Protein AF-A0A5C6ME82-F1 (afdb_monomer)

Foldseek 3Di:
DDDDDDDDDDDDDDDDDDDDDDDDDDDDDDDDDDDDDDDDDDDDDDDDDDDDDDDDDDYDDDDDDDDDDDDDDDDDDDDDDDDDDDDDDDDDDDDDDDDDDDDDDDDDDDDDDDDDDDDDDDPPPDDPPDDDDLAAQQDDDLCQVVDPQKDFPDPAWDQDPPPFGTKGKIKGCSCVQPLLPQQADRDANIKMWMWGQDPVGTWIKMWGQHDPPQCVVLNRIKIFIGHNVRHTDVPPPTGPDPVLSVVLVVVVSSSSQDPVNNVDDPVVCVVCVPPPPDPDDDDVPPVLDDADDQPQDAAQLDDDLCQLVDPQKDWLCVDWDQDDPPFGTKTKIKGPSCVVQLVDQAAHDHAQIKMKMFGDRPPDPATQWIKMWGQHPPSQCVVLNRIKIFIGGRSRHTDPPPPTGPDVVQSVVLVVVVRHSSDPCSPPHDPPDPPPLFLCPVVVVLCVDPQKHWDQDQDPCVLVPWHRKTKIKGPQQVVQVLDQLGDGDAQIWMWIWTDDPPFTWIKIWGQHPPLAVVQNRIAIFIGGRNRHGPDGDRRHDPVVLCVSQVVCSSVSSPDDPRPDD

Mean predicted aligned error: 21.76 Å

Nearest PDB structures (foldseek):
  6hiu-assembly1_A  TM=6.670E-01  e=4.899E-03  Methylococcus capsulatus str. Bath
  2iec-assembly1_B  TM=4.139E-01  e=3.175E+00  Methanopyrus kandleri
  8qh5-assembly1_B  TM=1.762E-01  e=4.981E+00  Homo sapiens

pLDDT: mean 71.26, std 25.17, range [26.08, 98.5]

Organism: NCBI:txid1653850

Radius of gyration: 42.19 Å; Cα contacts (8 Å, |Δi|>4): 819; chains: 1; bounding box: 91×112×124 Å

Secondary structure (DSSP, 8-state):
----------------------------------------------------------------------------------------------------------------------------------S-SSS---S--TTTTT-TTEE---SS-EEPSTT-BEEEEEEEGGGTTTTTSTT--PPTT-EEEEEEEETTEEEEEEEEEPPTTS-GGGTTEEEEEE-TTSPBPSSSPSBS-HHHHHHHGGGGGGTT--GGGGT--HHHHHS-TT-S--SS------TT--PPPTTSPP---S--TTTTT-TTEEES-SS-EEPSTT-BEEEEEEEGGGGGGTTSSS--PPTT-EEEEEEESS-SSS--EEEEEEEPSTTSSGGGTTEEEEEE-TT-PBPSSSPSBS-HHHHHHHGGGGGGTT-TTTT-------S--STHHHHHHHHT-TTEEEEE----GGG-SSSS-EEEEEGGGTTTTTSTTPPPPTT-EEEEEEEETTEEEEEEEEE-TTS-GGGTTEEEEEEETTS-EEE---TT--HHHHHHHGGGGGGTT--------

Structure (mmCIF, N/CA/C/O backbone):
data_AF-A0A5C6ME82-F1
#
_entry.id   AF-A0A5C6ME82-F1
#
loop_
_atom_site.group_PDB
_atom_site.id
_atom_site.type_symbol
_atom_site.label_atom_id
_atom_site.label_alt_id
_atom_site.label_comp_id
_atom_site.label_asym_id
_atom_site.label_entity_id
_atom_site.label_seq_id
_atom_site.pdbx_PDB_ins_code
_atom_site.Cartn_x
_atom_site.Cartn_y
_atom_site.Cartn_z
_atom_site.occupancy
_atom_site.B_iso_or_equiv
_atom_site.auth_seq_id
_atom_site.auth_comp_id
_atom_site.auth_asym_id
_atom_site.auth_atom_id
_atom_site.pdbx_PDB_model_num
ATOM 1 N N . MET A 1 1 ? 11.137 -58.028 33.158 1.00 40.38 1 MET A N 1
ATOM 2 C CA . MET A 1 1 ? 12.106 -58.929 33.817 1.00 40.38 1 MET A CA 1
ATOM 3 C C . MET A 1 1 ? 13.336 -59.093 32.935 1.00 40.38 1 MET A C 1
ATOM 5 O O . MET A 1 1 ? 13.250 -59.779 31.930 1.00 40.38 1 MET A O 1
ATOM 9 N N . ARG A 1 2 ? 14.433 -58.432 33.311 1.00 33.41 2 ARG A N 1
ATOM 10 C CA . ARG A 1 2 ? 15.855 -58.833 33.245 1.00 33.41 2 ARG A CA 1
ATOM 11 C C . ARG A 1 2 ? 16.708 -57.555 33.159 1.00 33.41 2 ARG A C 1
ATOM 13 O O . ARG A 1 2 ? 16.535 -56.798 32.209 1.00 33.41 2 ARG A O 1
ATOM 20 N N . PRO A 1 3 ? 17.534 -57.288 34.182 1.00 52.88 3 PRO A N 1
ATOM 21 C CA . PRO A 1 3 ? 18.346 -56.082 34.306 1.00 52.88 3 PRO A CA 1
ATOM 22 C C . PRO A 1 3 ? 19.843 -56.369 34.061 1.00 52.88 3 PRO A C 1
ATOM 24 O O . PRO A 1 3 ? 20.221 -57.537 34.040 1.00 52.88 3 PRO A O 1
ATOM 27 N N . LEU A 1 4 ? 20.648 -55.290 34.022 1.00 39.50 4 LEU A N 1
ATOM 28 C CA . LEU A 1 4 ? 22.098 -55.218 34.330 1.00 39.50 4 LEU A CA 1
ATOM 29 C C . LEU A 1 4 ? 23.014 -56.026 33.373 1.00 39.50 4 LEU A C 1
ATOM 31 O O . LEU A 1 4 ? 22.633 -57.050 32.836 1.00 39.50 4 LEU A O 1
ATOM 35 N N . SER A 1 5 ? 24.245 -55.655 33.035 1.00 40.47 5 SER A N 1
ATOM 36 C CA . SER A 1 5 ? 25.280 -54.836 33.671 1.00 40.47 5 SER A CA 1
ATOM 37 C C . SER A 1 5 ? 26.471 -54.816 32.701 1.00 40.47 5 SER A C 1
ATOM 39 O O . SER A 1 5 ? 26.703 -55.821 32.034 1.00 40.47 5 SER A O 1
ATOM 41 N N . ASN A 1 6 ? 27.275 -53.750 32.685 1.00 40.91 6 ASN A N 1
ATOM 42 C CA . ASN A 1 6 ? 28.728 -53.920 32.775 1.00 40.91 6 ASN A CA 1
ATOM 43 C C . ASN A 1 6 ? 29.412 -52.639 33.272 1.00 40.91 6 ASN A C 1
ATOM 45 O O . ASN A 1 6 ? 29.339 -51.574 32.666 1.00 40.91 6 ASN A O 1
ATOM 49 N N . LEU A 1 7 ? 30.032 -52.820 34.434 1.00 36.44 7 LEU A N 1
ATOM 50 C CA . LEU A 1 7 ? 30.920 -51.956 35.203 1.00 36.44 7 LEU A CA 1
ATOM 51 C C . LEU A 1 7 ? 32.344 -52.046 34.600 1.00 36.44 7 LEU A C 1
ATOM 53 O O . LEU A 1 7 ? 32.749 -53.137 34.211 1.00 36.44 7 LEU A O 1
ATOM 57 N N . SER A 1 8 ? 33.099 -50.939 34.485 1.00 35.59 8 SER A N 1
ATOM 58 C CA . SER A 1 8 ? 34.250 -50.571 35.364 1.00 35.59 8 SER A CA 1
ATOM 59 C C . SER A 1 8 ? 35.637 -50.756 34.684 1.00 35.59 8 SER A C 1
ATOM 61 O O . SER A 1 8 ? 35.707 -51.552 33.753 1.00 35.59 8 SER A O 1
ATOM 63 N N . PRO A 1 9 ? 36.778 -50.205 35.188 1.00 59.91 9 PRO A N 1
ATOM 64 C CA . PRO A 1 9 ? 36.985 -48.953 35.959 1.00 59.91 9 PRO A CA 1
ATOM 65 C C . PRO A 1 9 ? 38.392 -48.248 35.817 1.00 59.91 9 PRO A C 1
ATOM 67 O O . PRO A 1 9 ? 39.270 -48.742 35.122 1.00 59.91 9 PRO A O 1
ATOM 70 N N . VAL A 1 10 ? 38.591 -47.162 36.609 1.00 38.22 10 VAL A N 1
ATOM 71 C CA . VAL A 1 10 ? 39.837 -46.634 37.278 1.00 38.22 10 VAL A CA 1
ATOM 72 C C . VAL A 1 10 ? 40.926 -46.003 36.354 1.00 38.22 10 VAL A C 1
ATOM 74 O O . VAL A 1 10 ? 41.328 -46.591 35.365 1.00 38.22 10 VAL A O 1
ATOM 77 N N . THR A 1 11 ? 41.462 -44.779 36.554 1.00 37.84 11 THR A N 1
ATOM 78 C CA . THR A 1 11 ? 42.276 -44.309 37.706 1.00 37.84 11 THR A CA 1
ATOM 79 C C . THR A 1 11 ? 42.497 -42.776 37.749 1.00 37.84 11 THR A C 1
ATOM 81 O O . THR A 1 11 ? 42.418 -42.077 36.745 1.00 37.84 11 THR A O 1
ATOM 84 N N . THR A 1 12 ? 42.816 -42.326 38.963 1.00 38.66 12 THR A N 1
ATOM 85 C CA . THR A 1 12 ? 42.959 -41.014 39.626 1.00 38.66 12 THR A CA 1
ATOM 86 C C . THR A 1 12 ? 44.326 -40.302 39.479 1.00 38.66 12 THR A C 1
ATOM 88 O O . THR A 1 12 ? 45.332 -40.994 39.371 1.00 38.66 12 THR A O 1
ATOM 91 N N . ALA A 1 13 ? 44.360 -38.957 39.617 1.00 35.66 13 ALA A N 1
ATOM 92 C CA . ALA A 1 13 ? 45.301 -38.086 40.398 1.00 35.66 13 ALA A CA 1
ATOM 93 C C . ALA A 1 13 ? 45.192 -36.623 39.871 1.00 35.66 13 ALA A C 1
ATOM 95 O O . ALA A 1 13 ? 45.237 -36.449 38.660 1.00 35.66 13 ALA A O 1
ATOM 96 N N . VAL A 1 14 ? 44.880 -35.525 40.588 1.00 40.88 14 VAL A N 1
ATOM 97 C CA . VAL A 1 14 ? 45.213 -34.910 41.907 1.00 40.88 14 VAL A CA 1
ATOM 98 C C . VAL A 1 14 ? 46.474 -34.011 41.900 1.00 40.88 14 VAL A C 1
ATOM 100 O O . VAL A 1 14 ? 47.495 -34.388 41.341 1.00 40.88 14 VAL A O 1
ATOM 103 N N . LEU A 1 15 ? 46.342 -32.878 42.624 1.00 32.88 15 LEU A N 1
ATOM 104 C CA . LEU A 1 15 ? 47.250 -31.772 43.028 1.00 32.88 15 LEU A CA 1
ATOM 105 C C . LEU A 1 15 ? 47.137 -30.488 42.170 1.00 32.88 15 LEU A C 1
ATOM 107 O O . LEU A 1 15 ? 47.423 -30.522 40.984 1.00 32.88 15 LEU A O 1
ATOM 111 N N . SER A 1 16 ? 46.574 -29.348 42.615 1.00 38.44 16 SER A N 1
ATOM 112 C CA . SER A 1 16 ? 46.686 -28.493 43.830 1.00 38.44 16 SER A CA 1
ATOM 113 C C . SER A 1 16 ? 47.762 -27.405 43.722 1.00 38.44 16 SER A C 1
ATOM 115 O O . SER A 1 16 ? 48.920 -27.717 43.469 1.00 38.44 16 SER A O 1
ATOM 117 N N . GLY A 1 17 ? 47.394 -26.150 44.013 1.00 30.34 17 GLY A N 1
ATOM 118 C CA . GLY A 1 17 ? 48.339 -25.038 44.157 1.00 30.34 17 GLY A CA 1
ATOM 119 C C . GLY A 1 17 ? 47.667 -23.689 44.427 1.00 30.34 17 GLY A C 1
ATOM 120 O O . GLY A 1 17 ? 47.328 -22.963 43.501 1.00 30.34 17 GLY A O 1
ATOM 121 N N . THR A 1 18 ? 47.491 -23.377 45.708 1.00 38.62 18 THR A N 1
ATOM 122 C CA . THR A 1 18 ? 47.043 -22.099 46.289 1.00 38.62 18 THR A CA 1
ATOM 123 C C . THR A 1 18 ? 48.238 -21.166 46.505 1.00 38.62 18 THR A C 1
ATOM 125 O O . THR A 1 18 ? 49.261 -21.646 46.983 1.00 38.62 18 THR A O 1
ATOM 128 N N . VAL A 1 19 ? 48.094 -19.846 46.308 1.00 31.12 19 VAL A N 1
ATOM 129 C CA . VAL A 1 19 ? 48.875 -18.830 47.051 1.00 31.12 19 VAL A CA 1
ATOM 130 C C . VAL A 1 19 ? 47.983 -17.625 47.368 1.00 31.12 19 VAL A C 1
ATOM 132 O O . VAL A 1 19 ? 47.272 -17.115 46.507 1.00 31.12 19 VAL A O 1
ATOM 135 N N . ALA A 1 20 ? 48.033 -17.198 48.629 1.00 31.47 20 ALA A N 1
ATOM 136 C CA . ALA A 1 20 ? 47.369 -16.038 49.214 1.00 31.47 20 ALA A CA 1
ATOM 137 C C . ALA A 1 20 ? 48.396 -15.185 49.994 1.00 31.47 20 ALA A C 1
ATOM 139 O O . ALA A 1 20 ? 49.523 -15.638 50.185 1.00 31.47 20 ALA A O 1
ATOM 140 N N . PHE A 1 21 ? 47.914 -14.044 50.525 1.00 27.70 21 PHE A N 1
ATOM 141 C CA . PHE A 1 21 ? 48.498 -13.073 51.487 1.00 27.70 21 PHE A CA 1
ATOM 142 C C . PHE A 1 21 ? 49.246 -11.850 50.892 1.00 27.70 21 PHE A C 1
ATOM 144 O O . PHE A 1 21 ? 50.054 -12.026 49.995 1.00 27.70 21 PHE A O 1
ATOM 151 N N . VAL A 1 22 ? 49.112 -10.584 51.353 1.00 28.39 22 VAL A N 1
ATOM 152 C CA . VAL A 1 22 ? 48.206 -9.858 52.294 1.00 28.39 22 VAL A CA 1
ATOM 153 C C . VAL A 1 22 ? 48.636 -8.357 52.381 1.00 28.39 22 VAL A C 1
ATOM 155 O O . VAL A 1 22 ? 49.819 -8.106 52.202 1.00 28.39 22 VAL A O 1
ATOM 158 N N . LEU A 1 23 ? 47.689 -7.432 52.689 1.00 28.17 23 LEU A N 1
ATOM 159 C CA . LEU A 1 23 ? 47.726 -6.110 53.418 1.00 28.17 23 LEU A CA 1
ATOM 160 C C . LEU A 1 23 ? 48.874 -5.074 53.166 1.00 28.17 23 LEU A C 1
ATOM 162 O O . LEU A 1 23 ? 50.004 -5.448 52.924 1.00 28.17 23 LEU A O 1
ATOM 166 N N . SER A 1 24 ? 48.758 -3.736 53.293 1.00 27.08 24 SER A N 1
ATOM 167 C CA . SER A 1 24 ? 47.820 -2.783 53.937 1.00 27.08 24 SER A CA 1
ATOM 168 C C . SER A 1 24 ? 48.120 -1.317 53.516 1.00 27.08 24 SER A C 1
ATOM 170 O O . SER A 1 24 ? 49.208 -1.045 53.018 1.00 27.08 24 SER A O 1
ATOM 172 N N . ALA A 1 25 ? 47.194 -0.408 53.894 1.00 28.81 25 ALA A N 1
ATOM 173 C CA . ALA A 1 25 ? 47.321 1.048 54.153 1.00 28.81 25 ALA A CA 1
ATOM 174 C C . ALA A 1 25 ? 47.451 1.990 52.931 1.00 28.81 25 ALA A C 1
ATOM 176 O O . ALA A 1 25 ? 48.142 1.680 51.977 1.00 28.81 25 ALA A O 1
ATOM 177 N N . GLY A 1 26 ? 46.849 3.184 52.859 1.00 27.34 26 GLY A N 1
ATOM 178 C CA . GLY A 1 26 ? 46.064 4.007 53.786 1.00 27.34 26 GLY A CA 1
ATOM 179 C C . GLY A 1 26 ? 46.163 5.490 53.354 1.00 27.34 26 GLY A C 1
ATOM 180 O O . GLY A 1 26 ? 47.178 5.866 52.774 1.00 27.34 26 GLY A O 1
ATOM 181 N N . CYS A 1 27 ? 45.155 6.315 53.700 1.00 26.08 27 CYS A N 1
ATOM 182 C CA . CYS A 1 27 ? 45.111 7.798 53.590 1.00 26.08 27 CYS A CA 1
ATOM 183 C C . CYS A 1 27 ? 44.992 8.353 52.137 1.00 26.08 27 CYS A C 1
ATOM 185 O O . CYS A 1 27 ? 45.587 7.810 51.224 1.00 26.08 27 CYS A O 1
ATOM 187 N N . LYS A 1 28 ? 44.285 9.443 51.791 1.00 26.73 28 LYS A N 1
ATOM 188 C CA . LYS A 1 28 ? 43.746 10.606 52.522 1.00 26.73 28 LYS A CA 1
ATOM 189 C C . LYS A 1 28 ? 42.885 11.443 51.540 1.00 26.73 28 LYS A C 1
ATOM 191 O O . LYS A 1 28 ? 43.246 11.520 50.369 1.00 26.73 28 LYS A O 1
ATOM 196 N N . GLU A 1 29 ? 41.824 12.117 51.995 1.00 36.03 29 GLU A N 1
ATOM 197 C CA . GLU A 1 29 ? 41.224 13.255 51.263 1.00 36.03 29 GLU A CA 1
ATOM 198 C C . GLU A 1 29 ? 42.224 14.423 51.115 1.00 36.03 29 GLU A C 1
ATOM 200 O O . GLU A 1 29 ? 43.210 14.499 51.860 1.00 36.03 29 GLU A O 1
ATOM 205 N N . PRO A 1 30 ? 41.919 15.405 50.246 1.00 39.78 30 PRO A N 1
ATOM 206 C CA . PRO A 1 30 ? 41.580 16.688 50.855 1.00 39.78 30 PRO A CA 1
ATOM 207 C C . PRO A 1 30 ? 40.391 17.410 50.209 1.00 39.78 30 PRO A C 1
ATOM 209 O O . PRO A 1 30 ? 40.294 17.588 48.997 1.00 39.78 30 PRO A O 1
ATOM 212 N N . SER A 1 31 ? 39.556 17.957 51.085 1.00 37.16 31 SER A N 1
ATOM 213 C CA . SER A 1 31 ? 38.805 19.185 50.864 1.00 37.16 31 SER A CA 1
ATOM 214 C C . SER A 1 31 ? 39.743 20.387 50.679 1.00 37.16 31 SER A C 1
ATOM 216 O O . SER A 1 31 ? 40.633 20.588 51.508 1.00 37.16 31 SER A O 1
ATOM 218 N N . SER A 1 32 ? 39.451 21.283 49.735 1.00 36.34 32 SER A N 1
ATOM 219 C CA . SER A 1 32 ? 39.608 22.724 49.975 1.00 36.34 32 SER A CA 1
ATOM 220 C C . SER A 1 32 ? 38.738 23.565 49.035 1.00 36.34 32 SER A C 1
ATOM 222 O O . SER A 1 32 ? 38.780 23.469 47.812 1.00 36.34 32 SER A O 1
ATOM 224 N N . ARG A 1 33 ? 37.932 24.434 49.654 1.00 40.31 33 ARG A N 1
ATOM 225 C CA . ARG A 1 33 ? 37.441 25.681 49.059 1.00 40.31 33 ARG A CA 1
ATOM 226 C C . ARG A 1 33 ? 38.616 26.649 48.948 1.00 40.31 33 ARG A C 1
ATOM 228 O O . ARG A 1 33 ? 39.330 26.803 49.933 1.00 40.31 33 ARG A O 1
ATOM 235 N N . THR A 1 34 ? 38.708 27.427 47.871 1.00 32.91 34 THR A N 1
ATOM 236 C CA . THR A 1 34 ? 39.145 28.837 47.925 1.00 32.91 34 THR A CA 1
ATOM 237 C C . THR A 1 34 ? 38.542 29.606 46.739 1.00 32.91 34 THR A C 1
ATOM 239 O O . THR A 1 34 ? 38.676 29.198 45.592 1.00 32.91 34 THR A O 1
ATOM 242 N N . LYS A 1 35 ? 37.830 30.700 47.048 1.00 39.78 35 LYS A N 1
ATOM 243 C CA . LYS A 1 35 ? 37.387 31.774 46.135 1.00 39.78 35 LYS A CA 1
ATOM 244 C C . LYS A 1 35 ? 38.592 32.617 45.702 1.00 39.78 35 LYS A C 1
ATOM 246 O O . LYS A 1 35 ? 39.321 32.936 46.625 1.00 39.78 35 LYS A O 1
ATOM 251 N N . ILE A 1 36 ? 38.678 33.085 44.445 1.00 30.70 36 ILE A N 1
ATOM 252 C CA . ILE A 1 36 ? 39.125 34.429 43.948 1.00 30.70 36 ILE A CA 1
ATOM 253 C C . ILE A 1 36 ? 38.679 34.482 42.458 1.00 30.70 36 ILE A C 1
ATOM 255 O O . ILE A 1 36 ? 39.019 33.569 41.721 1.00 30.70 36 ILE A O 1
ATOM 259 N N . ALA A 1 37 ? 37.661 35.247 42.041 1.00 30.03 37 ALA A N 1
ATOM 260 C CA . ALA A 1 37 ? 37.601 36.673 41.651 1.00 30.03 37 ALA A CA 1
ATOM 261 C C . ALA A 1 37 ? 38.223 37.031 40.274 1.00 30.03 37 ALA A C 1
ATOM 263 O O . ALA A 1 37 ? 39.378 36.716 40.024 1.00 30.03 37 ALA A O 1
ATOM 264 N N . GLY A 1 38 ? 37.444 37.777 39.467 1.00 29.72 38 GLY A N 1
ATOM 265 C CA . GLY A 1 38 ? 37.839 38.509 38.244 1.00 29.72 38 GLY A CA 1
ATOM 266 C C . GLY A 1 38 ? 37.857 37.652 36.968 1.00 29.72 38 GLY A C 1
ATOM 267 O O . GLY A 1 38 ? 38.375 36.550 36.999 1.00 29.72 38 GLY A O 1
ATOM 268 N N . SER A 1 39 ? 37.314 38.036 35.812 1.00 30.89 39 SER A N 1
ATOM 269 C CA . SER A 1 39 ? 36.965 39.369 35.322 1.00 30.89 39 SER A CA 1
ATOM 270 C C . SER A 1 39 ? 36.002 39.264 34.128 1.00 30.89 39 SER A C 1
ATOM 272 O O . SER A 1 39 ? 36.120 38.361 33.309 1.00 30.89 39 SER A O 1
ATOM 274 N N . GLU A 1 40 ? 35.089 40.235 34.061 1.00 32.03 40 GLU A N 1
ATOM 275 C CA . GLU A 1 40 ? 34.650 40.947 32.851 1.00 32.03 40 GLU A CA 1
ATOM 276 C C . GLU A 1 40 ? 34.056 40.155 31.671 1.00 32.03 40 GLU A C 1
ATOM 278 O O . GLU A 1 40 ? 34.758 39.675 30.790 1.00 32.03 40 GLU A O 1
ATOM 283 N N . MET A 1 41 ? 32.727 40.229 31.531 1.00 32.50 41 MET A N 1
ATOM 284 C CA . MET A 1 41 ? 32.159 40.694 30.265 1.00 32.50 41 MET A CA 1
ATOM 285 C C . MET A 1 41 ? 31.089 41.755 30.517 1.00 32.50 41 MET A C 1
ATOM 287 O O . MET A 1 41 ? 30.204 41.624 31.361 1.00 32.50 41 MET A O 1
ATOM 291 N N . ILE A 1 42 ? 31.299 42.845 29.790 1.00 35.50 42 ILE A N 1
ATOM 292 C CA . ILE A 1 42 ? 30.562 44.096 29.732 1.00 35.50 42 ILE A CA 1
ATOM 293 C C . ILE A 1 42 ? 29.107 43.844 29.322 1.00 35.50 42 ILE A C 1
ATOM 295 O O . ILE A 1 42 ? 28.809 42.931 28.555 1.00 35.50 42 ILE A O 1
ATOM 299 N N . GLY A 1 43 ? 28.220 44.677 29.880 1.00 31.86 43 GLY A N 1
ATOM 300 C CA . GLY A 1 43 ? 26.782 44.708 29.624 1.00 31.86 43 GLY A CA 1
ATOM 301 C C . GLY A 1 43 ? 26.405 44.983 28.161 1.00 31.86 43 GLY A C 1
ATOM 302 O O . GLY A 1 43 ? 27.241 45.104 27.280 1.00 31.86 43 GLY A O 1
ATOM 303 N N . VAL A 1 44 ? 25.135 45.164 27.837 1.00 31.30 44 VAL A N 1
ATOM 304 C CA . VAL A 1 44 ? 24.228 46.134 28.451 1.00 31.30 44 VAL A CA 1
ATOM 305 C C . VAL A 1 44 ? 22.810 45.815 27.950 1.00 31.30 44 VAL A C 1
ATOM 307 O O . VAL A 1 44 ? 22.644 45.621 26.753 1.00 31.30 44 VAL A O 1
ATOM 310 N N . LYS A 1 45 ? 21.861 45.744 28.906 1.00 30.92 45 LYS A N 1
ATOM 311 C CA . LYS A 1 45 ? 20.502 46.353 28.988 1.00 30.92 45 LYS A CA 1
ATOM 312 C C . LYS A 1 45 ? 19.635 46.435 27.715 1.00 30.92 45 LYS A C 1
ATOM 314 O O . LYS A 1 45 ? 20.135 46.693 26.636 1.00 30.92 45 LYS A O 1
ATOM 319 N N . SER A 1 46 ? 18.307 46.424 27.751 1.00 31.62 46 SER A N 1
ATOM 320 C CA . SER A 1 46 ? 17.237 46.317 28.764 1.00 31.62 46 SER A CA 1
ATOM 321 C C . SER A 1 46 ? 15.936 46.357 27.941 1.00 31.62 46 SER A C 1
ATOM 323 O O . SER A 1 46 ? 15.880 47.082 26.953 1.00 31.62 46 SER A O 1
ATOM 325 N N . GLU A 1 47 ? 14.990 45.458 28.187 1.00 35.62 47 GLU A N 1
ATOM 326 C CA . GLU A 1 47 ? 13.680 45.731 28.813 1.00 35.62 47 GLU A CA 1
ATOM 327 C C . GLU A 1 47 ? 12.768 46.784 28.144 1.00 35.62 47 GLU A C 1
ATOM 329 O O . GLU A 1 47 ? 13.047 47.978 28.153 1.00 35.62 47 GLU A O 1
ATOM 334 N N . ASN A 1 48 ? 11.619 46.251 27.710 1.00 37.50 48 ASN A N 1
ATOM 335 C CA . ASN A 1 48 ? 10.248 46.617 28.092 1.00 37.50 48 ASN A CA 1
ATOM 336 C C . ASN A 1 48 ? 9.465 47.749 27.397 1.00 37.50 48 ASN A C 1
ATOM 338 O O . ASN A 1 48 ? 9.873 48.902 27.328 1.00 37.50 48 ASN A O 1
ATOM 342 N N . ASP A 1 49 ? 8.249 47.313 27.033 1.00 35.97 49 ASP A N 1
ATOM 343 C CA . ASP A 1 49 ? 6.928 47.951 27.105 1.00 35.97 49 ASP A CA 1
ATOM 344 C C . ASP A 1 49 ? 6.614 49.186 26.246 1.00 35.97 49 ASP A C 1
ATOM 346 O O . ASP A 1 49 ? 7.167 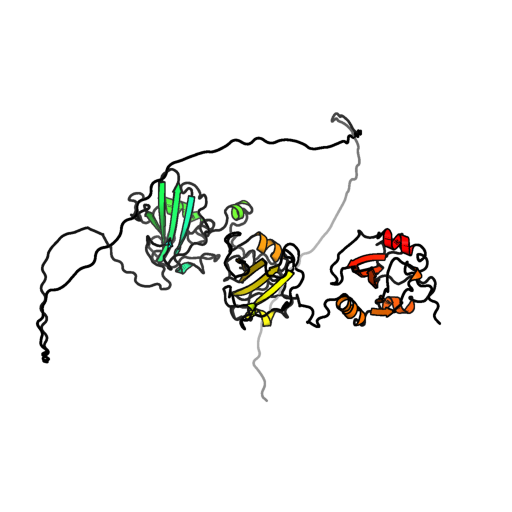50.264 26.427 1.00 35.97 49 ASP A O 1
ATOM 350 N N . ALA A 1 50 ? 5.592 49.066 25.386 1.00 33.22 50 ALA A N 1
ATOM 351 C CA . ALA A 1 50 ? 4.226 49.531 25.691 1.00 33.22 50 ALA A CA 1
ATOM 352 C C . ALA A 1 50 ? 3.347 49.709 24.428 1.00 33.22 50 ALA A C 1
ATOM 354 O O . ALA A 1 50 ? 3.785 50.192 23.388 1.00 33.22 50 ALA A O 1
ATOM 355 N N . ASP A 1 51 ? 2.087 49.299 24.593 1.00 38.25 51 ASP A N 1
ATOM 356 C CA . ASP A 1 51 ? 0.810 49.745 24.009 1.00 38.25 51 ASP A CA 1
ATOM 357 C C . ASP A 1 51 ? 0.746 50.831 22.911 1.00 38.25 51 ASP A C 1
ATOM 359 O O . ASP A 1 51 ? 1.286 51.922 23.063 1.00 38.25 51 ASP A O 1
ATOM 363 N N . ALA A 1 52 ? -0.154 50.624 21.930 1.00 34.47 52 ALA A N 1
ATOM 364 C CA . ALA A 1 52 ? -1.282 51.543 21.670 1.00 34.47 52 ALA A CA 1
ATOM 365 C C . ALA A 1 52 ? -2.311 50.994 20.652 1.00 34.47 52 ALA A C 1
ATOM 367 O O . ALA A 1 52 ? -1.982 50.534 19.561 1.00 34.47 52 ALA A O 1
ATOM 368 N N . LYS A 1 53 ? -3.593 51.126 21.021 1.00 40.88 53 LYS A N 1
ATOM 369 C CA . LYS A 1 53 ? -4.818 50.953 20.215 1.00 40.88 53 LYS A CA 1
ATOM 370 C C . LYS A 1 53 ? -5.135 52.205 19.373 1.00 40.88 53 LYS A C 1
ATOM 372 O O . LYS A 1 53 ? -4.968 53.307 19.875 1.00 40.88 53 LYS A O 1
ATOM 377 N N . SER A 1 54 ? -5.773 52.039 18.207 1.00 38.50 54 SER A N 1
ATOM 378 C CA . SER A 1 54 ? -6.968 52.789 17.714 1.00 38.50 54 SER A CA 1
ATOM 379 C C . SER A 1 54 ? -7.407 52.139 16.379 1.00 38.50 54 SER A C 1
ATOM 381 O O . SER A 1 54 ? -6.544 51.739 15.610 1.00 38.50 54 SER A O 1
ATOM 383 N N . ALA A 1 55 ? -8.651 51.727 16.099 1.00 37.47 55 ALA A N 1
ATOM 384 C CA . ALA A 1 55 ? -9.977 52.366 16.097 1.00 37.47 55 ALA A CA 1
ATOM 385 C C . ALA A 1 55 ? -10.250 53.292 14.885 1.00 37.47 55 ALA A C 1
ATOM 387 O O . ALA A 1 55 ? -9.884 54.457 14.917 1.00 37.47 55 ALA A O 1
ATOM 388 N N . ASN A 1 56 ? -10.934 52.763 13.855 1.00 35.62 56 ASN A N 1
ATOM 389 C CA . ASN A 1 56 ? -12.033 53.374 13.062 1.00 35.62 56 ASN A CA 1
ATOM 390 C C . ASN A 1 56 ? -12.390 52.393 11.919 1.00 35.62 56 ASN A C 1
ATOM 392 O O . ASN A 1 56 ? -11.501 51.989 11.183 1.00 35.62 56 ASN A O 1
ATOM 396 N N . ALA A 1 57 ? -13.574 51.785 11.799 1.00 34.03 57 ALA A N 1
ATOM 397 C CA . ALA A 1 57 ? -14.947 52.296 11.695 1.00 34.03 57 ALA A CA 1
ATOM 398 C C . ALA A 1 57 ? -15.246 53.054 10.386 1.00 34.03 57 ALA A C 1
ATOM 400 O O . ALA A 1 57 ? -14.697 54.123 10.145 1.00 34.03 57 ALA A O 1
ATOM 401 N N . GLY A 1 58 ? -16.224 52.531 9.631 1.00 30.28 58 GLY A N 1
ATOM 402 C CA . GLY A 1 58 ? -17.230 53.361 8.959 1.00 30.28 58 GLY A CA 1
ATOM 403 C C . GLY A 1 58 ? -17.372 53.222 7.441 1.00 30.28 58 GLY A C 1
ATOM 404 O O . GLY A 1 58 ? -16.549 53.761 6.720 1.00 30.28 58 GLY A O 1
ATOM 405 N N . GLY A 1 59 ? -18.498 52.615 7.019 1.00 29.78 59 GLY A N 1
ATOM 406 C CA . GLY A 1 59 ? -19.355 53.003 5.875 1.00 29.78 59 GLY A CA 1
ATOM 407 C C . GLY A 1 59 ? -18.760 52.917 4.459 1.00 29.78 59 GLY A C 1
ATOM 408 O O . GLY A 1 59 ? -17.624 53.266 4.221 1.00 29.78 59 GLY A O 1
ATOM 409 N N . GLY A 1 60 ? -19.457 52.499 3.410 1.00 31.08 60 GLY A N 1
ATOM 410 C CA . GLY A 1 60 ? -20.887 52.392 3.183 1.00 31.08 60 GLY A CA 1
ATOM 411 C C . GLY A 1 60 ? -21.192 52.861 1.752 1.00 31.08 60 GLY A C 1
ATOM 412 O O . GLY A 1 60 ? -20.695 53.892 1.321 1.00 31.08 60 GLY A O 1
ATOM 413 N N . VAL A 1 61 ? -22.100 52.132 1.100 1.00 34.19 61 VAL A N 1
ATOM 414 C CA . VAL A 1 61 ? -23.008 52.574 0.022 1.00 34.19 61 VAL A CA 1
ATOM 415 C C . VAL A 1 61 ? -22.511 52.560 -1.438 1.00 34.19 61 VAL A C 1
ATOM 417 O O . VAL A 1 61 ? -21.454 53.045 -1.816 1.00 34.19 61 VAL A O 1
ATOM 420 N N . ALA A 1 62 ? -23.395 51.971 -2.246 1.00 38.78 62 ALA A N 1
ATOM 421 C CA . ALA A 1 62 ? -23.392 51.734 -3.681 1.00 38.78 62 ALA A CA 1
ATOM 422 C C . ALA A 1 62 ? -23.674 52.973 -4.554 1.00 38.78 62 ALA A C 1
ATOM 424 O O . ALA A 1 62 ? -24.369 53.882 -4.107 1.00 38.78 62 ALA A O 1
ATOM 425 N N . LYS A 1 63 ? -23.298 52.909 -5.845 1.00 35.59 63 LYS A N 1
ATOM 426 C CA . LYS A 1 63 ? -24.190 52.973 -7.037 1.00 35.59 63 LYS A CA 1
ATOM 427 C C . LYS A 1 63 ? -23.441 53.376 -8.320 1.00 35.59 63 LYS A C 1
ATOM 429 O O . LYS A 1 63 ? -22.615 54.276 -8.291 1.00 35.59 63 LYS A O 1
ATOM 434 N N . GLY A 1 64 ? -23.921 52.818 -9.440 1.00 31.44 64 GLY A N 1
ATOM 435 C CA . GLY A 1 64 ? -23.862 53.394 -10.796 1.00 31.44 64 GLY A CA 1
ATOM 436 C C . GLY A 1 64 ? -22.584 53.062 -11.572 1.00 31.44 64 GLY A C 1
ATOM 437 O O . GLY A 1 64 ? -21.509 53.061 -11.004 1.00 31.44 64 GLY A O 1
ATOM 438 N N . GLY A 1 65 ? -22.605 52.759 -12.866 1.00 32.16 65 GLY A N 1
ATOM 439 C CA . GLY A 1 65 ? -23.660 52.868 -13.861 1.00 32.16 65 GLY A CA 1
ATOM 440 C C . GLY A 1 65 ? -23.196 52.261 -15.191 1.00 32.16 65 GLY A C 1
ATOM 441 O O . GLY A 1 65 ? -22.044 51.873 -15.356 1.00 32.16 65 GLY A O 1
ATOM 442 N N . GLN A 1 66 ? -24.161 52.142 -16.093 1.00 35.81 66 GLN A N 1
ATOM 443 C CA . GLN A 1 66 ? -24.132 51.525 -17.417 1.00 35.81 66 GLN A CA 1
ATOM 444 C C . GLN A 1 66 ? -23.116 52.175 -18.373 1.00 35.81 66 GLN A C 1
ATOM 446 O O . GLN A 1 66 ? -22.921 53.385 -18.304 1.00 35.81 66 GLN A O 1
ATOM 451 N N . ASN A 1 67 ? -22.624 51.426 -19.370 1.00 34.25 67 ASN A N 1
ATOM 452 C CA . ASN A 1 67 ? -22.813 51.869 -20.755 1.00 34.25 67 ASN A CA 1
ATOM 453 C C . ASN A 1 67 ? -22.770 50.716 -21.774 1.00 34.25 67 ASN A C 1
ATOM 455 O O . ASN A 1 67 ? -21.944 49.812 -21.705 1.00 34.25 67 ASN A O 1
ATOM 459 N N . SER A 1 68 ? -23.710 50.804 -22.704 1.00 38.84 68 SER A N 1
ATOM 460 C CA . SER A 1 68 ? -24.011 49.973 -23.869 1.00 38.84 68 SER A CA 1
ATOM 461 C C . SER A 1 68 ? -23.432 50.590 -25.144 1.00 38.84 68 SER A C 1
ATOM 463 O O . SER A 1 68 ? -23.419 51.812 -25.227 1.00 38.84 68 SER A O 1
ATOM 465 N N . GLN A 1 69 ? -23.086 49.782 -26.153 1.00 35.44 69 GLN A N 1
ATOM 466 C CA . GLN A 1 69 ? -23.061 50.140 -27.590 1.00 35.44 69 GLN A CA 1
ATOM 467 C C . GLN A 1 69 ? -22.801 48.842 -28.390 1.00 35.44 69 GLN A C 1
ATOM 469 O O . GLN A 1 69 ? -21.784 48.193 -28.181 1.00 35.44 69 GLN A O 1
ATOM 474 N N . SER A 1 70 ? -23.816 48.226 -29.007 1.00 36.06 70 SER A N 1
ATOM 475 C CA . SER A 1 70 ? -24.417 48.496 -30.332 1.00 36.06 70 SER A CA 1
ATOM 476 C C . SER A 1 70 ? -23.701 47.770 -31.486 1.00 36.06 70 SER A C 1
ATOM 478 O O . SER A 1 70 ? -22.660 48.217 -31.959 1.00 36.06 70 SER A O 1
ATOM 480 N N . ASN A 1 71 ? -24.328 46.675 -31.933 1.00 40.31 71 ASN A N 1
ATOM 481 C CA . ASN A 1 71 ? -24.311 46.146 -33.310 1.00 40.31 71 ASN A CA 1
ATOM 482 C C . ASN A 1 71 ? -24.988 47.183 -34.253 1.00 40.31 71 ASN A C 1
ATOM 484 O O . ASN A 1 71 ? -25.686 48.050 -33.703 1.00 40.31 71 ASN A O 1
ATOM 488 N N . PRO A 1 72 ? -24.871 47.129 -35.604 1.00 55.62 72 PRO A N 1
ATOM 489 C CA . PRO A 1 72 ? -25.551 46.054 -36.356 1.00 55.62 72 PRO A CA 1
ATOM 490 C C . PRO A 1 72 ? -25.014 45.707 -37.782 1.00 55.62 72 PRO A C 1
ATOM 492 O O . PRO A 1 72 ? -24.108 46.370 -38.282 1.00 55.62 72 PRO A O 1
ATOM 495 N N . ASP A 1 73 ? -25.657 44.683 -38.380 1.00 39.84 73 ASP A N 1
ATOM 496 C CA . ASP A 1 73 ? -25.980 44.463 -39.816 1.00 39.84 73 ASP A CA 1
ATOM 497 C C . ASP A 1 73 ? -24.833 44.218 -40.831 1.00 39.84 73 ASP A C 1
ATOM 499 O O . ASP A 1 73 ? -23.744 44.765 -40.709 1.00 39.84 73 ASP A O 1
ATOM 503 N N . ASP A 1 74 ? -24.941 43.420 -41.903 1.00 34.78 74 ASP A N 1
ATOM 504 C CA . ASP A 1 74 ? -26.006 42.630 -42.553 1.00 34.78 74 ASP A CA 1
ATOM 505 C C . ASP A 1 74 ? -25.333 41.743 -43.635 1.00 34.78 74 ASP A C 1
ATOM 507 O O . ASP A 1 74 ? -24.219 42.057 -44.068 1.00 34.78 74 ASP A O 1
ATOM 511 N N . GLY A 1 75 ? -26.017 40.710 -44.155 1.00 33.94 75 GLY A N 1
ATOM 512 C CA . GLY A 1 75 ? -25.752 40.261 -45.535 1.00 33.94 75 GLY A CA 1
ATOM 513 C C . GLY A 1 75 ? -25.964 38.784 -45.880 1.00 33.94 75 GLY A C 1
ATOM 514 O O . GLY A 1 75 ? -25.010 38.013 -45.939 1.00 33.94 75 GLY A O 1
ATOM 515 N N . ASP A 1 76 ? -27.219 38.467 -46.186 1.00 39.41 76 ASP A N 1
ATOM 516 C CA . ASP A 1 76 ? -27.802 37.321 -46.903 1.00 39.41 76 ASP A CA 1
ATOM 517 C C . ASP A 1 76 ? -27.008 36.697 -48.076 1.00 39.41 76 ASP A C 1
ATOM 519 O O . ASP A 1 76 ? -26.340 37.397 -48.839 1.00 39.41 76 ASP A O 1
ATOM 523 N N . ASN A 1 77 ? -27.231 35.394 -48.330 1.00 38.09 77 ASN A N 1
ATOM 524 C CA . ASN A 1 77 ? -27.870 34.972 -49.591 1.00 38.09 77 ASN A CA 1
ATOM 525 C C . ASN A 1 77 ? -28.344 33.504 -49.601 1.00 38.09 77 ASN A C 1
ATOM 527 O O . ASN A 1 77 ? -27.562 32.569 -49.417 1.00 38.09 77 ASN A O 1
ATOM 531 N N . ASP A 1 78 ? -29.631 33.352 -49.909 1.00 41.16 78 ASP A N 1
ATOM 532 C CA . ASP A 1 78 ? -30.333 32.143 -50.342 1.00 41.16 78 ASP A CA 1
ATOM 533 C C . ASP A 1 78 ? -29.917 31.698 -51.758 1.00 41.16 78 ASP A C 1
ATOM 535 O O . ASP A 1 78 ? -29.566 32.516 -52.612 1.00 41.16 78 ASP A O 1
ATOM 539 N N . SER A 1 79 ? -30.075 30.407 -52.071 1.00 43.62 79 SER A N 1
ATOM 540 C CA . SER A 1 79 ? -30.914 29.993 -53.214 1.00 43.62 79 SER A CA 1
ATOM 541 C C . SER A 1 79 ? -31.131 28.476 -53.296 1.00 43.62 79 SER A C 1
ATOM 543 O O . SER A 1 79 ? -30.213 27.660 -53.272 1.00 43.62 79 SER A O 1
ATOM 545 N N . ASP A 1 80 ? -32.419 28.171 -53.415 1.00 40.94 80 ASP A N 1
ATOM 546 C CA . ASP A 1 80 ? -33.120 26.914 -53.665 1.00 40.94 80 ASP A CA 1
ATOM 547 C C . ASP A 1 80 ? -32.884 26.332 -55.078 1.00 40.94 80 ASP A C 1
ATOM 549 O O . ASP A 1 80 ? -32.519 27.068 -55.997 1.00 40.94 80 ASP A O 1
ATOM 553 N N . GLY A 1 81 ? -33.234 25.049 -55.301 1.00 34.16 81 GLY A N 1
ATOM 554 C CA . GLY A 1 81 ? -33.551 24.577 -56.668 1.00 34.16 81 GLY A CA 1
ATOM 555 C C . GLY A 1 81 ? -33.401 23.089 -57.042 1.00 34.16 81 GLY A C 1
ATOM 556 O O . GLY A 1 81 ? -32.547 22.738 -57.844 1.00 34.16 81 GLY A O 1
ATOM 557 N N . THR A 1 82 ? -34.286 22.231 -56.524 1.00 38.56 82 THR A N 1
ATOM 558 C CA . THR A 1 82 ? -35.057 21.147 -57.204 1.00 38.56 82 THR A CA 1
ATOM 559 C C . THR A 1 82 ? -34.548 20.326 -58.428 1.00 38.56 82 THR A C 1
ATOM 561 O O . THR A 1 82 ? -34.404 20.849 -59.525 1.00 38.56 82 THR A O 1
ATOM 564 N N . ASN A 1 83 ? -34.622 18.987 -58.251 1.00 36.41 83 ASN A N 1
ATOM 565 C CA . ASN A 1 83 ? -35.364 17.954 -59.029 1.00 36.41 83 ASN A CA 1
ATOM 566 C C . ASN A 1 83 ? -34.881 17.456 -60.425 1.00 36.41 83 ASN A C 1
ATOM 568 O O . ASN A 1 83 ? -34.692 18.230 -61.355 1.00 36.41 83 ASN A O 1
ATOM 572 N N . GLY A 1 84 ? -34.836 16.121 -60.612 1.00 30.09 84 GLY A N 1
ATOM 573 C CA . GLY A 1 84 ? -34.668 15.472 -61.927 1.00 30.09 84 GLY A CA 1
ATOM 574 C C . GLY A 1 84 ? -34.413 13.953 -61.894 1.00 30.09 84 GLY A C 1
ATOM 575 O O . GLY A 1 84 ? -33.335 13.505 -61.528 1.00 30.09 84 GLY A O 1
ATOM 576 N N . SER A 1 85 ? -35.423 13.176 -62.297 1.00 37.00 85 SER A N 1
ATOM 577 C CA . SER A 1 85 ? -35.482 11.706 -62.441 1.00 37.00 85 SER A CA 1
ATOM 578 C C . SER A 1 85 ? -35.049 11.226 -63.849 1.00 37.00 85 SER A C 1
ATOM 580 O O . SER A 1 85 ? -34.845 12.051 -64.735 1.00 37.00 85 SER A O 1
ATOM 582 N N . THR A 1 86 ? -35.053 9.895 -64.064 1.00 34.59 86 THR A N 1
ATOM 583 C CA . THR A 1 86 ? -34.791 9.060 -65.276 1.00 34.59 86 THR A CA 1
ATOM 584 C C . THR A 1 86 ? -33.333 8.596 -65.451 1.00 34.59 86 THR A C 1
ATOM 586 O O . THR A 1 86 ? -32.414 9.360 -65.213 1.00 34.59 86 THR A O 1
ATOM 589 N N . GLY A 1 87 ? -32.986 7.362 -65.840 1.00 30.12 87 GLY A N 1
ATOM 590 C CA . GLY A 1 87 ? -33.721 6.143 -66.183 1.00 30.12 87 GLY A CA 1
ATOM 591 C C . GLY A 1 87 ? -32.758 5.090 -66.786 1.00 30.12 87 GLY A C 1
ATOM 592 O O . GLY A 1 87 ? -31.821 5.445 -67.485 1.00 30.12 87 GLY A O 1
ATOM 593 N N . ASN A 1 88 ? -33.025 3.809 -66.501 1.00 34.50 88 ASN A N 1
ATOM 594 C CA . ASN A 1 88 ? -32.846 2.595 -67.324 1.00 34.50 88 ASN A CA 1
ATOM 595 C C . ASN A 1 88 ? -31.521 2.199 -68.049 1.00 34.50 88 ASN A C 1
ATOM 597 O O . ASN A 1 88 ? -31.160 2.758 -69.075 1.00 34.50 88 ASN A O 1
ATOM 601 N N . ASN A 1 89 ? -31.032 1.010 -67.642 1.00 32.75 89 ASN A N 1
ATOM 602 C CA . ASN A 1 89 ? -30.983 -0.263 -68.408 1.00 32.75 89 ASN A CA 1
ATOM 603 C C . ASN A 1 89 ? -29.799 -0.597 -69.355 1.00 32.75 89 ASN A C 1
ATOM 605 O O . ASN A 1 89 ? -29.523 0.135 -70.296 1.00 32.75 89 ASN A O 1
ATOM 609 N N . SER A 1 90 ? -29.201 -1.789 -69.145 1.00 35.31 90 SER A N 1
ATOM 610 C CA . SER A 1 90 ? -28.577 -2.716 -70.134 1.00 35.31 90 SER A CA 1
ATOM 611 C C . SER A 1 90 ? -27.686 -3.745 -69.392 1.00 35.31 90 SER A C 1
ATOM 613 O O . SER A 1 90 ? -26.644 -3.364 -68.871 1.00 35.31 90 SER A O 1
ATOM 615 N N . THR A 1 91 ? -28.134 -4.986 -69.120 1.00 33.81 91 THR A N 1
ATOM 616 C CA . THR A 1 91 ? -27.887 -6.255 -69.883 1.00 33.81 91 THR A CA 1
ATOM 617 C C . THR A 1 91 ? -26.405 -6.625 -70.087 1.00 33.81 91 THR A C 1
ATOM 619 O O . THR A 1 91 ? -25.634 -5.762 -70.474 1.00 33.81 91 THR A O 1
ATOM 622 N N . GLY A 1 92 ? -25.899 -7.858 -69.910 1.00 31.92 92 GLY A N 1
ATOM 623 C CA . GLY A 1 92 ? -26.444 -9.212 -69.672 1.00 31.92 92 GLY A CA 1
ATOM 624 C C . GLY A 1 92 ? -25.354 -10.102 -69.013 1.00 31.92 92 GLY A C 1
ATOM 625 O O . GLY A 1 92 ? -24.207 -9.684 -68.925 1.00 31.92 92 GLY A O 1
ATOM 626 N N . ASN A 1 93 ? -25.652 -11.192 -68.299 1.00 33.91 93 ASN A N 1
ATOM 627 C CA . ASN A 1 93 ? -26.209 -12.511 -68.659 1.00 33.91 93 ASN A CA 1
ATOM 628 C C . ASN A 1 93 ? -25.167 -13.541 -69.175 1.00 33.91 93 ASN A C 1
ATOM 630 O O . ASN A 1 93 ? -24.419 -13.248 -70.100 1.00 33.91 93 ASN A O 1
ATOM 634 N N . GLY A 1 94 ? -25.201 -14.756 -68.597 1.00 31.47 94 GLY A N 1
ATOM 635 C CA . GLY A 1 94 ? -24.463 -15.974 -69.002 1.00 31.47 94 GLY A CA 1
ATOM 636 C C . GLY A 1 94 ? -23.520 -16.507 -67.905 1.00 31.47 94 GLY A C 1
ATOM 637 O O . GLY A 1 94 ? -22.405 -16.023 -67.786 1.00 31.47 94 GLY A O 1
ATOM 638 N N . SER A 1 95 ? -23.934 -17.308 -66.915 1.00 32.91 95 SER A N 1
ATOM 639 C CA . SER A 1 95 ? -24.452 -18.697 -66.895 1.00 32.91 95 SER A CA 1
ATOM 640 C C . SER A 1 95 ? -23.394 -19.815 -66.998 1.00 32.91 95 SER A C 1
ATOM 642 O O . SER A 1 95 ? -22.733 -19.942 -68.023 1.00 32.91 95 SER A O 1
ATOM 644 N N . THR A 1 96 ? -23.434 -20.715 -65.993 1.00 32.56 96 THR A N 1
ATOM 645 C CA . THR A 1 96 ? -23.152 -22.181 -66.022 1.00 32.56 96 THR A CA 1
ATOM 646 C C . THR A 1 96 ? -21.695 -22.641 -66.248 1.00 32.56 96 THR A C 1
ATOM 648 O O . THR A 1 96 ? -20.982 -22.046 -67.032 1.00 32.56 96 THR A O 1
ATOM 651 N N . ALA A 1 97 ? -21.146 -23.702 -65.637 1.00 33.62 97 ALA A N 1
ATOM 652 C CA . ALA A 1 97 ? -21.684 -24.841 -64.889 1.00 33.62 97 ALA A CA 1
ATOM 653 C C . ALA A 1 97 ? -20.597 -25.489 -63.993 1.00 33.62 97 ALA A C 1
ATOM 655 O O . ALA A 1 97 ? -19.400 -25.321 -64.215 1.00 33.62 97 ALA A O 1
ATOM 656 N N . ASN A 1 98 ? -21.074 -26.293 -63.037 1.00 38.47 98 ASN A N 1
ATOM 657 C CA . ASN A 1 98 ? -20.397 -27.376 -62.313 1.00 38.47 98 ASN A CA 1
ATOM 658 C C . ASN A 1 98 ? -19.402 -28.204 -63.150 1.00 38.47 98 ASN A C 1
ATOM 660 O O . ASN A 1 98 ? -19.740 -28.583 -64.267 1.00 38.47 98 ASN A O 1
ATOM 664 N N . ASN A 1 99 ? -18.328 -28.700 -62.518 1.00 35.44 99 ASN A N 1
ATOM 665 C CA . ASN A 1 99 ? -18.149 -30.154 -62.406 1.00 35.44 99 ASN A CA 1
ATOM 666 C C . ASN A 1 99 ? -17.207 -30.557 -61.256 1.00 35.44 99 ASN A C 1
ATOM 668 O O . ASN A 1 99 ? -16.115 -30.015 -61.098 1.00 35.44 99 ASN A O 1
ATOM 672 N N . GLN A 1 100 ? -17.647 -31.554 -60.491 1.00 35.75 100 GLN A N 1
ATOM 673 C CA . GLN A 1 100 ? -16.815 -32.390 -59.633 1.00 35.75 100 GLN A CA 1
ATOM 674 C C . GLN A 1 100 ? -15.886 -33.241 -60.510 1.00 35.75 100 GLN A C 1
ATOM 676 O O . GLN A 1 100 ? -16.357 -33.798 -61.494 1.00 35.75 100 GLN A O 1
ATOM 681 N N . GLN A 1 101 ? -14.635 -33.469 -60.102 1.00 34.09 101 GLN A N 1
ATOM 682 C CA . GLN A 1 101 ? -14.126 -34.838 -59.965 1.00 34.09 101 GLN A CA 1
ATOM 683 C C . GLN A 1 101 ? -12.763 -34.925 -59.273 1.00 34.09 101 GLN A C 1
ATOM 685 O O . GLN A 1 101 ? -11.906 -34.053 -59.345 1.00 34.09 101 GLN A O 1
ATOM 690 N N . SER A 1 102 ? -12.665 -36.050 -58.582 1.00 39.09 102 SER A N 1
ATOM 691 C CA . SER A 1 102 ? -11.617 -36.676 -57.789 1.00 39.09 102 SER A CA 1
ATOM 692 C C . SER A 1 102 ? -10.319 -37.051 -58.515 1.00 39.09 102 SER A C 1
ATOM 694 O O . SER A 1 102 ? -10.339 -37.364 -59.701 1.00 39.09 102 SER A O 1
ATOM 696 N N . GLY A 1 103 ? -9.272 -37.265 -57.707 1.00 31.23 103 GLY A N 1
ATOM 697 C CA . GLY A 1 103 ? -8.081 -38.076 -58.012 1.00 31.23 103 GLY A CA 1
ATOM 698 C C . GLY A 1 103 ? -6.820 -37.214 -58.082 1.00 31.23 103 GLY A C 1
ATOM 699 O O . GLY A 1 103 ? -6.843 -36.152 -58.676 1.00 31.23 103 GLY A O 1
ATOM 700 N N . GLY A 1 104 ? -5.677 -37.545 -57.495 1.00 29.98 104 GLY A N 1
ATOM 701 C CA . GLY A 1 104 ? -5.194 -38.725 -56.794 1.00 29.98 104 GLY A CA 1
ATOM 702 C C . GLY A 1 104 ? -3.759 -38.419 -56.329 1.00 29.98 104 GLY A C 1
ATOM 703 O O . GLY A 1 104 ? -3.141 -37.456 -56.780 1.00 29.98 104 GLY A O 1
ATOM 704 N N . ALA A 1 105 ? -3.256 -39.206 -55.386 1.00 38.12 105 ALA A N 1
ATOM 705 C CA . ALA A 1 105 ? -1.925 -39.073 -54.804 1.00 38.12 105 ALA A CA 1
ATOM 706 C C . ALA A 1 105 ? -0.787 -39.299 -55.821 1.00 38.12 105 ALA A C 1
ATOM 708 O O . ALA A 1 105 ? -0.889 -40.201 -56.648 1.00 38.12 105 ALA A O 1
ATOM 709 N N . ASN A 1 106 ? 0.334 -38.576 -55.687 1.00 33.59 106 ASN A N 1
ATOM 710 C CA . ASN A 1 106 ? 1.625 -39.175 -55.312 1.00 33.59 106 ASN A CA 1
ATOM 711 C C . ASN A 1 106 ? 2.784 -38.164 -55.241 1.00 33.59 106 ASN A C 1
ATOM 713 O O . ASN A 1 106 ? 2.859 -37.201 -55.997 1.00 33.59 106 ASN A O 1
ATOM 717 N N . ASN A 1 107 ? 3.690 -38.474 -54.309 1.00 36.28 107 ASN A N 1
ATOM 718 C CA . ASN A 1 107 ? 5.042 -37.956 -54.098 1.00 36.28 107 ASN A CA 1
ATOM 719 C C . ASN A 1 107 ? 5.797 -37.564 -55.374 1.00 36.28 107 ASN A C 1
ATOM 721 O O . ASN A 1 107 ? 5.758 -38.315 -56.341 1.00 36.28 107 ASN A O 1
ATOM 725 N N . THR A 1 108 ? 6.640 -36.527 -55.293 1.00 33.59 108 THR A N 1
ATOM 726 C CA . THR A 1 108 ? 8.089 -36.617 -55.582 1.00 33.59 108 THR A CA 1
ATOM 727 C C . THR A 1 108 ? 8.799 -35.369 -55.048 1.00 33.59 108 THR A C 1
ATOM 729 O O . THR A 1 108 ? 8.441 -34.238 -55.368 1.00 33.59 108 THR A O 1
ATOM 732 N N . ALA A 1 109 ? 9.813 -35.594 -54.215 1.00 35.78 109 ALA A N 1
ATOM 733 C CA . ALA A 1 109 ? 10.772 -34.593 -53.787 1.00 35.78 109 ALA A CA 1
ATOM 734 C C . ALA A 1 109 ? 11.675 -34.191 -54.959 1.00 35.78 109 ALA A C 1
ATOM 736 O O . ALA A 1 109 ? 12.270 -35.059 -55.592 1.00 35.78 109 ALA A O 1
ATOM 737 N N . THR A 1 110 ? 11.864 -32.890 -55.179 1.00 34.00 110 THR A N 1
ATOM 738 C CA . THR A 1 110 ? 13.044 -32.417 -55.909 1.00 34.00 110 THR A CA 1
ATOM 739 C C . THR A 1 110 ? 13.537 -31.106 -55.329 1.00 34.00 110 THR A C 1
ATOM 741 O O . THR A 1 110 ? 12.823 -30.114 -55.235 1.00 34.00 110 THR A O 1
ATOM 744 N N . ASN A 1 111 ? 14.790 -31.177 -54.911 1.00 35.62 111 ASN A N 1
ATOM 745 C CA . ASN A 1 111 ? 15.636 -30.123 -54.402 1.00 35.62 111 ASN A CA 1
ATOM 746 C C . ASN A 1 111 ? 16.083 -29.263 -55.598 1.00 35.62 111 ASN A C 1
ATOM 748 O O . ASN A 1 111 ? 16.735 -29.791 -56.499 1.00 35.62 111 ASN A O 1
ATOM 752 N N . GLN A 1 112 ? 15.758 -27.970 -55.627 1.00 32.94 112 GLN A N 1
ATOM 753 C CA . GLN A 1 112 ? 16.428 -27.017 -56.514 1.00 32.94 112 GLN A CA 1
ATOM 754 C C . GLN A 1 112 ? 16.735 -25.714 -55.778 1.00 32.94 112 GLN A C 1
ATOM 756 O O . GLN A 1 112 ? 15.862 -24.940 -55.400 1.00 32.94 112 GLN A O 1
ATOM 761 N N . SER A 1 113 ? 18.037 -25.524 -55.597 1.00 35.56 113 SER A N 1
ATOM 762 C CA . SER A 1 113 ? 18.719 -24.284 -55.261 1.00 35.56 113 SER A CA 1
ATOM 763 C C . SER A 1 113 ? 18.863 -23.422 -56.519 1.00 35.56 113 SER A C 1
ATOM 765 O O . SER A 1 113 ? 19.477 -23.874 -57.482 1.00 35.56 113 SER A O 1
ATOM 767 N N . GLN A 1 114 ? 18.345 -22.191 -56.476 1.00 33.19 114 GLN A N 1
ATOM 768 C CA . GLN A 1 114 ? 18.831 -20.995 -57.188 1.00 33.19 114 GLN A CA 1
ATOM 769 C C . GLN A 1 114 ? 18.441 -19.795 -56.301 1.00 33.19 114 GLN A C 1
ATOM 771 O O . GLN A 1 114 ? 17.268 -19.602 -56.008 1.00 33.19 114 GLN A O 1
ATOM 776 N N . SER A 1 115 ? 19.368 -19.152 -55.584 1.00 34.84 115 SER A N 1
ATOM 777 C CA . SER A 1 115 ? 20.281 -18.087 -56.038 1.00 34.84 115 SER A CA 1
ATOM 778 C C . SER A 1 115 ? 19.563 -16.923 -56.731 1.00 34.84 115 SER A C 1
ATOM 780 O O . SER A 1 115 ? 19.170 -17.025 -57.888 1.00 34.84 115 SER A O 1
ATOM 782 N N . GLY A 1 116 ? 19.428 -15.808 -56.006 1.00 33.09 116 GLY A N 1
ATOM 783 C CA . GLY A 1 116 ? 18.885 -14.541 -56.494 1.00 33.09 116 GLY A CA 1
ATOM 784 C C . GLY A 1 116 ? 18.893 -13.481 -55.393 1.00 33.09 116 GLY A C 1
ATOM 785 O O . GLY A 1 116 ? 17.960 -13.372 -54.609 1.00 33.09 116 GLY A O 1
ATOM 786 N N . SER A 1 117 ? 19.996 -12.743 -55.311 1.00 32.59 117 SER A N 1
ATOM 787 C CA . SER A 1 117 ? 20.287 -11.658 -54.375 1.00 32.59 117 SER A CA 1
ATOM 788 C C . SER A 1 117 ? 19.375 -10.434 -54.531 1.00 32.59 117 SER A C 1
ATOM 790 O O . SER A 1 117 ? 19.230 -9.923 -55.638 1.00 32.59 117 SER A O 1
ATOM 792 N N . ASN A 1 118 ? 18.918 -9.864 -53.414 1.00 35.25 118 ASN A N 1
ATOM 793 C CA . ASN A 1 118 ? 19.105 -8.435 -53.143 1.00 35.25 118 ASN A CA 1
ATOM 794 C C . ASN A 1 118 ? 18.991 -8.170 -51.640 1.00 35.25 118 ASN A C 1
ATOM 796 O O . ASN A 1 118 ? 17.965 -8.427 -51.016 1.00 35.25 118 ASN A O 1
ATOM 800 N N . GLY A 1 119 ? 20.109 -7.738 -51.062 1.00 28.33 119 GLY A N 1
ATOM 801 C CA . GLY A 1 119 ? 20.285 -7.570 -49.632 1.00 28.33 119 GLY A CA 1
ATOM 802 C C . GLY A 1 119 ? 19.866 -6.193 -49.133 1.00 28.33 119 GLY A C 1
ATOM 803 O O . GLY A 1 119 ? 20.218 -5.172 -49.716 1.00 28.33 119 GLY A O 1
ATOM 804 N N . THR A 1 120 ? 19.246 -6.199 -47.960 1.00 30.09 120 THR A N 1
ATOM 805 C CA . THR A 1 120 ? 19.422 -5.154 -46.951 1.00 30.09 120 THR A CA 1
ATOM 806 C C . THR A 1 120 ? 19.812 -5.885 -45.673 1.00 30.09 120 THR A C 1
ATOM 808 O O . THR A 1 120 ? 19.022 -6.622 -45.087 1.00 30.09 120 THR A O 1
ATOM 811 N N . ALA A 1 121 ? 21.091 -5.789 -45.319 1.00 28.48 121 ALA A N 1
ATOM 812 C CA . ALA A 1 121 ? 21.704 -6.542 -44.238 1.00 28.48 121 ALA A CA 1
ATOM 813 C C . ALA A 1 121 ? 21.177 -6.074 -42.874 1.00 28.48 121 ALA A C 1
ATOM 815 O O . ALA A 1 121 ? 21.561 -5.015 -42.387 1.00 28.48 121 ALA A O 1
ATOM 816 N N . ASN A 1 122 ? 20.343 -6.892 -42.236 1.00 31.20 122 ASN A N 1
ATOM 817 C CA . ASN A 1 122 ? 20.200 -6.892 -40.786 1.00 31.20 122 ASN A CA 1
ATOM 818 C C . ASN A 1 122 ? 21.031 -8.070 -40.270 1.00 31.20 122 ASN A C 1
ATOM 820 O O . ASN A 1 122 ? 20.662 -9.229 -40.475 1.00 31.20 122 ASN A O 1
ATOM 824 N N . GLN A 1 123 ? 22.201 -7.788 -39.691 1.00 33.16 123 GLN A N 1
ATOM 825 C CA . GLN A 1 123 ? 23.034 -8.814 -39.072 1.00 33.16 123 GLN A CA 1
ATOM 826 C C . GLN A 1 123 ? 22.365 -9.309 -37.788 1.00 33.16 123 GLN A C 1
ATOM 828 O O . GLN A 1 123 ? 22.662 -8.865 -36.683 1.00 33.16 123 GLN A O 1
ATOM 833 N N . ASN A 1 124 ? 21.464 -10.271 -37.957 1.00 36.69 124 ASN A N 1
ATOM 834 C CA . ASN A 1 124 ? 21.047 -11.180 -36.906 1.00 36.69 124 ASN A CA 1
ATOM 835 C C . ASN A 1 124 ? 22.195 -12.171 -36.668 1.00 36.69 124 ASN A C 1
ATOM 837 O O . ASN A 1 124 ? 22.291 -13.213 -37.319 1.00 36.69 124 ASN A O 1
ATOM 841 N N . LEU A 1 125 ? 23.089 -11.836 -35.737 1.00 34.34 125 LEU A N 1
ATOM 842 C CA . LEU A 1 125 ? 23.931 -12.829 -35.077 1.00 34.34 125 LEU A CA 1
ATOM 843 C C . LEU A 1 125 ? 23.020 -13.665 -34.174 1.00 34.34 125 LEU A C 1
ATOM 845 O O . LEU A 1 125 ? 22.749 -13.327 -33.025 1.00 34.34 125 LEU A O 1
ATOM 849 N N . GLY A 1 126 ? 22.501 -14.742 -34.760 1.00 33.88 126 GLY A N 1
ATOM 850 C CA . GLY A 1 126 ? 21.696 -15.739 -34.081 1.00 33.88 126 GLY A CA 1
ATOM 851 C C . GLY A 1 126 ? 22.480 -16.423 -32.965 1.00 33.88 126 GLY A C 1
ATOM 852 O O . GLY A 1 126 ? 23.344 -17.260 -33.211 1.00 33.88 126 GLY A O 1
ATOM 853 N N . GLN A 1 127 ? 22.104 -16.114 -31.731 1.00 32.72 127 GLN A N 1
ATOM 854 C CA . GLN A 1 127 ? 21.898 -17.135 -30.714 1.00 32.72 127 GLN A CA 1
ATOM 855 C C . GLN A 1 127 ? 20.458 -16.987 -30.235 1.00 32.72 127 GLN A C 1
ATOM 857 O O . GLN A 1 127 ? 20.147 -16.151 -29.392 1.00 32.72 127 GLN A O 1
ATOM 862 N N . THR A 1 128 ? 19.564 -17.775 -30.825 1.00 34.19 128 THR A N 1
ATOM 863 C CA . THR A 1 128 ? 18.223 -18.019 -30.295 1.00 34.19 128 THR A CA 1
ATOM 864 C C . THR A 1 128 ? 18.371 -18.766 -28.973 1.00 34.19 128 THR A C 1
ATOM 866 O O . THR A 1 128 ? 18.490 -19.990 -28.941 1.00 34.19 128 THR A O 1
ATOM 869 N N . LEU A 1 129 ? 18.423 -18.019 -27.871 1.00 35.84 129 LEU A N 1
ATOM 870 C CA . LEU A 1 129 ? 18.050 -18.531 -26.558 1.00 35.84 129 LEU A CA 1
ATOM 871 C C . LEU A 1 129 ? 16.535 -18.383 -26.453 1.00 35.84 129 LEU A C 1
ATOM 873 O O . LEU A 1 129 ? 16.025 -17.399 -25.924 1.00 35.84 129 LEU A O 1
ATOM 877 N N . ASP A 1 130 ? 15.823 -19.345 -27.031 1.00 34.84 130 ASP A N 1
ATOM 878 C CA . ASP A 1 130 ? 14.387 -19.445 -26.838 1.00 34.84 130 ASP A CA 1
ATOM 879 C C . ASP A 1 130 ? 14.084 -19.812 -25.378 1.00 34.84 130 ASP A C 1
ATOM 881 O O . ASP A 1 130 ? 14.635 -20.761 -24.818 1.00 34.84 130 ASP A O 1
ATOM 885 N N . ASN A 1 131 ? 13.105 -19.089 -24.840 1.00 34.84 131 ASN A N 1
ATOM 886 C CA . ASN A 1 131 ? 12.243 -19.410 -23.708 1.00 34.84 131 ASN A CA 1
ATOM 887 C C . ASN A 1 131 ? 12.736 -19.150 -22.276 1.00 34.84 131 ASN A C 1
ATOM 889 O O . ASN A 1 131 ? 13.740 -19.652 -21.776 1.00 34.84 131 ASN A O 1
ATOM 893 N N . VAL A 1 132 ? 11.878 -18.377 -21.611 1.00 40.06 132 VAL A N 1
ATOM 894 C CA . VAL A 1 132 ? 11.890 -17.877 -20.239 1.00 40.06 132 VAL A CA 1
ATOM 895 C C . VAL A 1 132 ? 11.916 -19.044 -19.243 1.00 40.06 132 VAL A C 1
ATOM 897 O O . VAL A 1 132 ? 10.889 -19.522 -18.764 1.00 40.06 132 VAL A O 1
ATOM 900 N N . GLY A 1 133 ? 13.117 -19.548 -18.974 1.00 40.25 133 GLY A N 1
ATOM 901 C CA . GLY A 1 133 ? 13.428 -20.389 -17.822 1.00 40.25 133 GLY A CA 1
ATOM 902 C C . GLY A 1 133 ? 13.884 -19.539 -16.624 1.00 40.25 133 GLY A C 1
ATOM 903 O O . GLY A 1 133 ? 13.698 -18.325 -16.617 1.00 40.25 133 GLY A O 1
ATOM 904 N N . PRO A 1 134 ? 14.557 -20.123 -15.612 1.00 58.50 134 PRO A N 1
ATOM 905 C CA . PRO A 1 134 ? 15.220 -19.348 -14.549 1.00 58.50 134 PRO A CA 1
ATOM 906 C C . PRO A 1 134 ? 16.293 -18.368 -15.076 1.00 58.50 134 PRO A C 1
ATOM 908 O O . PRO A 1 134 ? 16.749 -17.485 -14.346 1.00 58.50 134 PRO A O 1
ATOM 911 N N . ASN A 1 135 ? 16.686 -18.516 -16.342 1.00 67.31 135 ASN A N 1
ATOM 912 C CA . ASN A 1 135 ? 17.606 -17.632 -17.035 1.00 67.31 135 ASN A CA 1
ATOM 913 C C . ASN A 1 135 ? 16.804 -16.513 -17.716 1.00 67.31 135 ASN A C 1
ATOM 915 O O . ASN A 1 135 ? 15.830 -16.790 -18.412 1.00 67.31 135 ASN A O 1
ATOM 919 N N . GLY A 1 136 ? 17.188 -15.256 -17.484 1.00 79.75 136 GLY A N 1
ATOM 920 C CA . GLY A 1 136 ? 16.524 -14.091 -18.081 1.00 79.75 136 GLY A CA 1
ATOM 921 C C . GLY A 1 136 ? 16.659 -14.032 -19.614 1.00 79.75 136 GLY A C 1
ATOM 922 O O . GLY A 1 136 ? 17.231 -14.940 -20.216 1.00 79.75 136 GLY A O 1
ATOM 923 N N . PRO A 1 137 ? 16.196 -12.946 -20.264 1.00 83.69 137 PRO A N 1
ATOM 924 C CA . PRO A 1 137 ? 16.157 -12.836 -21.725 1.00 83.69 137 PRO A CA 1
ATOM 925 C C . PRO A 1 137 ? 17.544 -12.883 -22.383 1.00 83.69 137 PRO A C 1
ATOM 927 O O . PRO A 1 137 ? 17.640 -13.037 -23.595 1.00 83.69 137 PRO A O 1
ATOM 930 N N . GLY A 1 138 ? 18.632 -12.727 -21.618 1.00 89.06 138 GLY A N 1
ATOM 931 C CA . GLY A 1 138 ? 20.005 -12.952 -22.079 1.00 89.06 138 GLY A CA 1
ATOM 932 C C . GLY A 1 138 ? 20.542 -11.938 -23.090 1.00 89.06 138 GLY A C 1
ATOM 933 O O . GLY A 1 138 ? 21.736 -11.965 -23.391 1.00 89.06 138 GLY A O 1
ATOM 934 N N . ALA A 1 139 ? 19.694 -11.035 -23.578 1.00 91.94 139 ALA A N 1
ATOM 935 C CA . ALA A 1 139 ? 20.015 -10.012 -24.555 1.00 91.94 139 ALA A CA 1
ATOM 936 C C . ALA A 1 139 ? 19.162 -8.752 -24.347 1.00 91.94 139 ALA A C 1
ATOM 938 O O . ALA A 1 139 ? 18.074 -8.786 -23.765 1.00 91.94 139 ALA A O 1
ATOM 939 N N . PHE A 1 140 ? 19.663 -7.627 -24.855 1.00 93.06 140 PHE A N 1
ATOM 940 C CA . PHE A 1 140 ? 18.889 -6.397 -24.965 1.00 93.06 140 PHE A CA 1
ATOM 941 C C . PHE A 1 140 ? 17.691 -6.591 -25.905 1.00 93.06 140 PHE A C 1
ATOM 943 O O . PHE A 1 140 ? 17.821 -7.161 -26.986 1.00 93.06 140 PHE A O 1
ATOM 950 N N . ASN A 1 141 ? 16.539 -6.048 -25.519 1.00 91.00 141 ASN A N 1
ATOM 951 C CA . ASN A 1 141 ? 15.337 -6.007 -26.343 1.00 91.00 141 ASN A CA 1
ATOM 952 C C . ASN A 1 141 ? 14.898 -4.550 -26.470 1.00 91.00 141 ASN A C 1
ATOM 954 O O . ASN A 1 141 ? 14.552 -3.955 -25.459 1.00 91.00 141 ASN A O 1
ATOM 958 N N . LEU A 1 142 ? 14.868 -3.976 -27.676 1.00 92.88 142 LEU A N 1
ATOM 959 C CA . LEU A 1 142 ? 14.498 -2.565 -27.878 1.00 92.88 142 LEU A CA 1
ATOM 960 C C . LEU A 1 142 ? 13.086 -2.231 -27.354 1.00 92.88 142 LEU A C 1
ATOM 962 O O . LEU A 1 142 ? 12.837 -1.118 -26.895 1.00 92.88 142 LEU A O 1
ATOM 966 N N . ASN A 1 143 ? 12.190 -3.221 -27.329 1.00 92.44 143 ASN A N 1
ATOM 967 C CA . ASN A 1 143 ? 10.825 -3.104 -26.817 1.00 92.44 143 ASN A CA 1
ATOM 968 C C . ASN A 1 143 ? 10.722 -3.376 -25.304 1.00 92.44 143 ASN A C 1
ATOM 970 O O . ASN A 1 143 ? 9.626 -3.617 -24.800 1.00 92.44 143 ASN A O 1
ATOM 974 N N . PHE A 1 144 ? 11.827 -3.333 -24.548 1.00 94.56 144 PHE A N 1
ATOM 975 C CA . PHE A 1 144 ? 11.856 -3.623 -23.105 1.00 94.56 144 PHE A CA 1
ATOM 976 C C . PHE A 1 144 ? 10.826 -2.829 -22.282 1.00 94.56 144 PHE A C 1
ATOM 978 O O . PHE A 1 144 ? 10.411 -3.270 -21.220 1.00 94.56 144 PHE A O 1
ATOM 985 N N . ARG A 1 145 ? 10.389 -1.653 -22.750 1.00 91.62 145 ARG A N 1
ATOM 986 C CA . ARG A 1 145 ? 9.392 -0.830 -22.043 1.00 91.62 145 ARG A CA 1
ATOM 987 C C . ARG A 1 145 ? 7.994 -1.440 -22.046 1.00 91.62 145 ARG A C 1
ATOM 989 O O . ARG A 1 145 ? 7.242 -1.214 -21.105 1.00 91.62 145 ARG A O 1
ATOM 996 N N . SER A 1 146 ? 7.648 -2.145 -23.118 1.00 88.19 146 SER A N 1
ATOM 997 C CA . SER A 1 146 ? 6.344 -2.782 -23.319 1.00 88.19 146 SER A CA 1
ATOM 998 C C . SER A 1 146 ? 6.410 -4.305 -23.213 1.00 88.19 146 SER A C 1
ATOM 1000 O O . SER A 1 146 ? 5.369 -4.953 -23.217 1.00 88.19 146 SER A O 1
ATOM 1002 N N . SER A 1 147 ? 7.612 -4.886 -23.145 1.00 92.12 147 SER A N 1
ATOM 1003 C CA . SER A 1 147 ? 7.795 -6.326 -22.976 1.00 92.12 147 SER A CA 1
ATOM 1004 C C . SER A 1 147 ? 7.445 -6.768 -21.553 1.00 92.12 147 SER A C 1
ATOM 1006 O O . SER A 1 147 ? 7.862 -6.149 -20.574 1.00 92.12 147 SER A O 1
ATOM 1008 N N . ALA A 1 148 ? 6.739 -7.895 -21.447 1.00 87.69 148 ALA A N 1
ATOM 1009 C CA . ALA A 1 148 ? 6.478 -8.574 -20.180 1.00 87.69 148 ALA A CA 1
ATOM 1010 C C . ALA A 1 148 ? 7.749 -9.170 -19.541 1.00 87.69 148 ALA A C 1
ATOM 1012 O O . ALA A 1 148 ? 7.736 -9.496 -18.354 1.00 87.69 148 ALA A O 1
ATOM 1013 N N . ASP A 1 149 ? 8.847 -9.275 -20.297 1.00 91.69 149 ASP A N 1
ATOM 1014 C CA . ASP A 1 149 ? 10.135 -9.796 -19.823 1.00 91.69 149 ASP A CA 1
ATOM 1015 C C . ASP A 1 149 ? 10.907 -8.789 -18.978 1.00 91.69 149 ASP A C 1
ATOM 1017 O O . ASP A 1 149 ? 11.928 -9.140 -18.391 1.00 91.69 149 ASP A O 1
ATOM 1021 N N . PHE A 1 150 ? 10.438 -7.542 -18.904 1.00 95.56 150 PHE A N 1
ATOM 1022 C CA . PHE A 1 150 ? 11.088 -6.481 -18.152 1.00 95.56 150 PHE A CA 1
ATOM 1023 C C . PHE A 1 150 ? 10.129 -5.812 -17.169 1.00 95.56 150 PHE A C 1
ATOM 1025 O O . PHE A 1 150 ? 8.908 -5.820 -17.312 1.00 95.56 150 PHE A O 1
ATOM 1032 N N . PHE A 1 151 ? 10.692 -5.226 -16.120 1.00 92.31 151 PHE A N 1
ATOM 1033 C CA . PHE A 1 151 ? 9.966 -4.411 -15.157 1.00 92.31 151 PHE A CA 1
ATOM 1034 C C . PHE A 1 151 ? 10.818 -3.236 -14.701 1.00 92.31 151 PHE A C 1
ATOM 1036 O O . PHE A 1 151 ? 12.041 -3.260 -14.801 1.00 92.31 151 PHE A O 1
ATOM 1043 N N . THR A 1 152 ? 10.165 -2.207 -14.177 1.00 92.81 152 THR A N 1
ATOM 1044 C CA . THR A 1 152 ? 10.824 -1.095 -13.498 1.00 92.81 152 THR A CA 1
ATOM 1045 C C . THR A 1 152 ? 10.118 -0.856 -12.172 1.00 92.81 152 THR A C 1
ATOM 1047 O O . THR A 1 152 ? 8.890 -0.874 -12.117 1.00 92.81 152 THR A O 1
ATOM 1050 N N . ASN A 1 153 ? 10.888 -0.636 -11.107 1.00 83.69 153 ASN A N 1
ATOM 1051 C CA . ASN A 1 153 ? 10.354 -0.179 -9.819 1.00 83.69 153 ASN A CA 1
ATOM 1052 C C . ASN A 1 153 ? 10.223 1.351 -9.769 1.00 83.69 153 ASN A C 1
ATOM 1054 O O . A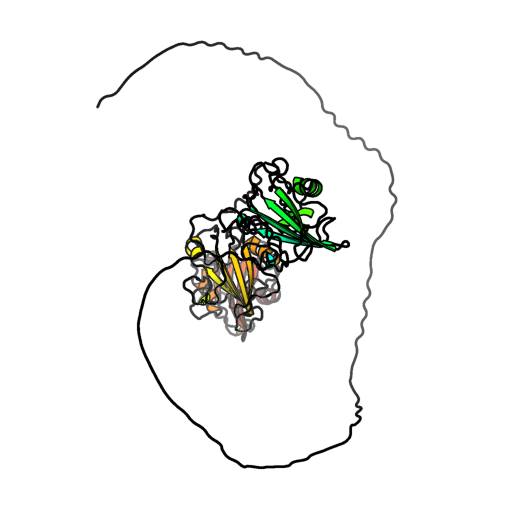SN A 1 153 ? 9.825 1.910 -8.752 1.00 83.69 153 ASN A O 1
ATOM 1058 N N . MET A 1 154 ? 10.581 2.037 -10.856 1.00 83.62 154 MET A N 1
ATOM 1059 C CA . MET A 1 154 ? 10.649 3.488 -10.906 1.00 83.62 154 MET A CA 1
ATOM 1060 C C . MET A 1 154 ? 9.387 4.068 -11.539 1.00 83.62 154 MET A C 1
ATOM 1062 O O . MET A 1 154 ? 9.045 3.744 -12.684 1.00 83.62 154 MET A O 1
ATOM 1066 N N . ALA A 1 155 ? 8.731 4.982 -10.824 1.00 79.62 155 ALA A N 1
ATOM 1067 C CA . ALA A 1 155 ? 7.575 5.717 -11.336 1.00 79.62 155 ALA A CA 1
ATOM 1068 C C . ALA A 1 155 ? 7.969 6.692 -12.466 1.00 79.62 155 ALA A C 1
ATOM 1070 O O . ALA A 1 155 ? 7.302 6.750 -13.502 1.00 79.62 155 ALA A O 1
ATOM 1071 N N . SER A 1 156 ? 9.097 7.388 -12.308 1.00 83.81 156 SER A N 1
ATOM 1072 C CA . SER A 1 156 ? 9.658 8.359 -13.258 1.00 83.81 156 SER A CA 1
ATOM 1073 C C . SER A 1 156 ? 11.178 8.210 -13.376 1.00 83.81 156 SER A C 1
ATOM 1075 O O . SER A 1 156 ? 11.783 7.387 -12.690 1.00 83.81 156 SER A O 1
ATOM 1077 N N . SER A 1 157 ? 11.800 8.990 -14.262 1.00 88.88 157 SER A N 1
ATOM 1078 C CA . SER A 1 157 ? 13.254 9.189 -14.232 1.00 88.88 157 SER A CA 1
ATOM 1079 C C . SER A 1 157 ? 13.671 9.980 -12.979 1.00 88.88 157 SER A C 1
ATOM 1081 O O . SER A 1 157 ? 12.838 10.692 -12.410 1.00 88.88 157 SER A O 1
ATOM 1083 N N . TYR A 1 158 ? 14.936 9.869 -12.562 1.00 86.62 158 TYR A N 1
ATOM 1084 C CA . TYR A 1 158 ? 15.556 10.724 -11.534 1.00 86.62 158 TYR A CA 1
ATOM 1085 C C . TYR A 1 158 ? 16.926 11.233 -11.987 1.00 86.62 158 TYR A C 1
ATOM 1087 O O . TYR A 1 158 ? 17.525 10.676 -12.905 1.00 86.62 158 TYR A O 1
ATOM 1095 N N . GLU A 1 159 ? 17.448 12.267 -11.323 1.00 91.69 159 GLU A N 1
ATOM 1096 C CA . GLU A 1 159 ? 18.794 12.780 -11.598 1.00 91.69 159 GLU A CA 1
ATOM 1097 C C . GLU A 1 159 ? 19.859 11.810 -11.060 1.00 91.69 159 GLU A C 1
ATOM 1099 O O . GLU A 1 159 ? 20.101 11.696 -9.857 1.00 91.69 159 GLU A O 1
ATOM 1104 N N . GLY A 1 160 ? 20.477 11.060 -11.967 1.00 87.88 160 GLY A N 1
ATOM 1105 C CA . GLY A 1 160 ? 21.566 10.143 -11.679 1.00 87.88 160 GLY A CA 1
ATOM 1106 C C . GLY A 1 160 ? 22.892 10.868 -11.464 1.00 87.88 160 GLY A C 1
ATOM 1107 O O . GLY A 1 160 ? 23.110 11.996 -11.901 1.00 87.88 160 GLY A O 1
ATOM 1108 N N . ARG A 1 161 ? 23.840 10.185 -10.815 1.00 85.12 161 ARG A N 1
ATOM 1109 C CA . ARG A 1 161 ? 25.202 10.715 -10.669 1.00 85.12 161 ARG A CA 1
ATOM 1110 C C . ARG A 1 161 ? 25.857 10.876 -12.039 1.00 85.12 161 ARG A C 1
ATOM 1112 O O . ARG A 1 161 ? 25.695 10.017 -12.915 1.00 85.12 161 ARG A O 1
ATOM 1119 N N . SER A 1 162 ? 26.640 11.948 -12.179 1.00 83.94 162 SER A N 1
ATOM 1120 C CA . SER A 1 162 ? 27.539 12.143 -13.319 1.00 83.94 162 SER A CA 1
ATOM 1121 C C . SER A 1 162 ? 28.318 10.844 -13.587 1.00 83.94 162 SER A C 1
ATOM 1123 O O . SER A 1 162 ? 28.807 10.233 -12.632 1.00 83.94 162 SER A O 1
ATOM 1125 N N . PRO A 1 163 ? 28.388 10.379 -14.846 1.00 89.81 163 PRO A N 1
ATOM 1126 C CA . PRO A 1 163 ? 28.073 11.122 -16.070 1.00 89.81 163 PRO A CA 1
ATOM 1127 C C . PRO A 1 163 ? 26.628 10.985 -16.583 1.00 89.81 163 PRO A C 1
ATOM 1129 O O . PRO A 1 163 ? 26.345 11.448 -17.682 1.00 89.81 163 PRO A O 1
ATOM 1132 N N . HIS A 1 164 ? 25.708 10.335 -15.868 1.00 86.69 164 HIS A N 1
ATOM 1133 C CA . HIS A 1 164 ? 24.491 9.803 -16.497 1.00 86.69 164 HIS A CA 1
ATOM 1134 C C . HIS A 1 164 ? 23.337 10.808 -16.689 1.00 86.69 164 HIS A C 1
ATOM 1136 O O . HIS A 1 164 ? 22.520 10.600 -17.581 1.00 86.69 164 HIS A O 1
ATOM 1142 N N . GLY A 1 165 ? 23.272 11.902 -15.925 1.00 93.81 165 GLY A N 1
ATOM 1143 C CA . GLY A 1 165 ? 22.134 12.834 -15.979 1.00 93.81 165 GLY A CA 1
ATOM 1144 C C . GLY A 1 165 ? 20.825 12.158 -15.555 1.00 93.81 165 GLY A C 1
ATOM 1145 O O . GLY A 1 165 ? 20.833 11.310 -14.666 1.00 93.81 165 GLY A O 1
ATOM 1146 N N . GLN A 1 166 ? 19.707 12.463 -16.215 1.00 95.56 166 GLN A N 1
ATOM 1147 C CA . GLN A 1 166 ? 18.407 11.838 -15.951 1.00 95.56 166 GLN A CA 1
ATOM 1148 C C . GLN A 1 166 ? 18.417 10.350 -16.307 1.00 95.56 166 GLN A C 1
ATOM 1150 O O . GLN A 1 166 ? 18.686 9.988 -17.452 1.00 95.56 166 GLN A O 1
ATOM 1155 N N . VAL A 1 167 ? 18.076 9.480 -15.356 1.00 94.69 167 VAL A N 1
ATOM 1156 C CA . VAL A 1 167 ? 18.107 8.024 -15.522 1.00 94.69 167 VAL A CA 1
ATOM 1157 C C . VAL A 1 167 ? 16.775 7.354 -15.214 1.00 94.69 167 VAL A C 1
ATOM 1159 O O . VAL A 1 167 ? 16.045 7.756 -14.310 1.00 94.69 167 VAL A O 1
ATOM 1162 N N . ARG A 1 168 ? 16.490 6.271 -15.940 1.00 94.06 168 ARG A N 1
ATOM 1163 C CA . ARG A 1 168 ? 15.439 5.299 -15.617 1.00 94.06 168 ARG A CA 1
ATOM 1164 C C . ARG A 1 168 ? 15.916 3.888 -15.920 1.00 94.06 168 ARG A C 1
ATOM 1166 O O . ARG A 1 168 ? 16.640 3.691 -16.893 1.00 94.06 168 ARG A O 1
ATOM 1173 N N . ILE A 1 169 ? 15.535 2.921 -15.092 1.00 95.00 169 ILE A N 1
ATOM 1174 C CA . ILE A 1 169 ? 16.133 1.584 -15.103 1.00 95.00 169 ILE A CA 1
ATOM 1175 C C . ILE A 1 169 ? 15.056 0.511 -15.185 1.00 95.00 169 ILE A C 1
ATOM 1177 O O . ILE A 1 169 ? 14.021 0.593 -14.522 1.00 95.00 169 ILE A O 1
ATOM 1181 N N . TRP A 1 170 ? 15.312 -0.490 -16.019 1.00 95.50 170 TRP A N 1
ATOM 1182 C CA . TRP A 1 170 ? 14.497 -1.678 -16.200 1.00 95.50 170 TRP A CA 1
ATOM 1183 C C . TRP A 1 170 ? 15.346 -2.917 -15.964 1.00 95.50 170 TRP A C 1
ATOM 1185 O O . TRP A 1 170 ? 16.527 -2.952 -16.302 1.00 95.50 170 TRP A O 1
ATOM 1195 N N . TYR A 1 171 ? 14.717 -3.945 -15.426 1.00 95.88 171 TYR A N 1
ATOM 1196 C CA . TYR A 1 171 ? 15.329 -5.223 -15.111 1.00 95.88 171 TYR A CA 1
ATOM 1197 C C . TYR A 1 171 ? 14.535 -6.338 -15.759 1.00 95.88 171 TYR A C 1
ATOM 1199 O O . TYR A 1 171 ? 13.313 -6.239 -15.871 1.00 95.88 171 TYR A O 1
ATOM 1207 N N . SER A 1 172 ? 15.206 -7.413 -16.144 1.00 95.94 172 SER A N 1
ATOM 1208 C CA . SER A 1 172 ? 14.529 -8.621 -16.585 1.00 95.94 172 SER A CA 1
ATOM 1209 C C . SER A 1 172 ? 13.716 -9.254 -15.450 1.00 95.94 172 SER A C 1
ATOM 1211 O O . SER A 1 172 ? 14.132 -9.270 -14.292 1.00 95.94 172 SER A O 1
ATOM 1213 N N . THR A 1 173 ? 12.539 -9.796 -15.750 1.00 92.62 173 THR A N 1
ATOM 1214 C CA . THR A 1 173 ? 11.583 -10.290 -14.743 1.00 92.62 173 THR A CA 1
ATOM 1215 C C . THR A 1 173 ? 12.069 -11.482 -13.931 1.00 92.62 173 THR A C 1
ATOM 1217 O O . THR A 1 173 ? 11.590 -11.670 -12.815 1.00 92.62 173 THR A O 1
ATOM 1220 N N . ASN A 1 174 ? 13.074 -12.221 -14.406 1.00 92.62 174 ASN A N 1
ATOM 1221 C CA . ASN A 1 174 ? 13.686 -13.337 -13.677 1.00 92.62 174 ASN A CA 1
ATOM 1222 C C . ASN A 1 174 ? 14.340 -12.924 -12.340 1.00 92.62 174 ASN A C 1
ATOM 1224 O O . ASN A 1 174 ? 14.604 -13.793 -11.511 1.00 92.62 174 ASN A O 1
ATOM 1228 N N . ILE A 1 175 ? 14.580 -11.625 -12.102 1.00 92.81 175 ILE A N 1
ATOM 1229 C CA . ILE A 1 175 ? 15.088 -11.124 -10.813 1.00 92.81 175 ILE A CA 1
ATOM 1230 C C . ILE A 1 175 ? 14.050 -10.395 -9.953 1.00 92.81 175 ILE A C 1
ATOM 1232 O O . ILE A 1 175 ? 14.395 -9.939 -8.861 1.00 92.81 175 ILE A O 1
ATOM 1236 N N . ARG A 1 176 ? 12.786 -10.305 -10.392 1.00 87.50 176 ARG A N 1
ATOM 1237 C CA . ARG A 1 176 ? 11.746 -9.486 -9.741 1.00 87.50 176 ARG A CA 1
ATOM 1238 C C . ARG A 1 176 ? 11.601 -9.768 -8.242 1.00 87.50 176 ARG A C 1
ATOM 1240 O O . ARG A 1 176 ? 11.623 -8.835 -7.447 1.00 87.50 176 ARG A O 1
ATOM 1247 N N . ASP A 1 177 ? 11.573 -11.039 -7.855 1.00 82.25 177 ASP A N 1
ATOM 1248 C CA . ASP A 1 177 ? 11.325 -11.453 -6.464 1.00 82.25 177 ASP A CA 1
ATOM 1249 C C . ASP A 1 177 ? 12.604 -11.592 -5.618 1.00 82.25 177 ASP A C 1
ATOM 1251 O O . ASP A 1 177 ? 12.574 -12.059 -4.472 1.00 82.25 177 ASP A O 1
ATOM 1255 N N . MET A 1 178 ? 13.768 -11.260 -6.185 1.00 85.69 178 MET A N 1
ATOM 1256 C CA . MET A 1 178 ? 15.059 -11.427 -5.510 1.00 85.69 178 MET A CA 1
ATOM 1257 C C . MET A 1 178 ? 15.929 -10.180 -5.474 1.00 85.69 178 MET A C 1
ATOM 1259 O O . MET A 1 178 ? 16.797 -10.104 -4.608 1.00 85.69 178 MET A O 1
ATOM 1263 N N . ILE A 1 179 ? 15.680 -9.200 -6.343 1.00 87.88 179 ILE A N 1
ATOM 1264 C CA . ILE A 1 179 ? 16.514 -8.003 -6.487 1.00 87.88 179 ILE A CA 1
ATOM 1265 C C . ILE A 1 179 ? 16.680 -7.213 -5.172 1.00 87.88 179 ILE A C 1
ATOM 1267 O O . ILE A 1 179 ? 17.736 -6.642 -4.909 1.00 87.88 179 ILE A O 1
ATOM 1271 N N . ASN A 1 180 ? 15.686 -7.272 -4.278 1.00 79.31 180 ASN A N 1
ATOM 1272 C CA . ASN A 1 180 ? 15.722 -6.588 -2.981 1.00 79.31 180 ASN A CA 1
ATOM 1273 C C . ASN A 1 180 ? 16.387 -7.404 -1.856 1.00 79.31 180 ASN A C 1
ATOM 1275 O O . ASN A 1 180 ? 16.645 -6.869 -0.776 1.00 79.31 180 ASN A O 1
ATOM 1279 N N . ARG A 1 181 ? 16.712 -8.686 -2.071 1.00 80.94 181 ARG A N 1
ATOM 1280 C CA . ARG A 1 181 ? 17.288 -9.553 -1.026 1.00 80.94 181 ARG A CA 1
ATOM 1281 C C . ARG A 1 181 ? 18.672 -9.064 -0.618 1.00 80.94 181 ARG A C 1
ATOM 1283 O O . ARG A 1 181 ? 19.459 -8.647 -1.465 1.00 80.94 181 ARG A O 1
ATOM 1290 N N . ALA A 1 182 ? 19.000 -9.132 0.674 1.00 76.94 182 ALA A N 1
ATOM 1291 C CA . ALA A 1 182 ? 20.304 -8.703 1.199 1.00 76.94 182 ALA A CA 1
ATOM 1292 C C . ALA A 1 182 ? 21.485 -9.378 0.477 1.00 76.94 182 ALA A C 1
ATOM 1294 O O . ALA A 1 182 ? 22.469 -8.719 0.170 1.00 76.94 182 ALA A O 1
ATOM 1295 N N . THR A 1 183 ? 21.333 -10.658 0.134 1.00 81.19 183 THR A N 1
ATOM 1296 C CA . THR A 1 183 ? 22.343 -11.513 -0.506 1.00 81.19 183 THR A CA 1
ATOM 1297 C C . THR A 1 183 ? 22.078 -11.748 -1.997 1.00 81.19 183 THR A C 1
ATOM 1299 O O . THR A 1 183 ? 22.368 -12.823 -2.525 1.00 81.19 183 THR A O 1
ATOM 1302 N N . PHE A 1 184 ? 21.470 -10.774 -2.679 1.00 90.00 184 PHE A N 1
ATOM 1303 C CA . PHE A 1 184 ? 21.106 -10.901 -4.088 1.00 90.00 184 PHE A CA 1
ATOM 1304 C C . PHE A 1 184 ? 22.315 -11.254 -4.976 1.00 90.00 184 PHE A C 1
ATOM 1306 O O . PHE A 1 184 ? 23.365 -10.617 -4.909 1.00 90.00 184 PHE A O 1
ATOM 1313 N N . LYS A 1 185 ? 22.124 -12.266 -5.831 1.00 93.62 185 LYS A N 1
ATOM 1314 C CA . LYS A 1 185 ? 22.995 -12.615 -6.957 1.00 93.62 185 LYS A CA 1
ATOM 1315 C C . LYS A 1 185 ? 22.122 -12.793 -8.191 1.00 93.62 185 LYS A C 1
ATOM 1317 O O . LYS A 1 185 ? 21.160 -13.560 -8.144 1.00 93.62 185 LYS A O 1
ATOM 1322 N N . ALA A 1 186 ? 22.452 -12.105 -9.276 1.00 94.69 186 ALA A N 1
ATOM 1323 C CA . ALA A 1 186 ? 21.718 -12.197 -10.523 1.00 94.69 186 ALA A CA 1
ATOM 1324 C C . ALA A 1 186 ? 21.928 -13.584 -11.167 1.00 94.69 186 ALA A C 1
ATOM 1326 O O . ALA A 1 186 ? 23.076 -14.007 -11.344 1.00 94.69 186 ALA A O 1
ATOM 1327 N N . PRO A 1 187 ? 20.856 -14.298 -11.556 1.00 95.00 187 PRO A N 1
ATOM 1328 C CA . PRO A 1 187 ? 20.955 -15.489 -12.393 1.00 95.00 187 PRO A CA 1
ATOM 1329 C C . PRO A 1 187 ? 21.556 -15.163 -13.764 1.00 95.00 187 PRO A C 1
ATOM 1331 O O . PRO A 1 187 ? 21.409 -14.044 -14.268 1.00 95.00 187 PRO A O 1
ATOM 1334 N N . VAL A 1 188 ? 22.182 -16.155 -14.400 1.00 95.06 188 VAL A N 1
ATOM 1335 C CA . VAL A 1 188 ? 22.658 -16.047 -15.788 1.00 95.06 188 VAL A CA 1
ATOM 1336 C C . VAL A 1 188 ? 21.506 -15.615 -16.702 1.00 95.06 188 VAL A C 1
ATOM 1338 O O . VAL A 1 188 ? 20.358 -16.016 -16.523 1.00 95.06 188 VAL A O 1
ATOM 1341 N N . GLY A 1 189 ? 21.799 -14.750 -17.669 1.00 94.88 189 GLY A N 1
ATOM 1342 C CA . GLY A 1 189 ? 20.813 -14.197 -18.594 1.00 94.88 189 GLY A CA 1
ATOM 1343 C C . GLY A 1 189 ? 20.013 -13.015 -18.043 1.00 94.88 189 GLY A C 1
ATOM 1344 O O . GLY A 1 189 ? 19.206 -12.447 -18.774 1.00 94.88 189 GLY A O 1
ATOM 1345 N N . THR A 1 190 ? 20.230 -12.606 -16.788 1.00 96.50 190 THR A N 1
ATOM 1346 C CA . THR A 1 190 ? 19.668 -11.353 -16.261 1.00 96.50 190 THR A CA 1
ATOM 1347 C C . THR A 1 190 ? 20.130 -10.165 -17.097 1.00 96.50 190 THR A C 1
ATOM 1349 O O . THR A 1 190 ? 21.315 -10.065 -17.416 1.00 96.50 190 THR A O 1
ATOM 1352 N N . VAL A 1 191 ? 19.211 -9.251 -17.405 1.00 96.94 191 VAL A N 1
ATOM 1353 C CA . VAL A 1 191 ? 19.480 -8.021 -18.153 1.00 96.94 191 VAL A CA 1
ATOM 1354 C C . VAL A 1 191 ? 19.013 -6.819 -17.335 1.00 96.94 191 VAL A C 1
ATOM 1356 O O . VAL A 1 191 ? 17.867 -6.777 -16.892 1.00 96.94 191 VAL A O 1
ATOM 1359 N N . ALA A 1 192 ? 19.886 -5.830 -17.154 1.00 96.69 192 ALA A N 1
ATOM 1360 C CA . ALA A 1 192 ? 19.541 -4.519 -16.612 1.00 96.69 192 ALA A CA 1
ATOM 1361 C C . ALA A 1 192 ? 19.769 -3.453 -17.688 1.00 96.69 192 ALA A C 1
ATOM 1363 O O . ALA A 1 192 ? 20.826 -3.414 -18.314 1.00 96.69 192 ALA A O 1
ATOM 1364 N N . ILE A 1 193 ? 18.776 -2.598 -17.917 1.00 96.88 193 ILE A N 1
ATOM 1365 C CA . ILE A 1 193 ? 18.785 -1.552 -18.941 1.00 96.88 193 ILE A CA 1
ATOM 1366 C C . ILE A 1 193 ? 18.585 -0.216 -18.241 1.00 96.88 193 ILE A C 1
ATOM 1368 O O . ILE A 1 193 ? 17.535 0.027 -17.655 1.00 96.88 193 ILE A O 1
ATOM 1372 N N . LYS A 1 194 ? 19.562 0.678 -18.339 1.00 95.94 194 LYS A N 1
ATOM 1373 C CA . LYS A 1 194 ? 19.484 2.057 -17.853 1.00 95.94 194 LYS A CA 1
ATOM 1374 C C . LYS A 1 194 ? 19.349 2.995 -19.045 1.00 95.94 194 LYS A C 1
ATOM 1376 O O . LYS A 1 194 ? 20.299 3.167 -19.801 1.00 95.94 194 LYS A O 1
ATOM 1381 N N . LYS A 1 195 ? 18.189 3.635 -19.205 1.00 96.19 195 LYS A N 1
ATOM 1382 C CA . LYS A 1 195 ? 18.041 4.802 -20.087 1.00 96.19 195 LYS A CA 1
ATOM 1383 C C . LYS A 1 195 ? 18.640 6.002 -19.379 1.00 96.19 195 LYS A C 1
ATOM 1385 O O . LYS A 1 195 ? 18.272 6.252 -18.236 1.00 96.19 195 LYS A O 1
ATOM 1390 N N . PHE A 1 196 ? 19.515 6.731 -20.054 1.00 95.81 196 PHE A N 1
ATOM 1391 C CA . PHE A 1 196 ? 20.098 7.961 -19.537 1.00 95.81 196 PHE A CA 1
ATOM 1392 C C . PHE A 1 196 ? 19.899 9.124 -20.519 1.00 95.81 196 PHE A C 1
ATOM 1394 O O . PHE A 1 196 ? 19.736 8.899 -21.724 1.00 95.81 196 PHE A O 1
ATOM 1401 N N . GLN A 1 197 ? 19.903 10.351 -20.001 1.00 96.19 197 GLN A N 1
ATOM 1402 C CA . GLN A 1 197 ? 19.868 11.594 -20.767 1.00 96.19 197 GLN A CA 1
ATOM 1403 C C . GLN A 1 197 ? 20.655 12.680 -20.025 1.00 96.19 197 GLN A C 1
ATOM 1405 O O . GLN A 1 197 ? 20.311 13.062 -18.909 1.00 96.19 197 GLN A O 1
ATOM 1410 N N . ASN A 1 198 ? 21.706 13.197 -20.653 1.00 94.56 198 ASN A N 1
ATOM 1411 C CA . ASN A 1 198 ? 22.577 14.236 -20.108 1.00 94.56 198 ASN A CA 1
ATOM 1412 C C . ASN A 1 198 ? 22.885 15.298 -21.181 1.00 94.56 198 ASN A C 1
ATOM 1414 O O . ASN A 1 198 ? 22.350 15.266 -22.288 1.00 94.56 198 ASN A O 1
ATOM 1418 N N . THR A 1 199 ? 23.775 16.242 -20.870 1.00 94.56 199 THR A N 1
ATOM 1419 C CA . THR A 1 199 ? 24.186 17.310 -21.801 1.00 94.56 199 THR A CA 1
ATOM 1420 C C . THR A 1 199 ? 24.936 16.813 -23.040 1.00 94.56 199 THR A C 1
ATOM 1422 O O . THR A 1 199 ? 25.063 17.557 -24.007 1.00 94.56 199 THR A O 1
ATOM 1425 N N . LYS A 1 200 ? 25.437 15.573 -23.027 1.00 92.94 200 LYS A N 1
ATOM 1426 C CA . LYS A 1 200 ? 26.131 14.928 -24.150 1.00 92.94 200 LYS A CA 1
ATOM 1427 C C . LYS A 1 200 ? 25.200 14.075 -25.020 1.00 92.94 200 LYS A C 1
ATOM 1429 O O . LYS A 1 200 ? 25.639 13.617 -26.069 1.00 92.94 200 LYS A O 1
ATOM 1434 N N . GLY A 1 201 ? 23.949 13.861 -24.606 1.00 95.12 201 GLY A N 1
ATOM 1435 C CA . GLY A 1 201 ? 22.943 13.114 -25.361 1.00 95.12 201 GLY A CA 1
ATOM 1436 C C . GLY A 1 201 ? 22.149 12.118 -24.515 1.00 95.12 201 GLY A C 1
ATOM 1437 O O . GLY A 1 201 ? 22.191 12.129 -23.283 1.00 95.12 201 GLY A O 1
ATOM 1438 N N . SER A 1 202 ? 21.410 11.248 -25.198 1.00 96.75 202 SER A N 1
ATOM 1439 C CA . SER A 1 202 ? 20.650 10.139 -24.620 1.00 96.75 202 SER A CA 1
ATOM 1440 C C . SER A 1 202 ? 21.113 8.800 -25.185 1.00 96.75 202 SER A C 1
ATOM 1442 O O . SER A 1 202 ? 21.674 8.724 -26.274 1.00 96.75 202 SER A O 1
ATOM 1444 N N . GLY A 1 203 ? 20.899 7.738 -24.412 1.00 96.44 203 GLY A N 1
ATOM 1445 C CA . GLY A 1 203 ? 21.255 6.381 -24.816 1.00 96.44 203 GLY A CA 1
ATOM 1446 C C . GLY A 1 203 ? 20.823 5.350 -23.785 1.00 96.44 203 GLY A C 1
ATOM 1447 O O . GLY A 1 203 ? 20.068 5.655 -22.857 1.00 96.44 203 GLY A O 1
ATOM 1448 N N . PHE A 1 204 ? 21.290 4.119 -23.939 1.00 96.75 204 PHE A N 1
ATOM 1449 C CA . PHE A 1 204 ? 21.107 3.057 -22.959 1.00 96.75 204 PHE A CA 1
ATOM 1450 C C . PHE A 1 204 ? 22.462 2.528 -22.500 1.00 96.75 204 PHE A C 1
ATOM 1452 O O . PHE A 1 204 ? 23.352 2.318 -23.316 1.00 96.75 204 PHE A O 1
ATOM 1459 N N . ALA A 1 205 ? 22.604 2.282 -21.205 1.00 95.88 205 ALA A N 1
ATOM 1460 C CA . ALA A 1 205 ? 23.638 1.409 -20.669 1.00 95.88 205 ALA A CA 1
ATOM 1461 C C . ALA A 1 205 ? 22.982 0.067 -20.338 1.00 95.88 205 ALA A C 1
ATOM 1463 O O . ALA A 1 205 ? 21.938 0.039 -19.680 1.00 95.88 205 ALA A O 1
ATOM 1464 N N . VAL A 1 206 ? 23.557 -1.033 -20.810 1.00 96.81 206 VAL A N 1
ATOM 1465 C CA . VAL A 1 206 ? 23.000 -2.376 -20.635 1.00 96.81 206 VAL A CA 1
ATOM 1466 C C . VAL A 1 206 ? 24.018 -3.258 -19.927 1.00 96.81 206 VAL A C 1
ATOM 1468 O O . VAL A 1 206 ? 25.197 -3.272 -20.276 1.00 96.81 206 VAL A O 1
ATOM 1471 N N . MET A 1 207 ? 23.545 -4.005 -18.934 1.00 97.62 207 MET A N 1
ATOM 1472 C CA . MET A 1 207 ? 24.305 -5.033 -18.234 1.00 97.62 207 MET A CA 1
ATOM 1473 C C . MET A 1 207 ? 23.645 -6.388 -18.457 1.00 97.62 207 MET A C 1
ATOM 1475 O O . MET A 1 207 ? 22.434 -6.517 -18.277 1.00 97.62 207 MET A O 1
ATOM 1479 N N . ILE A 1 208 ? 24.428 -7.403 -18.819 1.00 97.38 208 ILE A N 1
ATOM 1480 C CA . ILE A 1 208 ? 23.947 -8.769 -19.048 1.00 97.38 208 ILE A CA 1
ATOM 1481 C C . ILE A 1 208 ? 24.776 -9.738 -18.210 1.00 97.38 208 ILE A C 1
ATOM 1483 O O . ILE A 1 208 ? 26.000 -9.783 -18.331 1.00 97.38 208 ILE A O 1
ATOM 1487 N N . LYS A 1 209 ? 24.118 -10.550 -17.384 1.00 97.25 209 LYS A N 1
ATOM 1488 C CA . LYS A 1 209 ? 24.786 -11.581 -16.589 1.00 97.25 209 LYS A CA 1
ATOM 1489 C C . LYS A 1 209 ? 25.163 -12.763 -17.482 1.00 97.25 209 LYS A C 1
ATOM 1491 O O . LYS A 1 209 ? 24.283 -13.464 -17.986 1.00 97.25 209 LYS A O 1
ATOM 1496 N N . LYS A 1 210 ? 26.456 -12.994 -17.705 1.00 97.00 210 LYS A N 1
ATOM 1497 C CA . LYS A 1 210 ? 26.964 -14.110 -18.518 1.00 97.00 210 LYS A CA 1
ATOM 1498 C C . LYS A 1 210 ? 27.158 -15.368 -17.670 1.00 97.00 210 LYS A C 1
ATOM 1500 O O . LYS A 1 210 ? 27.009 -15.349 -16.450 1.00 97.00 210 LYS A O 1
ATOM 1505 N N . SER A 1 211 ? 27.459 -16.478 -18.340 1.00 94.50 211 SER A N 1
ATOM 1506 C CA . SER A 1 211 ? 27.803 -17.738 -17.681 1.00 94.50 211 SER A CA 1
ATOM 1507 C C . SER A 1 211 ? 29.050 -17.580 -16.796 1.00 94.50 211 SER A C 1
ATOM 1509 O O . SER A 1 211 ? 29.939 -16.801 -17.157 1.00 94.50 211 SER A O 1
ATOM 1511 N N . PRO A 1 212 ? 29.150 -18.337 -15.684 1.00 95.69 212 PRO A N 1
ATOM 1512 C CA . PRO A 1 212 ? 30.316 -18.308 -14.808 1.00 95.69 212 PRO A CA 1
ATOM 1513 C C . PRO A 1 212 ? 31.633 -18.490 -15.568 1.00 95.69 212 PRO A C 1
ATOM 1515 O O . PRO A 1 212 ? 31.747 -19.393 -16.397 1.00 95.69 212 PRO A O 1
ATOM 1518 N N . GLY A 1 213 ? 32.625 -17.646 -15.276 1.00 95.69 213 GLY A N 1
ATOM 1519 C CA . GLY A 1 213 ? 33.942 -17.689 -15.920 1.00 95.69 213 GLY A CA 1
ATOM 1520 C C . GLY A 1 213 ? 34.139 -16.654 -17.029 1.00 95.69 213 GLY A C 1
ATOM 1521 O O . GLY A 1 213 ? 35.265 -16.482 -17.495 1.00 95.69 213 GLY A O 1
ATOM 1522 N N . TYR A 1 214 ? 33.088 -15.935 -17.435 1.00 97.06 214 TYR A N 1
ATOM 1523 C CA . TYR A 1 214 ? 33.198 -14.856 -18.415 1.00 97.06 214 TYR A CA 1
ATOM 1524 C C . TYR A 1 214 ? 34.081 -13.713 -17.898 1.00 97.06 214 TYR A C 1
ATOM 1526 O O . TYR A 1 214 ? 35.044 -13.330 -18.566 1.00 97.06 214 TYR A O 1
ATOM 1534 N N . ASP A 1 215 ? 33.784 -13.187 -16.708 1.00 97.06 215 ASP A N 1
ATOM 1535 C CA . ASP A 1 215 ? 34.566 -12.134 -16.054 1.00 97.06 215 ASP A CA 1
ATOM 1536 C C . ASP A 1 215 ? 34.479 -12.251 -14.524 1.00 97.06 215 ASP A C 1
ATOM 1538 O O . ASP A 1 215 ? 33.805 -11.447 -13.873 1.00 97.06 215 ASP A O 1
ATOM 1542 N N . PRO A 1 216 ? 35.156 -13.242 -13.915 1.00 95.94 216 PRO A N 1
ATOM 1543 C CA . PRO A 1 216 ? 34.987 -13.544 -12.493 1.00 95.94 216 PRO A CA 1
ATOM 1544 C C . PRO A 1 216 ? 35.270 -12.358 -11.563 1.00 95.94 216 PRO A C 1
ATOM 1546 O O . PRO A 1 216 ? 34.635 -12.229 -10.518 1.00 95.94 216 PRO A O 1
ATOM 1549 N N . LYS A 1 217 ? 36.189 -11.462 -11.955 1.00 95.94 217 LYS A N 1
ATOM 1550 C CA . LYS A 1 217 ? 36.531 -10.255 -11.185 1.00 95.94 217 LYS A CA 1
ATOM 1551 C C . LYS A 1 217 ? 35.340 -9.305 -11.054 1.00 95.94 217 LYS A C 1
ATOM 1553 O O . LYS A 1 217 ? 35.164 -8.695 -10.005 1.00 95.94 217 LYS A O 1
ATOM 1558 N N . ASN A 1 218 ? 34.523 -9.215 -12.098 1.00 96.19 218 ASN A N 1
ATOM 1559 C CA . ASN A 1 218 ? 33.348 -8.351 -12.164 1.00 96.19 218 ASN A CA 1
ATOM 1560 C C . ASN A 1 218 ? 32.053 -9.170 -12.136 1.00 96.19 218 ASN A C 1
ATOM 1562 O O . ASN A 1 218 ? 31.056 -8.790 -12.745 1.00 96.19 218 ASN A O 1
ATOM 1566 N N . HIS A 1 219 ? 32.088 -10.325 -11.462 1.00 95.81 219 HIS A N 1
ATOM 1567 C CA . HIS A 1 219 ? 30.955 -11.230 -11.293 1.00 95.81 219 HIS A CA 1
ATOM 1568 C C . HIS A 1 219 ? 30.253 -11.582 -12.619 1.00 95.81 219 HIS A C 1
ATOM 1570 O O . HIS A 1 219 ? 29.029 -11.630 -12.689 1.00 95.81 219 HIS A O 1
ATOM 1576 N N . ASP A 1 220 ? 31.014 -11.811 -13.686 1.00 97.81 220 ASP A N 1
ATOM 1577 C CA . ASP A 1 220 ? 30.513 -12.258 -14.989 1.00 97.81 220 ASP A CA 1
ATOM 1578 C C . ASP A 1 220 ? 29.516 -11.295 -15.668 1.00 97.81 220 ASP A C 1
ATOM 1580 O O . ASP A 1 220 ? 28.709 -11.712 -16.503 1.00 97.81 220 ASP A O 1
ATOM 1584 N N . TRP A 1 221 ? 29.567 -9.999 -15.346 1.00 97.69 221 TRP A N 1
ATOM 1585 C CA . TRP A 1 221 ? 28.770 -8.982 -16.032 1.00 97.69 221 TRP A CA 1
ATOM 1586 C C . TRP A 1 221 ? 29.399 -8.554 -17.361 1.00 97.69 221 TRP A C 1
ATOM 1588 O O . TRP A 1 221 ? 30.571 -8.191 -17.441 1.00 97.69 221 TRP A O 1
ATOM 1598 N N . TYR A 1 222 ? 28.587 -8.574 -18.414 1.00 97.50 222 TYR A N 1
ATOM 1599 C CA . TYR A 1 222 ? 28.857 -7.956 -19.708 1.00 97.50 222 TYR A CA 1
ATOM 1600 C C . TYR A 1 222 ? 28.215 -6.571 -19.750 1.00 97.50 222 TYR A C 1
ATOM 1602 O O . TYR A 1 222 ? 27.051 -6.436 -19.376 1.00 97.50 222 TYR A O 1
ATOM 1610 N N . PHE A 1 223 ? 28.947 -5.570 -20.230 1.00 97.00 223 PHE A N 1
ATOM 1611 C CA . PHE A 1 223 ? 28.495 -4.185 -20.329 1.00 97.00 223 PHE A CA 1
ATOM 1612 C C . PHE A 1 223 ? 28.469 -3.740 -21.789 1.00 97.00 223 PHE A C 1
ATOM 1614 O O . PHE A 1 223 ? 29.389 -4.042 -22.546 1.00 97.00 223 PHE A O 1
ATOM 1621 N N . GLU A 1 224 ? 27.456 -2.980 -22.183 1.00 96.62 224 GLU A N 1
ATOM 1622 C CA . GLU A 1 224 ? 27.407 -2.325 -23.490 1.00 96.62 224 GLU A CA 1
ATOM 1623 C C . GLU A 1 224 ? 26.662 -0.990 -23.405 1.00 96.62 224 GLU A C 1
ATOM 1625 O O . GLU A 1 224 ? 25.779 -0.799 -22.565 1.00 96.62 224 GLU A O 1
ATOM 1630 N N . MET A 1 225 ? 27.009 -0.072 -24.303 1.00 95.88 225 MET A N 1
ATOM 1631 C CA . MET A 1 225 ? 26.290 1.181 -24.506 1.00 95.88 225 MET A CA 1
ATOM 1632 C C . MET A 1 225 ? 25.511 1.088 -25.813 1.00 95.88 225 MET A C 1
ATOM 1634 O O . MET A 1 225 ? 26.005 0.533 -26.792 1.00 95.88 225 MET A O 1
ATOM 1638 N N . ARG A 1 226 ? 24.293 1.624 -25.844 1.00 96.00 226 ARG A N 1
ATOM 1639 C CA . ARG A 1 226 ? 23.455 1.672 -27.044 1.00 96.00 226 ARG A CA 1
ATOM 1640 C C . ARG A 1 226 ? 22.939 3.077 -27.303 1.00 96.00 226 ARG A C 1
ATOM 1642 O O . ARG A 1 226 ? 22.650 3.818 -26.363 1.00 96.00 226 ARG A O 1
ATOM 1649 N N . GLN A 1 227 ? 22.793 3.413 -28.576 1.00 95.50 227 GLN A N 1
ATOM 1650 C CA . GLN A 1 227 ? 22.092 4.610 -29.028 1.00 95.50 227 GLN A CA 1
ATOM 1651 C C . GLN A 1 227 ? 20.578 4.463 -28.815 1.00 95.50 227 GLN A C 1
ATOM 1653 O O . GLN A 1 227 ? 20.075 3.390 -28.470 1.00 95.50 227 GLN A O 1
ATOM 1658 N N . ASP A 1 228 ? 19.832 5.545 -29.029 1.00 94.75 228 ASP A N 1
ATOM 1659 C CA . ASP A 1 228 ? 18.374 5.575 -28.854 1.00 94.75 228 ASP A CA 1
ATOM 1660 C C . ASP A 1 228 ? 17.617 4.620 -29.787 1.00 94.75 228 ASP A C 1
ATOM 1662 O O . ASP A 1 228 ? 16.556 4.121 -29.412 1.00 94.75 228 ASP A O 1
ATOM 1666 N N . ASP A 1 229 ? 18.190 4.318 -30.951 1.00 94.75 229 ASP A N 1
ATOM 1667 C CA . ASP A 1 229 ? 17.682 3.335 -31.914 1.00 94.75 229 ASP A CA 1
ATOM 1668 C C . ASP A 1 229 ? 18.035 1.877 -31.550 1.00 94.75 229 ASP A C 1
ATOM 1670 O O . ASP A 1 229 ? 17.646 0.941 -32.246 1.00 94.75 229 ASP A O 1
ATOM 1674 N N . GLY A 1 230 ? 18.762 1.670 -30.446 1.00 93.75 230 GLY A N 1
ATOM 1675 C CA . GLY A 1 230 ? 19.193 0.361 -29.970 1.00 93.75 230 GLY A CA 1
ATOM 1676 C C . GLY A 1 230 ? 20.493 -0.153 -30.583 1.00 93.75 230 GLY A C 1
ATOM 1677 O O . GLY A 1 230 ? 20.941 -1.228 -30.177 1.00 93.75 230 GLY A O 1
ATOM 1678 N N . THR A 1 231 ? 21.124 0.567 -31.511 1.00 95.62 231 THR A N 1
ATOM 1679 C CA . THR A 1 231 ? 22.434 0.180 -32.054 1.00 95.62 231 THR A CA 1
ATOM 1680 C C . THR A 1 231 ? 23.506 0.236 -30.967 1.00 95.62 231 THR A C 1
ATOM 1682 O O . THR A 1 231 ? 23.484 1.113 -30.104 1.00 95.62 231 THR A O 1
ATOM 1685 N N . ILE A 1 232 ? 24.434 -0.726 -30.962 1.00 95.12 232 ILE A N 1
ATOM 1686 C CA . ILE A 1 232 ? 25.547 -0.746 -30.002 1.00 95.12 232 ILE A CA 1
ATOM 1687 C C . ILE A 1 232 ? 26.521 0.381 -30.361 1.00 95.12 232 ILE A C 1
ATOM 1689 O O . ILE A 1 232 ? 26.942 0.497 -31.511 1.00 95.12 232 ILE A O 1
ATOM 1693 N N . ALA A 1 233 ? 26.880 1.206 -29.380 1.00 92.38 233 ALA A N 1
ATOM 1694 C CA . ALA A 1 233 ? 27.897 2.230 -29.549 1.00 92.38 233 ALA A CA 1
ATOM 1695 C C . ALA A 1 233 ? 29.270 1.575 -29.769 1.00 92.38 233 ALA A C 1
ATOM 1697 O O . ALA A 1 233 ? 29.626 0.614 -29.091 1.00 92.38 233 ALA A O 1
ATOM 1698 N N . ALA A 1 234 ? 30.046 2.102 -30.717 1.00 85.25 234 ALA A N 1
ATOM 1699 C CA . ALA A 1 234 ? 31.376 1.574 -31.024 1.00 85.25 234 ALA A CA 1
ATOM 1700 C C . ALA A 1 234 ? 32.409 1.862 -29.917 1.00 85.25 234 ALA A C 1
ATOM 1702 O O . ALA A 1 234 ? 33.395 1.137 -29.804 1.00 85.25 234 ALA A O 1
ATOM 1703 N N . ASP A 1 235 ? 32.178 2.905 -29.116 1.00 87.44 235 ASP A N 1
ATOM 1704 C CA . ASP A 1 235 ? 33.057 3.344 -28.035 1.00 87.44 235 ASP A CA 1
ATOM 1705 C C . ASP A 1 235 ? 32.237 3.675 -26.769 1.00 87.44 235 ASP A C 1
ATOM 1707 O O . ASP A 1 235 ? 31.331 4.517 -26.840 1.00 87.44 235 ASP A O 1
ATOM 1711 N N . PRO A 1 236 ? 32.511 3.025 -25.621 1.00 87.62 236 PRO A N 1
ATOM 1712 C CA . PRO A 1 236 ? 33.417 1.882 -25.464 1.00 87.62 236 PRO A CA 1
ATOM 1713 C C . PRO A 1 236 ? 32.892 0.620 -26.164 1.00 87.62 236 PRO A C 1
ATOM 1715 O O . PRO A 1 236 ? 31.686 0.367 -26.190 1.00 87.62 236 PRO A O 1
ATOM 1718 N N . ALA A 1 237 ? 33.808 -0.202 -26.688 1.00 91.81 237 ALA A N 1
ATOM 1719 C CA . ALA A 1 237 ? 33.461 -1.506 -27.249 1.00 91.81 237 ALA A CA 1
ATOM 1720 C C . ALA A 1 237 ? 32.778 -2.381 -26.179 1.00 91.81 237 ALA A C 1
ATOM 1722 O O . ALA A 1 237 ? 33.220 -2.405 -25.025 1.00 91.81 237 ALA A O 1
ATOM 1723 N N . PRO A 1 238 ? 31.712 -3.115 -26.529 1.00 94.38 238 PRO A N 1
ATOM 1724 C CA . PRO A 1 238 ? 30.932 -3.841 -25.544 1.00 94.38 238 PRO A CA 1
ATOM 1725 C C . PRO A 1 238 ? 31.708 -5.061 -25.019 1.00 94.38 238 PRO A C 1
ATOM 1727 O O . PRO A 1 238 ? 32.503 -5.675 -25.733 1.00 94.38 238 PRO A O 1
ATOM 1730 N N . GLY A 1 239 ? 31.483 -5.438 -23.762 1.00 95.25 239 GLY A N 1
ATOM 1731 C CA . GLY A 1 239 ? 32.204 -6.525 -23.107 1.00 95.25 239 GLY A CA 1
ATOM 1732 C C . GLY A 1 239 ? 32.609 -6.201 -21.676 1.00 95.25 239 GLY A C 1
ATOM 1733 O O . GLY A 1 239 ? 31.766 -5.936 -20.821 1.00 95.25 239 GLY A O 1
ATOM 1734 N N . LYS A 1 240 ? 33.913 -6.297 -21.397 1.00 95.75 240 LYS A N 1
ATOM 1735 C CA . LYS A 1 240 ? 34.521 -6.047 -20.080 1.00 95.75 240 LYS A CA 1
ATOM 1736 C C . LYS A 1 240 ? 34.959 -4.584 -19.964 1.00 95.75 240 LYS A C 1
ATOM 1738 O O . LYS A 1 240 ? 36.153 -4.293 -19.935 1.00 95.75 240 LYS A O 1
ATOM 1743 N N . ILE A 1 241 ? 33.995 -3.665 -19.963 1.00 94.69 241 ILE A N 1
ATOM 1744 C CA . ILE A 1 241 ? 34.274 -2.222 -19.914 1.00 94.69 241 ILE A CA 1
ATOM 1745 C C . ILE A 1 241 ? 34.752 -1.856 -18.503 1.00 94.69 241 ILE A C 1
ATOM 1747 O O . ILE A 1 241 ? 33.977 -1.907 -17.543 1.00 94.69 241 ILE A O 1
ATOM 1751 N N . ALA A 1 242 ? 36.036 -1.515 -18.371 1.00 93.81 242 ALA A N 1
ATOM 1752 C CA . ALA A 1 242 ? 36.689 -1.308 -17.080 1.00 93.81 242 ALA A CA 1
ATOM 1753 C C . ALA A 1 242 ? 36.067 -0.146 -16.291 1.00 93.81 242 ALA A C 1
ATOM 1755 O O . ALA A 1 242 ? 35.884 -0.255 -15.080 1.00 93.81 242 ALA A O 1
ATOM 1756 N N . GLU A 1 243 ? 35.690 0.933 -16.974 1.00 92.44 243 GLU A N 1
ATOM 1757 C CA . GLU A 1 243 ? 35.074 2.122 -16.388 1.00 92.44 243 GLU A CA 1
ATOM 1758 C C . GLU A 1 243 ? 33.691 1.805 -15.805 1.00 92.44 243 GLU A C 1
ATOM 1760 O O . GLU A 1 243 ? 33.384 2.198 -14.678 1.00 92.44 243 GLU A O 1
ATOM 1765 N N . CYS A 1 244 ? 32.873 1.035 -16.533 1.00 94.62 244 CYS A N 1
ATOM 1766 C CA . CYS A 1 244 ? 31.569 0.585 -16.047 1.00 94.62 244 CYS A CA 1
ATOM 1767 C C . CYS A 1 244 ? 31.733 -0.328 -14.828 1.00 94.62 244 CYS A C 1
ATOM 1769 O O . CYS A 1 244 ? 31.115 -0.099 -13.787 1.00 94.62 244 CYS A O 1
ATOM 1771 N N . ALA A 1 245 ? 32.610 -1.329 -14.928 1.00 94.31 245 ALA A N 1
ATOM 1772 C CA . ALA A 1 245 ? 32.860 -2.262 -13.839 1.00 94.31 245 ALA A CA 1
ATOM 1773 C C . ALA A 1 245 ? 33.386 -1.559 -12.576 1.00 94.31 245 ALA A C 1
ATOM 1775 O O . ALA A 1 245 ? 32.932 -1.868 -11.477 1.00 94.31 245 ALA A O 1
ATOM 1776 N N . ALA A 1 246 ? 34.287 -0.581 -12.714 1.00 94.00 246 ALA A N 1
ATOM 1777 C CA . ALA A 1 246 ? 34.861 0.150 -11.585 1.00 94.00 246 ALA A CA 1
ATOM 1778 C C . ALA A 1 246 ? 33.803 0.923 -10.784 1.00 94.00 246 ALA A C 1
ATOM 1780 O O . ALA A 1 246 ? 33.791 0.851 -9.555 1.00 94.00 246 ALA A O 1
ATOM 1781 N N . CYS A 1 247 ? 32.882 1.622 -11.454 1.00 91.38 247 CYS A N 1
ATOM 1782 C CA . CYS A 1 247 ? 31.794 2.319 -10.764 1.00 91.38 247 CYS A CA 1
ATOM 1783 C C . CYS A 1 247 ? 30.800 1.344 -10.118 1.00 91.38 247 CYS A C 1
ATOM 1785 O O . CYS A 1 247 ? 30.351 1.573 -8.994 1.00 91.38 247 CYS A O 1
ATOM 1787 N N . HIS A 1 248 ? 30.477 0.247 -10.803 1.00 93.25 248 HIS A N 1
ATOM 1788 C CA . HIS A 1 248 ? 29.530 -0.748 -10.301 1.00 93.25 248 HIS A CA 1
ATOM 1789 C C . HIS A 1 248 ? 30.116 -1.653 -9.201 1.00 93.25 248 HIS A C 1
ATOM 1791 O O . HIS A 1 248 ? 29.357 -2.229 -8.421 1.00 93.25 248 HIS A O 1
ATOM 1797 N N . ALA A 1 249 ? 31.443 -1.722 -9.053 1.00 93.06 249 ALA A N 1
ATOM 1798 C CA . ALA A 1 249 ? 32.106 -2.477 -7.988 1.00 93.06 249 ALA A CA 1
ATOM 1799 C C . ALA A 1 249 ? 31.720 -1.992 -6.579 1.00 93.06 249 ALA A C 1
ATOM 1801 O O . ALA A 1 249 ? 31.694 -2.786 -5.641 1.00 93.06 249 ALA A O 1
ATOM 1802 N N . ALA A 1 250 ? 31.324 -0.722 -6.424 1.00 89.12 250 ALA A N 1
ATOM 1803 C CA . ALA A 1 250 ? 30.772 -0.217 -5.163 1.00 89.12 250 ALA A CA 1
ATOM 1804 C C . ALA A 1 250 ? 29.485 -0.956 -4.733 1.00 89.12 250 ALA A C 1
ATOM 1806 O O . ALA A 1 250 ? 29.145 -0.984 -3.553 1.00 89.12 250 ALA A O 1
ATOM 1807 N N . ALA A 1 251 ? 28.787 -1.586 -5.680 1.00 90.44 251 ALA A N 1
ATOM 1808 C CA . ALA A 1 251 ? 27.605 -2.407 -5.458 1.00 90.44 251 ALA A CA 1
ATOM 1809 C C . ALA A 1 251 ? 27.901 -3.918 -5.508 1.00 90.44 251 ALA A C 1
ATOM 1811 O O . ALA A 1 251 ? 26.989 -4.721 -5.704 1.00 90.44 251 ALA A O 1
ATOM 1812 N N . GLN A 1 252 ? 29.156 -4.344 -5.316 1.00 91.12 252 GLN A N 1
ATOM 1813 C CA . GLN A 1 252 ? 29.549 -5.760 -5.344 1.00 91.12 252 GLN A CA 1
ATOM 1814 C C . GLN A 1 252 ? 28.698 -6.642 -4.411 1.00 91.12 252 GLN A C 1
ATOM 1816 O O . GLN A 1 252 ? 28.350 -7.766 -4.776 1.00 91.12 252 GLN A O 1
ATOM 1821 N N . ALA A 1 253 ? 28.318 -6.133 -3.232 1.00 86.94 253 ALA A N 1
ATOM 1822 C CA . ALA A 1 253 ? 27.473 -6.848 -2.269 1.00 86.94 253 ALA A CA 1
ATOM 1823 C C . ALA A 1 253 ? 26.062 -7.172 -2.806 1.00 86.94 253 ALA A C 1
ATOM 1825 O O . ALA A 1 253 ? 25.402 -8.079 -2.306 1.00 86.94 253 ALA A O 1
ATOM 1826 N N . LYS A 1 254 ? 25.616 -6.447 -3.837 1.00 89.94 254 LYS A N 1
ATOM 1827 C CA . LYS A 1 254 ? 24.358 -6.639 -4.572 1.00 89.94 254 LYS A CA 1
ATOM 1828 C C . LYS A 1 254 ? 24.620 -7.059 -6.015 1.00 89.94 254 LYS A C 1
ATOM 1830 O O . LYS A 1 254 ? 23.858 -6.738 -6.922 1.00 89.94 254 LYS A O 1
ATOM 1835 N N . ASP A 1 255 ? 25.727 -7.768 -6.216 1.00 94.25 255 ASP A N 1
ATOM 1836 C CA . ASP A 1 255 ? 26.118 -8.311 -7.505 1.00 94.25 255 ASP A CA 1
ATOM 1837 C C . ASP A 1 255 ? 26.186 -7.238 -8.602 1.00 94.25 255 ASP A C 1
ATOM 1839 O O . ASP A 1 255 ? 25.655 -7.424 -9.689 1.00 94.25 255 ASP A O 1
ATOM 1843 N N . PHE A 1 256 ? 26.836 -6.107 -8.296 1.00 93.56 256 PHE A N 1
ATOM 1844 C CA . PHE A 1 256 ? 27.076 -4.964 -9.191 1.00 93.56 256 PHE A CA 1
ATOM 1845 C C . PHE A 1 256 ? 25.821 -4.165 -9.604 1.00 93.56 256 PHE A C 1
ATOM 1847 O O . PHE A 1 256 ? 25.953 -3.183 -10.333 1.00 93.56 256 PHE A O 1
ATOM 1854 N N . LEU A 1 257 ? 24.621 -4.496 -9.110 1.00 92.12 257 LEU A N 1
ATOM 1855 C CA . LEU A 1 257 ? 23.429 -3.647 -9.258 1.00 92.12 257 LEU A CA 1
ATOM 1856 C C . LEU A 1 257 ? 23.335 -2.676 -8.073 1.00 92.12 257 LEU A C 1
ATOM 1858 O O . LEU A 1 257 ? 23.213 -3.109 -6.925 1.00 92.12 257 LEU A O 1
ATOM 1862 N N . ALA A 1 258 ? 23.415 -1.364 -8.313 1.00 79.19 258 ALA A N 1
ATOM 1863 C CA . ALA A 1 258 ? 23.459 -0.396 -7.215 1.00 79.19 258 ALA A CA 1
ATOM 1864 C C . ALA A 1 258 ? 22.082 -0.196 -6.556 1.00 79.19 258 ALA A C 1
ATOM 1866 O O . ALA A 1 258 ? 21.056 -0.168 -7.221 1.00 79.19 258 ALA A O 1
ATOM 1867 N N . GLY A 1 259 ? 22.041 -0.016 -5.231 1.00 63.81 259 GLY A N 1
ATOM 1868 C CA . GLY A 1 259 ? 20.785 0.122 -4.474 1.00 63.81 259 GLY A CA 1
ATOM 1869 C C . GLY A 1 259 ? 19.920 1.322 -4.886 1.00 63.81 259 GLY A C 1
ATOM 1870 O O . GLY A 1 259 ? 18.699 1.209 -4.923 1.00 63.81 259 GLY A O 1
ATOM 1871 N N . THR A 1 260 ? 20.539 2.442 -5.276 1.00 57.16 260 THR A N 1
ATOM 1872 C CA . THR A 1 260 ? 19.842 3.600 -5.876 1.00 57.16 260 THR A CA 1
ATOM 1873 C C . THR A 1 260 ? 19.170 3.253 -7.200 1.00 57.16 260 THR A C 1
ATOM 1875 O O . THR A 1 260 ? 18.132 3.807 -7.540 1.00 57.16 260 THR A O 1
ATOM 1878 N N . GLU A 1 261 ? 19.738 2.306 -7.945 1.00 56.47 261 GLU A N 1
ATOM 1879 C CA . GLU A 1 261 ? 19.203 1.850 -9.226 1.00 56.47 261 GLU A CA 1
ATOM 1880 C C . GLU A 1 261 ? 17.955 0.972 -9.047 1.00 56.47 261 GLU A C 1
ATOM 1882 O O . GLU A 1 261 ? 17.132 0.870 -9.955 1.00 56.47 261 GLU A O 1
ATOM 1887 N N . LEU A 1 262 ? 17.753 0.419 -7.845 1.00 57.78 262 LEU A N 1
ATOM 1888 C CA . LEU A 1 262 ? 16.590 -0.399 -7.485 1.00 57.78 262 LEU A CA 1
ATOM 1889 C C . LEU A 1 262 ? 15.313 0.420 -7.225 1.00 57.78 262 LEU A C 1
ATOM 1891 O O . LEU A 1 262 ? 14.267 -0.165 -6.931 1.00 57.78 262 LEU A O 1
ATOM 1895 N N . GLY A 1 263 ? 15.383 1.753 -7.334 1.00 52.41 263 GLY A N 1
ATOM 1896 C CA . GLY A 1 263 ? 14.284 2.660 -6.995 1.00 52.41 263 GLY A CA 1
ATOM 1897 C C . GLY A 1 263 ? 14.169 2.944 -5.495 1.00 52.41 263 GLY A C 1
ATOM 1898 O O . GLY A 1 263 ? 13.068 3.197 -5.011 1.00 52.41 263 GLY A O 1
ATOM 1899 N N . LEU A 1 264 ? 15.280 2.863 -4.755 1.00 50.66 264 LEU A N 1
ATOM 1900 C CA . LEU A 1 264 ? 15.374 3.407 -3.398 1.00 50.66 264 LEU A CA 1
ATOM 1901 C C . LEU A 1 264 ? 15.668 4.908 -3.508 1.00 50.66 264 LEU A C 1
ATOM 1903 O O . LEU A 1 264 ? 16.592 5.296 -4.226 1.00 50.66 264 LEU A O 1
ATOM 1907 N N . ASP A 1 265 ? 14.854 5.732 -2.853 1.00 46.75 265 ASP A N 1
ATOM 1908 C CA . ASP A 1 265 ? 14.911 7.189 -2.956 1.00 46.75 265 ASP A CA 1
ATOM 1909 C C . ASP A 1 265 ? 16.307 7.719 -2.548 1.00 46.75 265 ASP A C 1
ATOM 1911 O O . ASP A 1 265 ? 16.841 7.321 -1.508 1.00 46.75 265 ASP A O 1
ATOM 1915 N N . PRO A 1 266 ? 16.947 8.596 -3.342 1.00 46.22 266 PRO A N 1
ATOM 1916 C CA . PRO A 1 266 ? 18.186 9.258 -2.942 1.00 46.22 266 PRO A CA 1
ATOM 1917 C C . PRO A 1 266 ? 18.097 10.014 -1.602 1.00 46.22 266 PRO A C 1
ATOM 1919 O O . PRO A 1 266 ? 19.105 10.069 -0.893 1.00 46.22 266 PRO A O 1
ATOM 1922 N N . GLU A 1 267 ? 16.930 10.560 -1.228 1.00 45.28 267 GLU A N 1
ATOM 1923 C CA . GLU A 1 267 ? 16.713 11.189 0.088 1.00 45.28 267 GLU A CA 1
ATOM 1924 C C . GLU A 1 267 ? 16.766 10.170 1.234 1.00 45.28 267 GLU A C 1
ATOM 1926 O O . GLU A 1 267 ? 17.349 10.469 2.281 1.00 45.28 267 GLU A O 1
ATOM 1931 N N . ASP A 1 268 ? 16.277 8.944 1.018 1.00 43.38 268 ASP A N 1
ATOM 1932 C CA . ASP A 1 268 ? 16.347 7.859 2.009 1.00 43.38 268 ASP A CA 1
ATOM 1933 C C . ASP A 1 268 ? 17.803 7.454 2.313 1.00 43.38 268 ASP A C 1
ATOM 1935 O O . ASP A 1 268 ? 18.125 7.065 3.438 1.00 43.38 268 ASP A O 1
ATOM 1939 N N . LEU A 1 269 ? 18.712 7.584 1.339 1.00 42.62 269 LEU A N 1
ATOM 1940 C CA . LEU A 1 269 ? 20.140 7.293 1.520 1.00 42.62 269 LEU A CA 1
ATOM 1941 C C . LEU A 1 269 ? 20.924 8.467 2.122 1.00 42.62 269 LEU A C 1
ATOM 1943 O O . LEU A 1 269 ? 21.909 8.249 2.827 1.00 42.62 269 LEU A O 1
ATOM 1947 N N . ALA A 1 270 ? 20.512 9.709 1.852 1.00 41.31 270 ALA A N 1
ATOM 1948 C CA . ALA A 1 270 ? 21.184 10.909 2.353 1.00 41.31 270 ALA A CA 1
ATOM 1949 C C . ALA A 1 270 ? 20.847 11.211 3.823 1.00 41.31 270 ALA A C 1
ATOM 1951 O O . ALA A 1 270 ? 21.700 11.703 4.561 1.00 41.31 270 ALA A O 1
ATOM 1952 N N . GLN A 1 271 ? 19.631 10.885 4.269 1.00 38.94 271 GLN A N 1
ATOM 1953 C CA . GLN A 1 271 ? 19.206 11.092 5.658 1.00 38.94 271 GLN A CA 1
ATOM 1954 C C . GLN A 1 271 ? 19.705 9.999 6.617 1.00 38.94 271 GLN A C 1
ATOM 1956 O O . GLN A 1 271 ? 19.521 10.121 7.828 1.00 38.94 271 GLN A O 1
ATOM 1961 N N . ASN A 1 272 ? 20.347 8.937 6.110 1.00 37.75 272 ASN A N 1
ATOM 1962 C CA . ASN A 1 272 ? 20.815 7.832 6.942 1.00 37.75 272 ASN A CA 1
ATOM 1963 C C . ASN A 1 272 ? 22.110 7.174 6.411 1.00 37.75 272 ASN A C 1
ATOM 1965 O O . ASN A 1 272 ? 22.083 6.043 5.916 1.00 37.75 272 ASN A O 1
ATOM 1969 N N . PRO A 1 273 ? 23.277 7.836 6.547 1.00 37.19 273 PRO A N 1
ATOM 1970 C CA . PRO A 1 273 ? 24.565 7.303 6.086 1.00 37.19 273 PRO A CA 1
ATOM 1971 C C . PRO A 1 273 ? 25.007 6.009 6.801 1.00 37.19 273 PRO A C 1
ATOM 1973 O O . PRO A 1 273 ? 25.986 5.395 6.388 1.00 37.19 273 PRO A O 1
ATOM 1976 N N . ALA A 1 274 ? 24.281 5.562 7.834 1.00 32.62 274 ALA A N 1
ATOM 1977 C CA . ALA A 1 274 ? 24.510 4.304 8.547 1.00 32.62 274 ALA A CA 1
ATOM 1978 C C . ALA A 1 274 ? 23.897 3.062 7.859 1.00 32.62 274 ALA A C 1
ATOM 1980 O O . ALA A 1 274 ? 23.942 1.974 8.423 1.00 32.62 274 ALA A O 1
ATOM 1981 N N . GLN A 1 275 ? 23.332 3.187 6.651 1.00 38.91 275 GLN A N 1
ATOM 1982 C CA . GLN A 1 275 ? 22.861 2.038 5.860 1.00 38.91 275 GLN A CA 1
ATOM 1983 C C . GLN A 1 275 ? 23.910 1.474 4.885 1.00 38.91 275 GLN A C 1
ATOM 1985 O O . GLN A 1 275 ? 23.564 0.883 3.859 1.00 38.91 275 GLN A O 1
ATOM 1990 N N . THR A 1 276 ? 25.202 1.560 5.213 1.00 36.34 276 THR A N 1
ATOM 1991 C CA . THR A 1 276 ? 26.089 0.459 4.821 1.00 36.34 276 THR A CA 1
ATOM 1992 C C . THR A 1 276 ? 25.630 -0.774 5.597 1.00 36.34 276 THR A C 1
ATOM 1994 O O . THR A 1 276 ? 25.517 -0.690 6.820 1.00 36.34 276 THR A O 1
ATOM 1997 N N . PRO A 1 277 ? 25.318 -1.911 4.950 1.00 39.53 277 PRO A N 1
ATOM 1998 C CA . PRO A 1 277 ? 25.045 -3.128 5.689 1.00 39.53 277 PRO A CA 1
ATOM 1999 C C . PRO A 1 277 ? 26.353 -3.566 6.342 1.00 39.53 277 PRO A C 1
ATOM 2001 O O . PRO A 1 277 ? 27.171 -4.253 5.729 1.00 39.53 277 PRO A O 1
ATOM 2004 N N . ASP A 1 278 ? 26.548 -3.157 7.592 1.00 30.80 278 ASP A N 1
ATOM 2005 C CA . ASP A 1 278 ? 27.443 -3.862 8.485 1.00 30.80 278 ASP A CA 1
ATOM 2006 C C . ASP A 1 278 ? 27.005 -5.325 8.485 1.00 30.80 278 ASP A C 1
ATOM 2008 O O . ASP A 1 278 ? 25.820 -5.659 8.588 1.00 30.80 278 ASP A O 1
ATOM 2012 N N . ALA A 1 279 ? 27.986 -6.208 8.333 1.00 33.78 279 ALA A N 1
ATOM 2013 C CA . ALA A 1 279 ? 27.846 -7.655 8.239 1.00 33.78 279 ALA A CA 1
ATOM 2014 C C . ALA A 1 279 ? 27.338 -8.322 9.539 1.00 33.78 279 ALA A C 1
ATOM 2016 O O . ALA A 1 279 ? 27.656 -9.475 9.819 1.00 33.78 279 ALA A O 1
ATOM 2017 N N . ALA A 1 280 ? 26.534 -7.627 10.342 1.00 33.34 280 ALA A N 1
ATOM 2018 C CA . ALA A 1 280 ? 25.996 -8.102 11.602 1.00 33.34 280 ALA A CA 1
ATOM 2019 C C . ALA A 1 280 ? 24.506 -7.751 11.724 1.00 33.34 280 ALA A C 1
ATOM 2021 O O . ALA A 1 280 ? 24.140 -6.745 12.316 1.00 33.34 280 ALA A O 1
ATOM 2022 N N . GLY A 1 281 ? 23.644 -8.609 11.165 1.00 39.56 281 GLY A N 1
ATOM 2023 C CA . GLY A 1 281 ? 22.351 -9.009 11.749 1.00 39.56 281 GLY A CA 1
ATOM 2024 C C . GLY A 1 281 ? 21.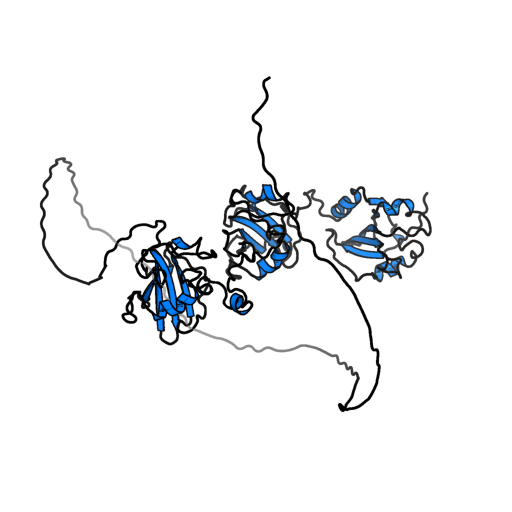496 -7.969 12.491 1.00 39.56 281 GLY A C 1
ATOM 2025 O O . GLY A 1 281 ? 20.910 -8.302 13.520 1.00 39.56 281 GLY A O 1
ATOM 2026 N N . GLY A 1 282 ? 21.386 -6.740 11.992 1.00 32.53 282 GLY A N 1
ATOM 2027 C CA . GLY A 1 282 ? 20.560 -5.696 12.587 1.00 32.53 282 GLY A CA 1
ATOM 2028 C C . GLY A 1 282 ? 19.101 -5.803 12.159 1.00 32.53 282 GLY A C 1
ATOM 2029 O O . GLY A 1 282 ? 18.611 -4.950 11.428 1.00 32.53 282 GLY A O 1
ATOM 2030 N N . THR A 1 283 ? 18.379 -6.831 12.611 1.00 38.72 283 THR A N 1
ATOM 2031 C CA . THR A 1 283 ? 16.921 -6.704 12.725 1.00 38.72 283 THR A CA 1
ATOM 2032 C C . THR A 1 283 ? 16.675 -5.564 13.705 1.00 38.72 283 THR A C 1
ATOM 2034 O O . THR A 1 283 ? 17.070 -5.681 14.870 1.00 38.72 283 THR A O 1
ATOM 2037 N N . THR A 1 284 ? 16.037 -4.472 13.291 1.00 38.91 284 THR A N 1
ATOM 2038 C CA . THR A 1 284 ? 15.358 -3.618 14.265 1.00 38.91 284 THR A CA 1
ATOM 2039 C C . THR A 1 284 ? 14.325 -4.515 14.931 1.00 38.91 284 THR A C 1
ATOM 2041 O O . THR A 1 284 ? 13.308 -4.859 14.332 1.00 38.91 284 THR A O 1
ATOM 2044 N N . LYS A 1 285 ? 14.669 -5.015 16.120 1.00 42.00 285 LYS A N 1
ATOM 2045 C CA . LYS A 1 285 ? 13.803 -5.819 16.971 1.00 42.00 285 LYS A CA 1
ATOM 2046 C C . LYS A 1 285 ? 12.709 -4.890 17.473 1.00 42.00 285 LYS A C 1
ATOM 2048 O O . LYS A 1 285 ? 12.800 -4.397 18.590 1.00 42.00 285 LYS A O 1
ATOM 2053 N N . ASP A 1 286 ? 11.719 -4.614 16.639 1.00 57.62 286 ASP A N 1
ATOM 2054 C CA . ASP A 1 286 ? 10.428 -4.256 17.185 1.00 57.62 286 ASP A CA 1
ATOM 2055 C C . ASP A 1 286 ? 9.853 -5.557 17.774 1.00 57.62 286 ASP A C 1
ATOM 2057 O O . ASP A 1 286 ? 9.565 -6.487 17.011 1.00 57.62 286 ASP A O 1
ATOM 2061 N N . PRO A 1 287 ? 9.763 -5.698 19.111 1.00 67.44 287 PRO A N 1
ATOM 2062 C CA . PRO A 1 287 ? 9.203 -6.896 19.738 1.00 67.44 287 PRO A CA 1
ATOM 2063 C C . PRO A 1 287 ? 7.727 -7.122 19.364 1.00 67.44 287 PRO A C 1
ATOM 2065 O O . PRO A 1 287 ? 7.165 -8.183 19.662 1.00 67.44 287 PRO A O 1
ATOM 2068 N N . ASP A 1 288 ? 7.088 -6.147 18.716 1.00 68.25 288 ASP A N 1
ATOM 2069 C CA . ASP A 1 288 ? 5.711 -6.235 18.260 1.00 68.25 288 ASP A CA 1
ATOM 2070 C C . ASP A 1 288 ? 5.561 -6.713 16.816 1.00 68.25 288 ASP A C 1
ATOM 2072 O O . ASP A 1 288 ? 4.452 -7.088 16.428 1.00 68.25 288 ASP A O 1
ATOM 2076 N N . PHE A 1 289 ? 6.657 -6.832 16.059 1.00 78.19 289 PHE A N 1
ATOM 2077 C CA . PHE A 1 289 ? 6.615 -7.414 14.723 1.00 78.19 289 PHE A CA 1
ATOM 2078 C C . PHE A 1 289 ? 6.421 -8.934 14.774 1.00 78.19 289 PHE A C 1
ATOM 2080 O O . PHE A 1 289 ? 7.261 -9.680 15.281 1.00 78.19 289 PHE A O 1
ATOM 2087 N N . VAL A 1 290 ? 5.325 -9.405 14.180 1.00 79.50 290 VAL A N 1
ATOM 2088 C CA . VAL A 1 290 ? 5.072 -10.828 13.944 1.00 79.50 290 VAL A CA 1
ATOM 2089 C C . VAL A 1 290 ? 5.244 -11.083 12.444 1.00 79.50 290 VAL A C 1
ATOM 2091 O O . VAL A 1 290 ? 4.537 -10.461 11.652 1.00 79.50 290 VAL A O 1
ATOM 2094 N N . PRO A 1 291 ? 6.173 -11.954 12.010 1.00 83.00 291 PRO A N 1
ATOM 2095 C CA . PRO A 1 291 ? 6.266 -12.324 10.603 1.00 83.00 291 PRO A CA 1
ATOM 2096 C C . PRO A 1 291 ? 5.004 -13.081 10.170 1.00 83.00 291 PRO A C 1
ATOM 2098 O O . PRO A 1 291 ? 4.450 -13.870 10.938 1.00 83.00 291 PRO A O 1
ATOM 2101 N N . ALA A 1 292 ? 4.554 -12.854 8.934 1.00 87.06 292 ALA A N 1
ATOM 2102 C CA . ALA A 1 292 ? 3.421 -13.585 8.376 1.00 87.06 292 ALA A CA 1
ATOM 2103 C C . ALA A 1 292 ? 3.741 -15.084 8.270 1.00 87.06 292 ALA A C 1
ATOM 2105 O O . ALA A 1 292 ? 4.853 -1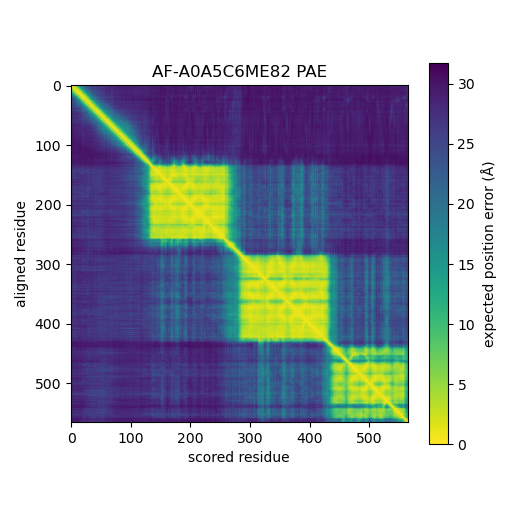5.461 7.894 1.00 87.06 292 ALA A O 1
ATOM 2106 N N . ASP A 1 293 ? 2.761 -15.936 8.579 1.00 86.44 293 ASP A N 1
ATOM 2107 C CA . ASP A 1 293 ? 2.877 -17.377 8.352 1.00 86.44 293 ASP A CA 1
ATOM 2108 C C . ASP A 1 293 ? 2.966 -17.637 6.837 1.00 86.44 293 ASP A C 1
ATOM 2110 O O . ASP A 1 293 ? 2.016 -17.315 6.114 1.00 86.44 293 ASP A O 1
ATOM 2114 N N . PRO A 1 294 ? 4.071 -18.218 6.331 1.00 85.06 294 PRO A N 1
ATOM 2115 C CA . PRO A 1 294 ? 4.232 -18.485 4.904 1.00 85.06 294 PRO A CA 1
ATOM 2116 C C . PRO A 1 294 ? 3.206 -19.488 4.353 1.00 85.06 294 PRO A C 1
ATOM 2118 O O . PRO A 1 294 ? 3.038 -19.564 3.138 1.00 85.06 294 PRO A O 1
ATOM 2121 N N . ASN A 1 295 ? 2.521 -20.246 5.217 1.00 89.38 295 ASN A N 1
ATOM 2122 C CA . ASN A 1 295 ? 1.482 -21.203 4.832 1.00 89.38 295 ASN A CA 1
ATOM 2123 C C . ASN A 1 295 ? 0.065 -20.624 4.915 1.00 89.38 295 ASN A C 1
ATOM 2125 O O . ASN A 1 295 ? -0.894 -21.303 4.538 1.00 89.38 295 ASN A O 1
ATOM 2129 N N . ALA A 1 296 ? -0.097 -19.395 5.413 1.00 90.94 296 ALA A N 1
ATOM 2130 C CA . ALA A 1 296 ? -1.410 -18.782 5.477 1.00 90.94 296 ALA A CA 1
ATOM 2131 C C . ALA A 1 296 ? -1.967 -18.564 4.056 1.00 90.94 296 ALA A C 1
ATOM 2133 O O . ALA A 1 296 ? -1.220 -18.175 3.151 1.00 90.94 296 ALA A O 1
ATOM 2134 N N . PRO A 1 297 ? -3.277 -18.784 3.832 1.00 92.88 297 PRO A N 1
ATOM 2135 C CA . PRO A 1 297 ? -3.878 -18.579 2.523 1.00 92.88 297 PRO A CA 1
ATOM 2136 C C . PRO A 1 297 ? -3.621 -17.161 2.006 1.00 92.88 297 PRO A C 1
ATOM 2138 O O . PRO A 1 297 ? -3.898 -16.170 2.693 1.00 92.88 297 PRO A O 1
ATOM 2141 N N . LYS A 1 298 ? -3.111 -17.066 0.775 1.00 95.12 298 LYS A N 1
ATOM 2142 C CA . LYS A 1 298 ? -2.946 -15.777 0.105 1.00 95.12 298 LYS A CA 1
ATOM 2143 C C . LYS A 1 298 ? -4.309 -15.140 -0.153 1.00 95.12 298 LYS A C 1
ATOM 2145 O O . LYS A 1 298 ? -5.291 -15.830 -0.433 1.00 95.12 298 LYS A O 1
ATOM 2150 N N . GLY A 1 299 ? -4.363 -13.819 -0.042 1.00 96.31 299 GLY A N 1
ATOM 2151 C CA . GLY A 1 299 ? -5.551 -13.057 -0.420 1.00 96.31 299 GLY A CA 1
ATOM 2152 C C . GLY A 1 299 ? -5.648 -12.855 -1.940 1.00 96.31 299 GLY A C 1
ATOM 2153 O O . GLY A 1 299 ? -4.807 -13.352 -2.691 1.00 96.31 299 GLY A O 1
ATOM 2154 N N . PRO A 1 300 ? -6.655 -12.104 -2.417 1.00 96.88 300 PRO A N 1
ATOM 2155 C CA . PRO A 1 300 ? -6.883 -11.891 -3.846 1.00 96.88 300 PRO A CA 1
ATOM 2156 C C . PRO A 1 300 ? -5.790 -11.061 -4.539 1.00 96.88 300 PRO A C 1
ATOM 2158 O O . PRO A 1 300 ? -5.719 -11.054 -5.764 1.00 96.88 300 PRO A O 1
ATOM 2161 N N . GLY A 1 301 ? -4.945 -10.345 -3.790 1.00 96.88 301 GLY A N 1
ATOM 2162 C CA . GLY A 1 301 ? -3.771 -9.634 -4.311 1.00 96.88 301 GLY A CA 1
ATOM 2163 C C . GLY A 1 301 ? -4.057 -8.401 -5.169 1.00 96.88 301 GLY A C 1
ATOM 2164 O O . GLY A 1 301 ? -3.114 -7.746 -5.617 1.00 96.88 301 GLY A O 1
ATOM 2165 N N . ALA A 1 302 ? -5.330 -8.070 -5.378 1.00 96.75 302 ALA A N 1
ATOM 2166 C CA . ALA A 1 302 ? -5.793 -6.929 -6.152 1.00 96.75 302 ALA A CA 1
ATOM 2167 C C . ALA A 1 302 ? -7.166 -6.451 -5.656 1.00 96.75 302 ALA A C 1
ATOM 2169 O O . ALA A 1 302 ? -7.939 -7.223 -5.081 1.00 96.75 302 ALA A O 1
ATOM 2170 N N . PHE A 1 303 ? -7.472 -5.179 -5.912 1.00 97.56 303 PHE A N 1
ATOM 2171 C CA . PHE A 1 303 ? -8.814 -4.630 -5.740 1.00 97.56 303 PHE A CA 1
ATOM 2172 C C . PHE A 1 303 ? -9.828 -5.383 -6.616 1.00 97.56 303 PHE A C 1
ATOM 2174 O O . PHE A 1 303 ? -9.560 -5.655 -7.786 1.00 97.56 303 PHE A O 1
ATOM 2181 N N . GLN A 1 304 ? -10.999 -5.682 -6.056 1.00 96.31 304 GLN A N 1
ATOM 2182 C CA . GLN A 1 304 ? -12.135 -6.265 -6.772 1.00 96.31 304 GLN A CA 1
ATOM 2183 C C . GLN A 1 304 ? -13.323 -5.333 -6.585 1.00 96.31 304 GLN A C 1
ATOM 2185 O O . GLN A 1 304 ? -13.698 -5.085 -5.448 1.00 96.3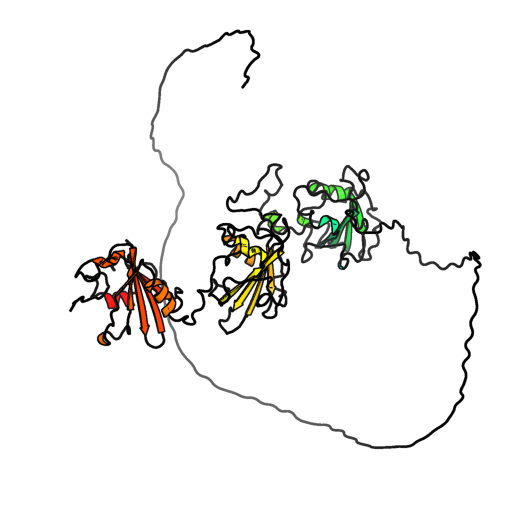1 304 GLN A O 1
ATOM 2190 N N . SER A 1 305 ? -13.900 -4.793 -7.658 1.00 94.12 305 SER A N 1
ATOM 2191 C CA . SER A 1 305 ? -14.964 -3.777 -7.571 1.00 94.12 305 SER A CA 1
ATOM 2192 C C . SER A 1 305 ? -16.262 -4.283 -6.935 1.00 94.12 305 SER A C 1
ATOM 2194 O O . SER A 1 305 ? -17.067 -3.486 -6.471 1.00 94.12 305 SER A O 1
ATOM 2196 N N . ASP A 1 306 ? -16.468 -5.598 -6.895 1.00 94.25 306 ASP A N 1
ATOM 2197 C CA . ASP A 1 306 ? -17.617 -6.264 -6.280 1.00 94.25 306 ASP A CA 1
ATOM 2198 C C . ASP A 1 306 ? -17.396 -6.610 -4.794 1.00 94.25 306 ASP A C 1
ATOM 2200 O O . ASP A 1 306 ? -18.212 -7.332 -4.214 1.00 94.25 306 ASP A O 1
ATOM 2204 N N . PHE A 1 307 ? -16.326 -6.099 -4.166 1.00 95.81 307 PHE A N 1
ATOM 2205 C CA . PHE A 1 307 ? -15.893 -6.441 -2.803 1.00 95.81 307 PHE A CA 1
ATOM 2206 C C . PHE A 1 307 ? -17.013 -6.436 -1.754 1.00 95.81 307 PHE A C 1
ATOM 2208 O O . PHE A 1 307 ? -17.023 -7.290 -0.875 1.00 95.81 307 PHE A O 1
ATOM 2215 N N . SER A 1 308 ? -17.975 -5.517 -1.841 1.00 94.44 308 SER A N 1
ATOM 2216 C CA . SER A 1 308 ? -19.071 -5.400 -0.868 1.00 94.44 308 SER A CA 1
ATOM 2217 C C . SER A 1 308 ? -20.111 -6.524 -0.967 1.00 94.44 308 SER A C 1
ATOM 2219 O O . SER A 1 308 ? -20.826 -6.805 -0.007 1.00 94.44 308 SER A O 1
ATOM 2221 N N . SER A 1 309 ? -20.185 -7.189 -2.121 1.00 93.75 309 SER A N 1
ATOM 2222 C CA . SER A 1 309 ? -21.085 -8.317 -2.397 1.00 93.75 309 SER A CA 1
ATOM 2223 C C . SER A 1 309 ? -20.354 -9.659 -2.530 1.00 93.75 309 SER A C 1
ATOM 2225 O O . SER A 1 309 ? -20.972 -10.726 -2.491 1.00 93.75 309 SER A O 1
ATOM 2227 N N . SER A 1 310 ? -19.030 -9.614 -2.678 1.00 96.06 310 SER A N 1
ATOM 2228 C CA . SER A 1 310 ? -18.178 -10.771 -2.913 1.00 96.06 310 SER A CA 1
ATOM 2229 C C . SER A 1 310 ? -17.967 -11.588 -1.641 1.00 96.06 310 SER A C 1
ATOM 2231 O O . SER A 1 310 ? -17.626 -11.068 -0.580 1.00 96.06 310 SER A O 1
ATOM 2233 N N . LYS A 1 311 ? -18.062 -12.918 -1.762 1.00 96.12 311 LYS A N 1
ATOM 2234 C CA . LYS A 1 311 ? -17.726 -13.861 -0.675 1.00 96.12 311 LYS A CA 1
ATOM 2235 C C . LYS A 1 311 ? -16.231 -13.865 -0.332 1.00 96.12 311 LYS A C 1
ATOM 2237 O O . LYS A 1 311 ? -15.843 -14.418 0.696 1.00 96.12 311 LYS A O 1
ATOM 2242 N N . SER A 1 312 ? -15.400 -13.271 -1.189 1.00 96.81 312 SER A N 1
ATOM 2243 C CA . SER A 1 312 ? -13.960 -13.120 -0.973 1.00 96.81 312 SER A CA 1
ATOM 2244 C C . SER A 1 312 ? -13.629 -12.035 0.046 1.00 96.81 312 SER A C 1
ATOM 2246 O O . SER A 1 312 ? -12.466 -11.911 0.427 1.00 96.81 312 SER A O 1
ATOM 2248 N N . PHE A 1 313 ? -14.623 -11.267 0.496 1.00 97.69 313 PHE A N 1
ATOM 2249 C CA . PHE A 1 313 ? -14.464 -10.182 1.450 1.00 97.69 313 PHE A CA 1
ATOM 2250 C C . PHE A 1 313 ? -15.478 -10.288 2.589 1.00 97.69 313 PHE A C 1
ATOM 2252 O O . PHE A 1 313 ? -16.505 -10.960 2.503 1.00 97.69 313 PHE A O 1
ATOM 2259 N N . PHE A 1 314 ? -15.168 -9.626 3.696 1.00 96.06 314 PHE A N 1
ATOM 2260 C CA . PHE A 1 314 ? -16.075 -9.444 4.820 1.00 96.06 314 PHE A CA 1
ATOM 2261 C C . PHE A 1 314 ? -15.830 -8.077 5.459 1.00 96.06 314 PHE A C 1
ATOM 2263 O O . PHE A 1 314 ? -14.769 -7.481 5.282 1.00 96.06 314 PHE A O 1
ATOM 2270 N N . SER A 1 315 ? -16.793 -7.595 6.237 1.00 95.00 315 SER A N 1
ATOM 2271 C CA . SER A 1 315 ? -16.664 -6.353 6.992 1.00 95.00 315 SER A CA 1
ATOM 2272 C C . SER A 1 315 ? -17.083 -6.571 8.442 1.00 95.00 315 SER A C 1
ATOM 2274 O O . SER A 1 315 ? -18.119 -7.179 8.705 1.00 95.00 315 SER A O 1
ATOM 2276 N N . ASN A 1 316 ? -16.285 -6.056 9.380 1.00 89.69 316 ASN A N 1
ATOM 2277 C CA . ASN A 1 316 ? -16.722 -5.876 10.768 1.00 89.69 316 ASN A CA 1
ATOM 2278 C C . ASN A 1 316 ? -17.486 -4.555 10.944 1.00 89.69 316 ASN A C 1
ATOM 2280 O O . ASN A 1 316 ? -18.133 -4.347 11.969 1.00 89.69 316 ASN A O 1
ATOM 2284 N N . THR A 1 317 ? -17.440 -3.680 9.938 1.00 89.62 317 THR A N 1
ATOM 2285 C CA . THR A 1 317 ? -18.127 -2.391 9.896 1.00 89.62 317 THR A CA 1
ATOM 2286 C C . THR A 1 317 ? -19.129 -2.322 8.731 1.00 89.62 317 THR A C 1
ATOM 2288 O O . THR A 1 317 ? -18.989 -1.462 7.858 1.00 89.62 317 THR A O 1
ATOM 2291 N N . PRO A 1 318 ? -20.128 -3.236 8.661 1.00 85.50 318 PRO A N 1
ATOM 2292 C CA . PRO A 1 318 ? -21.090 -3.265 7.553 1.00 85.50 318 PRO A CA 1
ATOM 2293 C C . PRO A 1 318 ? -21.888 -1.959 7.431 1.00 85.50 318 PRO A C 1
ATOM 2295 O O . PRO A 1 318 ? -22.258 -1.558 6.328 1.00 85.50 318 PRO A O 1
ATOM 2298 N N . GLU A 1 319 ? -22.087 -1.267 8.554 1.00 89.19 319 GLU A N 1
ATOM 2299 C CA . GLU A 1 319 ? -22.622 0.091 8.596 1.00 89.19 319 GLU A CA 1
ATOM 2300 C C . GLU A 1 319 ? -21.488 1.114 8.719 1.00 89.19 319 GLU A C 1
ATOM 2302 O O . GLU A 1 319 ? -20.552 0.874 9.496 1.00 89.19 319 GLU A O 1
ATOM 2307 N N . PRO A 1 320 ? -21.573 2.271 8.030 1.00 89.94 320 PRO A N 1
ATOM 2308 C CA . PRO A 1 320 ? -20.570 3.318 8.151 1.00 89.94 320 PRO A CA 1
ATOM 2309 C C . PRO A 1 320 ? -20.401 3.774 9.601 1.00 89.94 320 PRO A C 1
ATOM 2311 O O . PRO A 1 320 ? -21.368 4.117 10.281 1.00 89.94 320 PRO A O 1
ATOM 2314 N N . ILE A 1 321 ? -19.156 3.817 10.062 1.00 88.94 321 ILE A N 1
ATOM 2315 C CA . ILE A 1 321 ? -18.778 4.350 11.373 1.00 88.94 321 ILE A CA 1
ATOM 2316 C C . ILE A 1 321 ? -18.050 5.679 11.200 1.00 88.94 321 ILE A C 1
ATOM 2318 O O . ILE A 1 321 ? -17.449 5.922 10.158 1.00 88.94 321 ILE A O 1
ATOM 2322 N N . LEU A 1 322 ? -18.073 6.551 12.207 1.00 88.12 322 LEU A N 1
ATOM 2323 C CA . LEU A 1 322 ? -17.274 7.773 12.157 1.00 88.12 322 LEU A CA 1
ATOM 2324 C C . LEU A 1 322 ? -15.786 7.405 12.264 1.00 88.12 322 LEU A C 1
ATOM 2326 O O . LEU A 1 322 ? -15.336 6.873 13.278 1.00 88.12 322 LEU A O 1
ATOM 2330 N N . GLY A 1 323 ? -15.042 7.644 11.191 1.00 85.25 323 GLY A N 1
ATOM 2331 C CA . GLY A 1 323 ? -13.599 7.488 11.141 1.00 85.25 323 GLY A CA 1
ATOM 2332 C C . GLY A 1 323 ? -12.875 8.651 11.813 1.00 85.25 323 GLY A C 1
ATOM 2333 O O . GLY A 1 323 ? -13.442 9.705 12.102 1.00 85.25 323 GLY A O 1
ATOM 2334 N N . VAL A 1 324 ? -11.578 8.464 12.048 1.00 81.62 324 VAL A N 1
ATOM 2335 C CA . VAL A 1 324 ? -10.702 9.549 12.500 1.00 81.62 324 VAL A CA 1
ATOM 2336 C C . VAL A 1 324 ? -10.483 10.520 11.336 1.00 81.62 324 VAL A C 1
ATOM 2338 O O . VAL A 1 324 ? -10.312 10.093 10.189 1.00 81.62 324 VAL A O 1
ATOM 2341 N N . SER A 1 325 ? -10.491 11.824 11.635 1.00 72.50 325 SER A N 1
ATOM 2342 C CA . SER A 1 325 ? -10.110 12.873 10.681 1.00 72.50 325 SER A CA 1
ATOM 2343 C C . SER A 1 325 ? -8.788 12.496 9.990 1.00 72.50 325 SER A C 1
ATOM 2345 O O . SER A 1 325 ? -7.862 12.065 10.681 1.00 72.50 325 SER A O 1
ATOM 2347 N N . PRO A 1 326 ? -8.687 12.601 8.652 1.00 83.38 326 PRO A N 1
ATOM 2348 C CA . PRO A 1 326 ? -9.561 13.374 7.759 1.00 83.38 326 PRO A CA 1
ATOM 2349 C C . PRO A 1 326 ? -10.735 12.605 7.123 1.00 83.38 326 PRO A C 1
ATOM 2351 O O . PRO A 1 326 ? -11.347 13.112 6.195 1.00 83.38 326 PRO A O 1
ATOM 2354 N N . HIS A 1 327 ? -11.047 11.383 7.559 1.00 79.38 327 HIS A N 1
ATOM 2355 C CA . HIS A 1 327 ? -11.748 10.408 6.709 1.00 79.38 327 HIS A CA 1
ATOM 2356 C C . HIS A 1 327 ? -13.279 10.324 6.841 1.00 79.38 327 HIS A C 1
ATOM 2358 O O . HIS A 1 327 ? -13.856 9.347 6.364 1.00 79.38 327 HIS A O 1
ATOM 2364 N N . GLY A 1 328 ? -13.912 11.276 7.534 1.00 89.44 328 GLY A N 1
ATOM 2365 C CA . GLY A 1 328 ? -15.363 11.318 7.754 1.00 89.44 328 GLY A CA 1
ATOM 2366 C C . GLY A 1 328 ? -15.975 9.962 8.145 1.00 89.44 328 GLY A C 1
ATOM 2367 O O . GLY A 1 328 ? -15.464 9.312 9.057 1.00 89.44 328 GLY A O 1
ATOM 2368 N N . LYS A 1 329 ? -17.073 9.526 7.515 1.00 92.00 329 LYS A N 1
ATOM 2369 C CA . LYS A 1 329 ? -17.664 8.193 7.763 1.00 92.00 329 LYS A CA 1
ATOM 2370 C C . LYS A 1 329 ? -16.977 7.129 6.920 1.00 92.00 329 LYS A C 1
ATOM 2372 O O . LYS A 1 329 ? -16.690 7.358 5.754 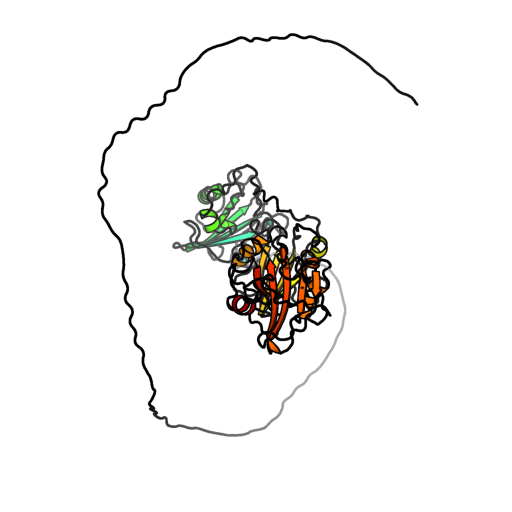1.00 92.00 329 LYS A O 1
ATOM 2377 N N . VAL A 1 330 ? -16.754 5.945 7.485 1.00 94.50 330 VAL A N 1
ATOM 2378 C CA . VAL A 1 330 ? -15.978 4.881 6.843 1.00 94.50 330 VAL A CA 1
ATOM 2379 C C . VAL A 1 330 ? -16.637 3.512 6.982 1.00 94.50 330 VAL A C 1
ATOM 2381 O O . VAL A 1 330 ? -17.191 3.184 8.032 1.00 94.50 330 VAL A O 1
ATOM 2384 N N . ARG A 1 331 ? -16.509 2.683 5.944 1.00 95.25 331 ARG A N 1
ATOM 2385 C CA . ARG A 1 331 ? -16.733 1.227 5.997 1.00 95.25 331 ARG A CA 1
ATOM 2386 C C . ARG A 1 331 ? -15.467 0.521 5.563 1.00 95.25 331 ARG A C 1
ATOM 2388 O O . ARG A 1 331 ? -14.815 0.962 4.621 1.00 95.25 331 ARG A O 1
ATOM 2395 N N . VAL A 1 332 ? -15.106 -0.558 6.250 1.00 96.38 332 VAL A N 1
ATOM 2396 C CA . VAL A 1 332 ? -13.861 -1.281 5.977 1.00 96.38 332 VAL A CA 1
ATOM 2397 C C . VAL A 1 332 ? -14.158 -2.737 5.678 1.00 96.38 332 VAL A C 1
ATOM 2399 O O . VAL A 1 332 ? -14.802 -3.431 6.463 1.00 96.38 332 VAL A O 1
ATOM 2402 N N . TRP A 1 333 ? -13.651 -3.195 4.548 1.00 97.56 333 TRP A N 1
ATOM 2403 C CA . TRP A 1 333 ? -13.750 -4.551 4.050 1.00 97.56 333 TRP A CA 1
ATOM 2404 C C . TRP A 1 333 ? -12.364 -5.174 4.035 1.00 97.56 333 TRP A C 1
ATOM 2406 O O . TRP A 1 333 ? -11.382 -4.527 3.675 1.00 97.56 333 TRP A O 1
ATOM 2416 N N . TYR A 1 334 ? -12.283 -6.441 4.401 1.00 97.69 334 TYR A N 1
ATOM 2417 C CA . TYR A 1 334 ? -11.052 -7.216 4.377 1.00 97.69 334 TYR A CA 1
ATOM 2418 C C . TYR A 1 334 ? -11.257 -8.459 3.537 1.00 97.69 334 TYR A C 1
ATOM 2420 O O . TYR A 1 334 ? -12.337 -9.053 3.554 1.00 97.69 334 TYR A O 1
ATOM 2428 N N . SER A 1 335 ? -10.215 -8.887 2.837 1.00 98.00 335 SER A N 1
ATOM 2429 C CA . SER A 1 335 ? -10.221 -10.179 2.170 1.00 98.00 335 SER A CA 1
ATOM 2430 C C . SER A 1 335 ? -10.356 -11.316 3.188 1.00 98.00 335 SER A C 1
ATOM 2432 O O . SER A 1 335 ? -9.808 -11.275 4.292 1.00 98.00 335 SER A O 1
ATOM 2434 N N . ILE A 1 336 ? -11.102 -12.356 2.818 1.00 97.38 336 ILE A N 1
ATOM 2435 C CA . ILE A 1 336 ? -11.559 -13.421 3.721 1.00 97.38 336 ILE A CA 1
ATOM 2436 C C . ILE A 1 336 ? -10.417 -14.202 4.381 1.00 97.38 336 ILE A C 1
ATOM 2438 O O . ILE A 1 336 ? -10.585 -14.718 5.485 1.00 97.38 336 ILE A O 1
ATOM 2442 N N . ASN A 1 337 ? -9.237 -14.233 3.756 1.00 96.81 337 ASN A N 1
ATOM 2443 C CA . ASN A 1 337 ? -8.038 -14.870 4.297 1.00 96.81 337 ASN A CA 1
ATOM 2444 C C . ASN A 1 337 ? -7.548 -14.228 5.610 1.00 96.81 337 ASN A C 1
ATOM 2446 O O . ASN A 1 337 ? -6.863 -14.889 6.384 1.00 96.81 337 ASN A O 1
ATOM 2450 N N . LEU A 1 338 ? -7.936 -12.980 5.900 1.00 96.00 338 LEU A N 1
ATOM 2451 C CA . LEU A 1 338 ? -7.608 -12.311 7.160 1.00 96.00 338 LEU A CA 1
ATOM 2452 C C . LEU A 1 338 ? -8.513 -12.750 8.326 1.00 96.00 338 LEU A C 1
ATOM 2454 O O . LEU A 1 338 ? -8.135 -12.631 9.491 1.00 96.00 338 LEU A O 1
ATOM 2458 N N . LYS A 1 339 ? -9.714 -13.270 8.039 1.00 94.69 339 LYS A N 1
ATOM 2459 C CA . LYS A 1 339 ? -10.748 -13.560 9.047 1.00 94.69 339 LYS A CA 1
ATOM 2460 C C . LYS A 1 339 ? -10.274 -14.463 10.199 1.00 94.69 339 LYS A C 1
ATOM 2462 O O . LYS A 1 339 ? -10.574 -14.117 11.341 1.00 94.69 339 LYS A O 1
ATOM 2467 N N . PRO A 1 340 ? -9.517 -15.556 9.966 1.00 93.75 340 PRO A N 1
ATOM 2468 C CA . PRO A 1 340 ? -9.036 -16.421 11.048 1.00 93.75 340 PRO A CA 1
ATOM 2469 C C . PRO A 1 340 ? -8.063 -15.731 12.012 1.00 93.75 340 PRO A C 1
ATOM 2471 O O . PRO A 1 340 ? -7.831 -16.234 13.105 1.00 93.75 340 PRO A O 1
ATOM 2474 N N . MET A 1 341 ? -7.478 -14.597 11.613 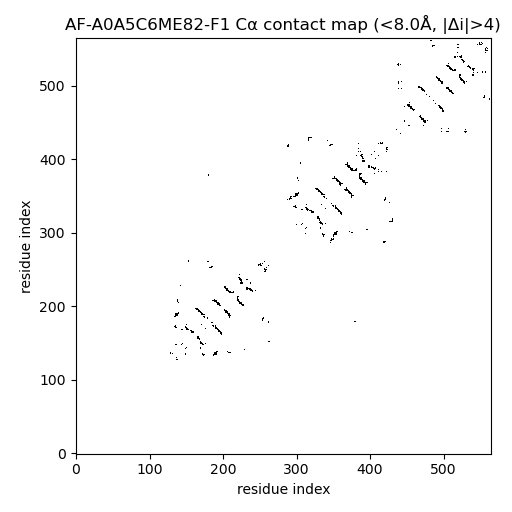1.00 92.69 341 MET A N 1
ATOM 2475 C CA . MET A 1 341 ? -6.447 -13.900 12.381 1.00 92.69 341 MET A CA 1
ATOM 2476 C C . MET A 1 341 ? -7.001 -12.766 13.245 1.00 92.69 341 MET A C 1
ATOM 2478 O O . MET A 1 341 ? -6.313 -12.302 14.149 1.00 92.69 341 MET A O 1
ATOM 2482 N N . LEU A 1 342 ? -8.236 -12.314 13.005 1.00 88.31 342 LEU A N 1
ATOM 2483 C CA . LEU A 1 342 ? -8.788 -11.127 13.667 1.00 88.31 342 LEU A CA 1
ATOM 2484 C C . LEU A 1 342 ? -9.000 -11.271 15.181 1.00 88.31 342 LEU A C 1
ATOM 2486 O O . LEU A 1 342 ? -9.102 -10.263 15.876 1.00 88.31 342 LEU A O 1
ATOM 2490 N N . SER A 1 343 ? -9.056 -12.497 15.705 1.00 86.12 343 SER A N 1
ATOM 2491 C CA . SER A 1 343 ? -9.110 -12.746 17.151 1.00 86.12 343 SER A CA 1
ATOM 2492 C C . SER A 1 343 ? -7.779 -12.484 17.857 1.00 86.12 343 SER A C 1
ATOM 2494 O O . SER A 1 343 ? -7.741 -12.410 19.085 1.00 86.12 343 SER A O 1
ATOM 2496 N N . ASN A 1 344 ? -6.681 -12.367 17.109 1.00 86.75 344 ASN A N 1
ATOM 2497 C CA . ASN A 1 344 ? -5.353 -12.256 17.686 1.00 86.75 344 ASN A CA 1
ATOM 2498 C C . ASN A 1 344 ? -5.062 -10.809 18.091 1.00 86.75 344 ASN A C 1
ATOM 2500 O O . ASN A 1 344 ? -5.380 -9.856 17.380 1.00 86.75 344 ASN A O 1
ATOM 2504 N N . ALA A 1 345 ? -4.410 -10.636 19.244 1.00 84.69 345 ALA A N 1
ATOM 2505 C CA . ALA A 1 345 ? -3.967 -9.317 19.692 1.00 84.69 345 ALA A CA 1
ATOM 2506 C C . ALA A 1 345 ? -2.930 -8.705 18.737 1.00 84.69 345 ALA A C 1
ATOM 2508 O O . ALA A 1 345 ? -2.918 -7.485 18.570 1.00 84.69 345 ALA A O 1
ATOM 2509 N N . LYS A 1 346 ? -2.109 -9.567 18.119 1.00 90.56 346 LYS A N 1
ATOM 2510 C CA . LYS A 1 346 ? -1.144 -9.236 17.075 1.00 90.56 346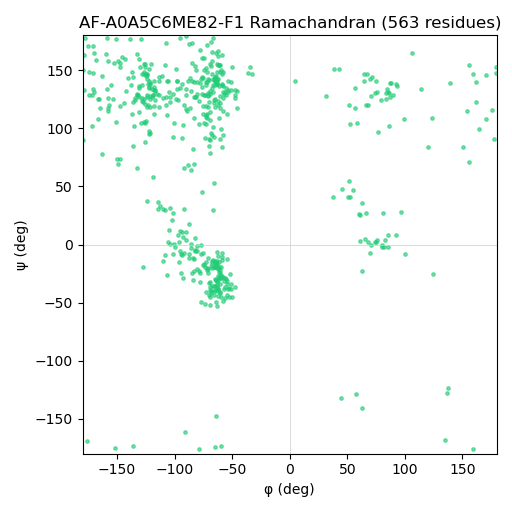 LYS A CA 1
ATOM 2511 C C . LYS A 1 346 ? -1.476 -10.005 15.801 1.00 90.56 346 LYS A C 1
ATOM 2513 O O . LYS A 1 346 ? -1.740 -11.206 15.867 1.00 90.56 346 LYS A O 1
ATOM 2518 N N . ILE A 1 347 ? -1.473 -9.324 14.663 1.00 93.12 347 ILE A N 1
ATOM 2519 C CA . ILE A 1 347 ? -1.824 -9.903 13.360 1.00 93.12 347 ILE A CA 1
ATOM 2520 C C . ILE A 1 347 ? -0.655 -9.678 12.413 1.00 93.12 347 ILE A C 1
ATOM 2522 O O . ILE A 1 347 ? -0.043 -8.620 12.455 1.00 93.12 347 ILE A O 1
ATOM 2526 N N . ALA A 1 348 ? -0.379 -10.662 11.561 1.00 95.25 348 ALA A N 1
ATOM 2527 C CA . ALA A 1 348 ? 0.538 -10.547 10.438 1.00 95.25 348 ALA A CA 1
ATOM 2528 C C . ALA A 1 348 ? -0.221 -10.962 9.176 1.00 95.25 348 ALA A C 1
ATOM 2530 O O . ALA A 1 348 ? -0.526 -12.142 8.993 1.00 95.25 348 ALA A O 1
ATOM 2531 N N . ALA A 1 349 ? -0.605 -9.991 8.351 1.00 96.44 349 ALA A N 1
ATOM 2532 C CA . ALA A 1 349 ? -1.438 -10.232 7.187 1.00 96.44 349 ALA A CA 1
ATOM 2533 C C . ALA A 1 349 ? -0.668 -11.072 6.149 1.00 96.44 349 ALA A C 1
ATOM 2535 O O . ALA A 1 349 ? 0.464 -10.724 5.796 1.00 96.44 349 ALA A O 1
ATOM 2536 N N . PRO A 1 350 ? -1.263 -12.156 5.618 1.00 96.62 350 PRO A N 1
ATOM 2537 C CA . PRO A 1 350 ? -0.650 -12.940 4.553 1.00 96.62 350 PRO A CA 1
ATOM 2538 C C . PRO A 1 350 ? -0.479 -12.119 3.276 1.00 96.62 350 PRO A C 1
ATOM 2540 O O . PRO A 1 350 ? -1.257 -11.196 3.009 1.00 96.62 350 PRO A O 1
ATOM 2543 N N . GLU A 1 351 ? 0.485 -12.505 2.441 1.00 96.88 351 GLU A N 1
ATOM 2544 C CA . GLU A 1 351 ? 0.644 -11.942 1.099 1.00 96.88 351 GLU A CA 1
ATOM 2545 C C . GLU A 1 351 ? -0.685 -11.981 0.326 1.00 96.88 351 GLU A C 1
ATOM 2547 O O . GLU A 1 351 ? -1.460 -12.938 0.392 1.00 96.88 351 GLU A O 1
ATOM 2552 N N . GLY A 1 352 ? -0.966 -10.913 -0.409 1.00 97.31 352 GLY A N 1
ATOM 2553 C CA . GLY A 1 352 ? -2.177 -10.769 -1.199 1.00 97.31 352 GLY A CA 1
ATOM 2554 C C . GLY A 1 352 ? -3.406 -10.357 -0.392 1.00 97.31 352 GLY A C 1
ATOM 2555 O O . GLY A 1 352 ? -4.460 -10.165 -0.991 1.00 97.31 352 GLY A O 1
ATOM 2556 N N . THR A 1 353 ? -3.308 -10.197 0.932 1.00 98.31 353 THR A N 1
ATOM 2557 C CA . THR A 1 353 ? -4.392 -9.604 1.731 1.00 98.31 353 THR A CA 1
ATOM 2558 C C . THR A 1 353 ? -4.764 -8.233 1.180 1.00 98.31 353 THR A C 1
ATOM 2560 O O . THR A 1 353 ? -3.884 -7.423 0.890 1.00 98.31 353 THR A O 1
ATOM 2563 N N . VAL A 1 354 ? -6.064 -7.970 1.058 1.00 98.44 354 VAL A N 1
ATOM 2564 C CA . VAL A 1 354 ? -6.602 -6.692 0.592 1.00 98.44 354 VAL A CA 1
ATOM 2565 C C . VAL A 1 354 ? -7.507 -6.111 1.671 1.00 98.44 354 VAL A C 1
ATOM 2567 O O . VAL A 1 354 ? -8.425 -6.785 2.138 1.00 98.44 354 VAL A O 1
ATOM 2570 N N . ALA A 1 355 ? -7.258 -4.862 2.055 1.00 98.06 355 ALA A N 1
ATOM 2571 C CA . ALA A 1 355 ? -8.157 -4.067 2.881 1.00 98.06 355 ALA A CA 1
ATOM 2572 C C . ALA A 1 355 ? -8.694 -2.899 2.050 1.00 98.06 355 ALA A C 1
ATOM 2574 O O . ALA A 1 355 ? -7.929 -2.179 1.414 1.00 98.06 355 ALA A O 1
ATOM 2575 N N . ILE A 1 356 ? -10.010 -2.726 2.037 1.00 97.94 356 ILE A N 1
ATOM 2576 C CA . ILE A 1 356 ? -10.716 -1.722 1.244 1.00 97.94 356 ILE A CA 1
ATOM 2577 C C . ILE A 1 356 ? -11.502 -0.853 2.209 1.00 97.94 356 ILE A C 1
ATOM 2579 O O . ILE A 1 356 ? -12.292 -1.352 3.004 1.00 97.94 356 ILE A O 1
ATOM 2583 N N . LYS A 1 357 ? -11.289 0.451 2.144 1.00 96.94 357 LYS A N 1
ATOM 2584 C CA . LYS A 1 357 ? -11.970 1.436 2.969 1.00 96.94 357 LYS A CA 1
ATOM 2585 C C . LYS A 1 357 ? -12.769 2.364 2.072 1.00 96.94 357 LYS A C 1
ATOM 2587 O O . LYS A 1 357 ? -12.187 3.167 1.353 1.00 96.94 357 LYS A O 1
ATOM 2592 N N . GLU A 1 358 ? -14.084 2.286 2.165 1.00 96.31 358 GLU A N 1
ATOM 2593 C CA . GLU A 1 358 ? -14.972 3.324 1.648 1.00 96.31 358 GLU A CA 1
ATOM 2594 C C . GLU A 1 358 ? -14.967 4.495 2.632 1.00 96.31 358 GLU A C 1
ATOM 2596 O O . GLU A 1 358 ? -14.974 4.270 3.848 1.00 96.31 358 GLU A O 1
ATOM 2601 N N . PHE A 1 359 ? -14.949 5.728 2.130 1.00 94.50 359 PHE A N 1
ATOM 2602 C CA . PHE A 1 359 ? -15.042 6.925 2.962 1.00 94.50 359 PHE A CA 1
ATOM 2603 C C . PHE A 1 359 ? -15.988 7.976 2.367 1.00 94.50 359 PHE A C 1
ATOM 2605 O O . PHE A 1 359 ? -16.107 8.094 1.151 1.00 94.50 359 PHE A O 1
ATOM 2612 N N . ASP A 1 360 ? -16.640 8.726 3.250 1.00 92.75 360 ASP A N 1
ATOM 2613 C CA . ASP A 1 360 ? -17.499 9.890 3.000 1.00 92.75 360 ASP A CA 1
ATOM 2614 C C . ASP A 1 360 ? -16.933 11.044 3.833 1.00 92.75 360 ASP A C 1
ATOM 2616 O O . ASP A 1 360 ? -17.023 11.030 5.063 1.00 92.75 360 ASP A O 1
ATOM 2620 N N . ASN A 1 361 ? -16.289 11.995 3.162 1.00 87.75 361 ASN A N 1
ATOM 2621 C CA . ASN A 1 361 ? -15.628 13.149 3.757 1.00 87.75 361 ASN A CA 1
ATOM 2622 C C . ASN A 1 361 ? -16.536 14.383 3.793 1.00 87.75 361 ASN A C 1
ATOM 2624 O O . ASN A 1 361 ? -16.297 15.272 4.613 1.00 87.75 361 ASN A O 1
ATOM 2628 N N . ASP A 1 362 ? -17.529 14.477 2.906 1.00 83.50 362 ASP A N 1
ATOM 2629 C CA . ASP A 1 362 ? -18.386 15.658 2.782 1.00 83.50 362 ASP A CA 1
ATOM 2630 C C . ASP A 1 362 ? -19.664 15.591 3.642 1.00 83.50 362 ASP A C 1
ATOM 2632 O O . ASP A 1 362 ? -20.381 16.588 3.789 1.00 83.50 362 ASP A O 1
ATOM 2636 N N . GLY A 1 363 ? -19.912 14.437 4.269 1.00 80.69 363 GLY A N 1
ATOM 2637 C CA . GLY A 1 363 ? -21.032 14.181 5.164 1.00 80.69 363 GLY A CA 1
ATOM 2638 C C . GLY A 1 363 ? -22.362 13.989 4.439 1.00 80.69 363 GLY A C 1
ATOM 2639 O O . GLY A 1 363 ? -23.398 13.852 5.109 1.00 80.69 363 GLY A O 1
ATOM 2640 N N . LYS A 1 364 ? -22.363 13.997 3.102 1.00 82.12 364 LYS A N 1
ATOM 2641 C CA . LYS A 1 364 ? -23.544 13.713 2.296 1.00 82.12 364 LYS A CA 1
ATOM 2642 C C . LYS A 1 364 ? -23.726 12.202 2.164 1.00 82.12 364 LYS A C 1
ATOM 2644 O O . LYS A 1 364 ? -22.780 11.429 2.246 1.00 82.12 364 LYS A O 1
ATOM 2649 N N . PRO A 1 365 ? -24.966 11.734 1.949 1.00 80.88 365 PRO A N 1
ATOM 2650 C CA . PRO A 1 365 ? -25.194 10.325 1.667 1.00 80.88 365 PRO A CA 1
ATOM 2651 C C . PRO A 1 365 ? -24.406 9.884 0.425 1.00 80.88 365 PRO A C 1
ATOM 2653 O O . PRO A 1 365 ? -24.690 10.348 -0.678 1.00 80.88 365 PRO A O 1
ATOM 2656 N N . GLY A 1 366 ? -23.441 8.981 0.598 1.00 87.12 366 GLY A N 1
ATOM 2657 C CA . GLY A 1 366 ? -22.630 8.477 -0.506 1.00 87.12 366 GLY A CA 1
ATOM 2658 C C . GLY A 1 366 ? -21.306 7.873 -0.055 1.00 87.12 366 GLY A C 1
ATOM 2659 O O . GLY A 1 366 ? -21.043 7.729 1.135 1.00 87.12 366 GLY A O 1
ATOM 2660 N N . VAL A 1 367 ? -20.497 7.486 -1.038 1.00 91.44 367 VAL A N 1
ATOM 2661 C CA . VAL A 1 367 ? -19.073 7.177 -0.886 1.00 91.44 367 VAL A CA 1
ATOM 2662 C C . VAL A 1 367 ? -18.348 8.210 -1.742 1.00 91.44 367 VAL A C 1
ATOM 2664 O O . VAL A 1 367 ? -18.654 8.312 -2.926 1.00 91.44 367 VAL A O 1
ATOM 2667 N N . ASP A 1 368 ? -17.422 8.966 -1.158 1.00 92.69 368 ASP A N 1
ATOM 2668 C CA . ASP A 1 368 ? -16.601 9.966 -1.861 1.00 92.69 368 ASP A CA 1
ATOM 2669 C C . ASP A 1 368 ? -15.363 9.340 -2.506 1.00 92.69 368 ASP A C 1
ATOM 2671 O O . ASP A 1 368 ? -14.814 9.855 -3.481 1.00 92.69 368 ASP A O 1
ATOM 2675 N N . GLY A 1 369 ? -14.921 8.202 -1.976 1.00 94.62 369 GLY A N 1
ATOM 2676 C CA . GLY A 1 369 ? -13.833 7.440 -2.554 1.00 94.62 369 GLY A CA 1
ATOM 2677 C C . GLY A 1 369 ? -13.542 6.155 -1.802 1.00 94.62 369 GLY A C 1
ATOM 2678 O O . GLY A 1 369 ? -14.149 5.824 -0.778 1.00 94.62 369 GLY A O 1
ATOM 2679 N N . VAL A 1 370 ? -12.579 5.422 -2.345 1.00 97.19 370 VAL A N 1
ATOM 2680 C CA . VAL A 1 370 ? -12.142 4.136 -1.821 1.00 97.19 370 VAL A CA 1
ATOM 2681 C C . VAL A 1 370 ? -10.628 4.155 -1.648 1.00 97.19 370 VAL A C 1
ATOM 2683 O O . VAL A 1 370 ? -9.886 4.399 -2.592 1.00 97.19 370 VAL A O 1
ATOM 2686 N N . ALA A 1 371 ? -10.148 3.893 -0.438 1.00 97.25 371 ALA A N 1
ATOM 2687 C CA . ALA A 1 371 ? -8.737 3.652 -0.169 1.00 97.25 371 ALA A CA 1
ATOM 2688 C C . ALA A 1 371 ? -8.486 2.145 -0.115 1.00 97.25 371 ALA A C 1
ATOM 2690 O O . ALA A 1 371 ? -9.231 1.416 0.540 1.00 97.25 371 ALA A O 1
ATOM 2691 N N . VAL A 1 372 ? -7.441 1.671 -0.785 1.00 98.19 372 VAL A N 1
ATOM 2692 C CA . VAL A 1 372 ? -7.108 0.245 -0.845 1.00 98.19 372 VAL A CA 1
ATOM 2693 C C . VAL A 1 372 ? -5.695 0.029 -0.326 1.00 98.19 372 VAL A C 1
ATOM 2695 O O . VAL A 1 372 ? -4.769 0.757 -0.681 1.00 98.19 372 VAL A O 1
ATOM 2698 N N . MET A 1 373 ? -5.539 -0.997 0.504 1.00 98.44 373 MET A N 1
ATOM 2699 C CA . MET A 1 373 ? -4.258 -1.523 0.952 1.00 98.44 373 MET A CA 1
ATOM 2700 C C . MET A 1 373 ? -4.104 -2.959 0.465 1.00 98.44 373 MET A C 1
ATOM 2702 O O . MET A 1 373 ? -5.019 -3.767 0.627 1.00 98.44 373 MET A O 1
ATOM 2706 N N . ILE A 1 374 ? -2.948 -3.294 -0.103 1.00 98.50 374 ILE A N 1
ATOM 2707 C CA . ILE A 1 374 ? -2.634 -4.644 -0.582 1.00 98.50 374 ILE A CA 1
ATOM 2708 C C . ILE A 1 374 ? -1.311 -5.088 0.031 1.00 98.50 374 ILE A C 1
ATOM 2710 O O . ILE A 1 374 ? -0.283 -4.441 -0.170 1.00 98.50 374 ILE A O 1
ATOM 2714 N N . LYS A 1 375 ? -1.316 -6.217 0.737 1.00 98.00 375 LYS A N 1
ATOM 2715 C CA . LYS A 1 375 ? -0.098 -6.832 1.264 1.00 98.00 375 LYS A CA 1
ATOM 2716 C C . LYS A 1 375 ? 0.696 -7.438 0.107 1.00 98.00 375 LYS A C 1
ATOM 2718 O O . LYS A 1 375 ? 0.236 -8.386 -0.533 1.00 98.00 375 LYS A O 1
ATOM 2723 N N . LYS A 1 376 ? 1.861 -6.878 -0.211 1.00 97.38 376 LYS A N 1
ATOM 2724 C CA . LYS A 1 376 ? 2.732 -7.365 -1.290 1.00 97.38 376 LYS A CA 1
ATOM 2725 C C . LYS A 1 376 ? 3.641 -8.489 -0.792 1.00 97.38 376 LYS A C 1
ATOM 2727 O O . LYS A 1 376 ? 3.649 -8.830 0.388 1.00 97.38 376 LYS A O 1
ATOM 2732 N N . ALA A 1 377 ? 4.371 -9.093 -1.728 1.00 93.81 377 ALA A N 1
ATOM 2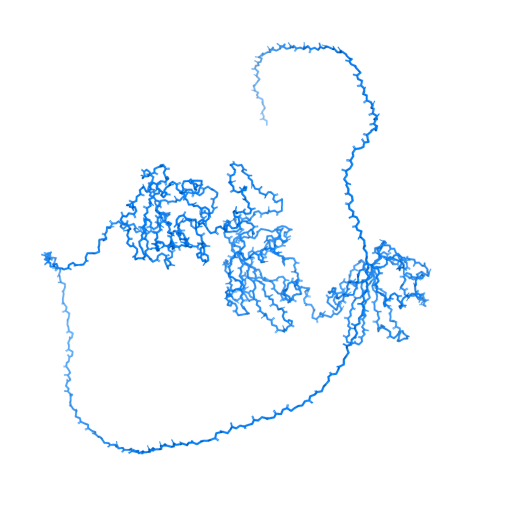733 C CA . ALA A 1 377 ? 5.402 -10.067 -1.404 1.00 93.81 377 ALA A CA 1
ATOM 2734 C C . ALA A 1 377 ? 6.473 -9.436 -0.503 1.00 93.81 377 ALA A C 1
ATOM 2736 O O . ALA A 1 377 ? 6.741 -8.233 -0.593 1.00 93.81 377 ALA A O 1
ATOM 2737 N N . ALA A 1 378 ? 7.084 -10.269 0.339 1.00 91.94 378 ALA A N 1
ATOM 2738 C CA . ALA A 1 378 ? 8.098 -9.839 1.290 1.00 91.94 378 ALA A CA 1
ATOM 2739 C C . ALA A 1 378 ? 9.238 -9.067 0.600 1.00 91.94 378 ALA A C 1
ATOM 2741 O O . ALA A 1 378 ? 9.794 -9.530 -0.400 1.00 91.94 378 ALA A O 1
ATOM 2742 N N . GLY A 1 379 ? 9.607 -7.906 1.147 1.00 89.56 379 GLY A N 1
ATOM 2743 C CA . GLY A 1 379 ? 10.677 -7.062 0.603 1.00 89.56 379 GLY A CA 1
ATOM 2744 C C . GLY A 1 379 ? 10.220 -5.982 -0.385 1.00 89.56 379 GLY A C 1
ATOM 2745 O O . GLY A 1 379 ? 11.065 -5.330 -1.004 1.00 89.56 379 GLY A O 1
ATOM 2746 N N . TYR A 1 380 ? 8.913 -5.779 -0.549 1.00 93.81 380 TYR A N 1
ATOM 2747 C CA . TYR A 1 380 ? 8.354 -4.668 -1.318 1.00 93.81 380 TYR A CA 1
ATOM 2748 C C . TYR A 1 380 ? 8.573 -3.319 -0.611 1.00 93.81 380 TYR A C 1
ATOM 2750 O O . TYR A 1 380 ? 9.113 -2.388 -1.213 1.00 93.81 380 TYR A O 1
ATOM 2758 N N . ASP A 1 381 ? 8.191 -3.215 0.663 1.00 94.44 381 ASP A N 1
ATOM 2759 C CA . ASP A 1 381 ? 8.286 -2.016 1.501 1.00 94.44 381 ASP A CA 1
ATOM 2760 C C . ASP A 1 381 ? 8.494 -2.409 2.970 1.00 94.44 381 ASP A C 1
ATOM 2762 O O . ASP A 1 381 ? 7.612 -2.252 3.813 1.00 94.44 381 ASP A O 1
ATOM 2766 N N . MET A 1 382 ? 9.674 -2.950 3.283 1.00 92.12 382 MET A N 1
ATOM 2767 C CA . MET A 1 382 ? 9.969 -3.521 4.605 1.00 92.12 382 MET A CA 1
ATOM 2768 C C . MET A 1 382 ? 9.734 -2.540 5.766 1.00 92.12 382 MET A C 1
ATOM 2770 O O . MET A 1 382 ? 9.372 -2.970 6.857 1.00 92.12 382 MET A O 1
ATOM 2774 N N . LYS A 1 383 ? 9.894 -1.227 5.539 1.00 90.25 383 LYS A N 1
ATOM 2775 C CA . LYS A 1 383 ? 9.641 -0.185 6.550 1.00 90.25 383 LYS A CA 1
ATOM 2776 C C . LYS A 1 383 ? 8.164 -0.108 6.936 1.00 90.25 383 LYS A C 1
ATOM 2778 O O . LYS A 1 383 ? 7.847 0.126 8.097 1.00 90.25 383 LYS A O 1
ATOM 2783 N N . ASN A 1 384 ? 7.275 -0.324 5.971 1.00 94.75 384 ASN A N 1
ATOM 2784 C CA . ASN A 1 384 ? 5.828 -0.265 6.152 1.00 94.75 384 ASN A CA 1
ATOM 2785 C C . ASN A 1 384 ? 5.194 -1.649 5.994 1.00 94.75 384 ASN A C 1
ATOM 2787 O O . ASN A 1 384 ? 4.096 -1.768 5.456 1.00 94.75 384 ASN A O 1
ATOM 2791 N N . ASN A 1 385 ? 5.924 -2.691 6.403 1.00 95.00 385 ASN A N 1
ATOM 2792 C CA . ASN A 1 385 ? 5.528 -4.094 6.343 1.00 95.00 385 ASN A CA 1
ATOM 2793 C C . ASN A 1 385 ? 4.902 -4.507 4.997 1.00 95.00 385 ASN A C 1
ATOM 2795 O O . ASN A 1 385 ? 3.843 -5.123 4.948 1.00 95.00 385 ASN A O 1
ATOM 2799 N N . ASP A 1 386 ? 5.539 -4.138 3.889 1.00 97.12 386 ASP A N 1
ATOM 2800 C CA . ASP A 1 386 ? 5.186 -4.555 2.530 1.00 97.12 386 ASP A CA 1
ATOM 2801 C C . ASP A 1 386 ? 3.767 -4.164 2.068 1.00 97.12 386 ASP A C 1
ATOM 2803 O O . ASP A 1 386 ? 3.197 -4.796 1.175 1.00 97.12 386 ASP A O 1
ATOM 2807 N N . TRP A 1 387 ? 3.188 -3.099 2.630 1.00 98.06 387 TRP A N 1
ATOM 2808 C CA . TRP A 1 387 ? 1.885 -2.588 2.203 1.00 98.06 387 TRP A CA 1
ATOM 2809 C C . TRP A 1 387 ? 1.979 -1.673 0.976 1.00 98.06 387 TRP A C 1
ATOM 2811 O O . TRP A 1 387 ? 2.704 -0.681 0.956 1.00 98.06 387 TRP A O 1
ATOM 2821 N N . TYR A 1 388 ? 1.191 -1.992 -0.048 1.00 98.06 388 TYR A N 1
ATOM 2822 C CA . TYR A 1 388 ? 0.882 -1.127 -1.186 1.00 98.06 388 TYR A CA 1
ATOM 2823 C C . TYR A 1 388 ? -0.407 -0.354 -0.913 1.00 98.06 388 TYR A C 1
ATOM 2825 O O . TYR A 1 388 ? -1.376 -0.946 -0.444 1.00 98.06 388 TYR A O 1
ATOM 2833 N N . TYR A 1 389 ? -0.432 0.930 -1.254 1.00 98.19 389 TYR A N 1
ATOM 2834 C CA . TYR A 1 389 ? -1.562 1.830 -1.048 1.00 98.19 389 TYR A CA 1
ATOM 2835 C C . TYR A 1 389 ? -2.017 2.426 -2.379 1.00 98.19 389 TYR A C 1
ATOM 2837 O O . TYR A 1 389 ? -1.193 2.818 -3.205 1.00 98.19 389 TYR A O 1
ATOM 2845 N N . GLU A 1 390 ? -3.321 2.562 -2.574 1.00 97.62 390 GLU A N 1
ATOM 2846 C CA . GLU A 1 390 ? -3.896 3.295 -3.702 1.00 97.62 390 GLU A CA 1
ATOM 2847 C C . GLU A 1 390 ? -5.211 3.965 -3.298 1.00 97.62 390 GLU A C 1
ATOM 2849 O O . GLU A 1 390 ? -5.881 3.534 -2.355 1.00 97.62 390 GLU A O 1
ATOM 2854 N N . LEU A 1 391 ? -5.584 5.021 -4.022 1.00 96.94 391 LEU A N 1
ATOM 2855 C CA . LEU A 1 391 ? -6.895 5.651 -3.906 1.00 96.94 391 LEU A CA 1
ATOM 2856 C C . LEU A 1 391 ? -7.679 5.441 -5.194 1.00 96.94 391 LEU A C 1
ATOM 2858 O O . LEU A 1 391 ? -7.128 5.466 -6.294 1.00 96.94 391 LEU A O 1
ATOM 2862 N N . ARG A 1 392 ? -8.980 5.253 -5.043 1.00 97.38 392 ARG A N 1
ATOM 2863 C CA . ARG A 1 392 ? -9.938 5.066 -6.119 1.00 97.38 392 ARG A CA 1
ATOM 2864 C C . ARG A 1 392 ? -11.113 6.014 -5.924 1.00 97.38 392 ARG A C 1
ATOM 2866 O O . ARG A 1 392 ? -11.422 6.412 -4.799 1.00 97.38 392 ARG A O 1
ATOM 2873 N N . ASP A 1 393 ? -11.749 6.377 -7.026 1.00 95.25 393 ASP A N 1
ATOM 2874 C CA . ASP A 1 393 ? -13.028 7.080 -6.999 1.00 95.25 393 ASP A CA 1
ATOM 2875 C C . ASP A 1 393 ? -14.157 6.154 -6.477 1.00 95.25 393 ASP A C 1
ATOM 2877 O O . ASP A 1 393 ? -13.925 4.957 -6.250 1.00 95.25 393 ASP A O 1
ATOM 2881 N N . PRO A 1 394 ? -15.384 6.668 -6.272 1.00 92.75 394 PRO A N 1
ATOM 2882 C CA . PRO A 1 394 ? -16.515 5.868 -5.789 1.00 92.75 394 PRO A CA 1
ATOM 2883 C C . PRO A 1 394 ? -16.896 4.682 -6.684 1.00 92.75 394 PRO A C 1
ATOM 2885 O O . PRO A 1 394 ? -17.563 3.757 -6.228 1.00 92.75 394 PRO A O 1
ATOM 2888 N N . TRP A 1 395 ? -16.483 4.696 -7.952 1.00 91.06 395 TRP A N 1
ATOM 2889 C CA . TRP A 1 395 ? -16.755 3.643 -8.932 1.00 91.06 395 TRP A CA 1
ATOM 2890 C C . TRP A 1 395 ? -15.599 2.641 -9.050 1.00 91.06 395 TRP A C 1
ATOM 2892 O O . TRP A 1 395 ? -15.663 1.701 -9.843 1.00 91.06 395 TRP A O 1
ATOM 2902 N N . GLY A 1 396 ? -14.546 2.809 -8.246 1.00 91.81 396 GLY A N 1
ATOM 2903 C CA . GLY A 1 396 ? -13.382 1.934 -8.225 1.00 91.81 396 GLY A CA 1
ATOM 2904 C C . GLY A 1 396 ? -12.314 2.285 -9.261 1.00 91.81 396 GLY A C 1
ATOM 2905 O O . GLY A 1 396 ? -11.348 1.528 -9.401 1.00 91.81 396 GLY A O 1
ATOM 2906 N N . THR A 1 397 ? -12.420 3.411 -9.969 1.00 94.50 397 THR A N 1
ATOM 2907 C CA . THR A 1 397 ? -11.373 3.866 -10.893 1.00 94.50 397 THR A CA 1
ATOM 2908 C C . THR A 1 397 ? -10.165 4.347 -10.106 1.00 94.50 397 THR A C 1
ATOM 2910 O O . THR A 1 397 ? -10.288 5.162 -9.197 1.00 94.50 397 THR A O 1
ATOM 2913 N N . LEU A 1 398 ? -8.977 3.870 -10.472 1.00 96.81 398 LEU A N 1
ATOM 2914 C CA . LEU A 1 398 ? -7.716 4.275 -9.855 1.00 96.81 398 LEU A CA 1
ATOM 2915 C C . LEU A 1 398 ? -7.446 5.772 -10.059 1.00 96.81 398 LEU A C 1
ATOM 2917 O O . LEU A 1 398 ? -7.368 6.251 -11.193 1.00 96.81 398 LEU A O 1
ATOM 2921 N N . LEU A 1 399 ? -7.253 6.500 -8.958 1.00 94.38 399 LEU A N 1
ATOM 2922 C CA . LEU A 1 399 ? -6.844 7.898 -8.989 1.00 94.38 399 LEU A CA 1
ATOM 2923 C C . LEU A 1 399 ? -5.352 8.004 -9.323 1.00 94.38 399 LEU A C 1
ATOM 2925 O O . LEU A 1 399 ? -4.533 7.192 -8.899 1.00 94.38 399 LEU A O 1
ATOM 2929 N N . LYS A 1 400 ? -4.989 9.040 -10.085 1.00 92.31 400 LYS A N 1
ATOM 2930 C CA . LYS A 1 400 ? -3.590 9.311 -10.467 1.00 92.31 400 LYS A CA 1
ATOM 2931 C C . LYS A 1 400 ? -2.790 10.020 -9.372 1.00 92.31 400 LYS A C 1
ATOM 2933 O O . LYS A 1 400 ? -1.564 10.011 -9.428 1.00 92.31 400 LYS A O 1
ATOM 2938 N N . SER A 1 401 ? -3.474 10.679 -8.437 1.00 92.44 401 SER A N 1
ATOM 2939 C CA . SER A 1 401 ? -2.861 11.460 -7.366 1.00 92.44 401 SER A CA 1
ATOM 2940 C C . SER A 1 401 ? -3.531 11.139 -6.024 1.00 92.44 401 SER A C 1
ATOM 2942 O O . SER A 1 401 ? -4.754 11.281 -5.933 1.00 92.44 401 SER A O 1
ATOM 2944 N N . PRO A 1 402 ? -2.762 10.725 -5.000 1.00 93.25 402 PRO A N 1
ATOM 2945 C CA . PRO A 1 402 ? -1.348 10.353 -5.085 1.00 93.25 402 PRO A CA 1
ATOM 2946 C C . PRO A 1 402 ? -1.138 9.147 -6.016 1.00 93.25 402 PRO A C 1
ATOM 2948 O O . PRO A 1 402 ? -2.046 8.338 -6.214 1.00 93.25 402 PRO A O 1
ATOM 2951 N N . ALA A 1 403 ? 0.059 9.033 -6.598 1.00 93.88 403 ALA A N 1
ATOM 2952 C CA . ALA A 1 403 ? 0.419 7.848 -7.369 1.00 93.88 403 ALA A CA 1
ATOM 2953 C C . ALA A 1 403 ? 0.375 6.616 -6.449 1.00 93.88 403 ALA A C 1
ATOM 2955 O O . ALA A 1 403 ? 0.857 6.687 -5.314 1.00 93.88 403 ALA A O 1
ATOM 2956 N N . PRO A 1 404 ? -0.195 5.493 -6.902 1.00 96.00 404 PRO A N 1
ATOM 2957 C CA . PRO A 1 404 ? -0.338 4.330 -6.049 1.00 96.00 404 PRO A CA 1
ATOM 2958 C C . PRO A 1 404 ? 1.019 3.649 -5.817 1.00 96.00 404 PRO A C 1
ATOM 2960 O O . PRO A 1 404 ? 1.915 3.713 -6.660 1.00 96.00 404 PRO A O 1
ATOM 2963 N N . GLY A 1 405 ? 1.182 2.984 -4.675 1.00 96.44 405 GLY A N 1
ATOM 2964 C CA . GLY A 1 405 ? 2.448 2.387 -4.262 1.00 96.44 405 GLY A CA 1
ATOM 2965 C C . GLY A 1 405 ? 2.763 2.633 -2.792 1.00 96.44 405 GLY A C 1
ATOM 2966 O O . GLY A 1 405 ? 1.964 2.323 -1.911 1.00 96.44 405 GLY A O 1
ATOM 2967 N N . LYS A 1 406 ? 3.962 3.152 -2.522 1.00 96.06 406 LYS A N 1
ATOM 2968 C CA . LYS A 1 406 ? 4.466 3.462 -1.175 1.00 96.06 406 LYS A CA 1
ATOM 2969 C C . LYS A 1 406 ? 4.065 4.883 -0.770 1.00 96.06 406 LYS A C 1
ATOM 2971 O O . LYS A 1 406 ? 4.895 5.786 -0.722 1.00 96.06 406 LYS A O 1
ATOM 2976 N N . ILE A 1 407 ? 2.770 5.111 -0.554 1.00 95.12 407 ILE A N 1
ATOM 2977 C CA . ILE A 1 407 ? 2.257 6.453 -0.244 1.00 95.12 407 ILE A CA 1
ATOM 2978 C C . ILE A 1 407 ? 2.619 6.810 1.204 1.00 95.12 407 ILE A C 1
ATOM 2980 O O . ILE A 1 407 ? 1.976 6.330 2.138 1.00 95.12 407 ILE A O 1
ATOM 2984 N N . SER A 1 408 ? 3.622 7.675 1.389 1.00 92.56 408 SER A N 1
ATOM 2985 C CA . SER A 1 408 ? 4.169 8.042 2.707 1.00 92.56 408 SER A CA 1
ATOM 2986 C C . SER A 1 408 ? 3.126 8.620 3.667 1.00 92.56 408 SER A C 1
ATOM 2988 O O . SER A 1 408 ? 3.127 8.295 4.852 1.00 92.56 408 SER A O 1
ATOM 2990 N N . THR A 1 409 ? 2.185 9.426 3.166 1.00 92.50 409 THR A N 1
ATOM 2991 C CA . THR A 1 409 ? 1.077 9.963 3.971 1.00 92.50 409 THR A CA 1
ATOM 2992 C C . THR A 1 409 ? 0.173 8.854 4.512 1.00 92.50 409 THR A C 1
ATOM 2994 O O . THR A 1 409 ? -0.270 8.925 5.656 1.00 92.50 409 THR A O 1
ATOM 2997 N N . CYS A 1 410 ? -0.082 7.806 3.723 1.00 95.31 410 CYS A N 1
ATOM 2998 C CA . CYS A 1 410 ? -0.894 6.674 4.159 1.00 95.31 410 CYS A CA 1
ATOM 2999 C C . CYS A 1 410 ? -0.121 5.808 5.156 1.00 95.31 410 CYS A C 1
ATOM 3001 O O . CYS A 1 410 ? -0.610 5.547 6.256 1.00 95.31 410 CYS A O 1
ATOM 3003 N N . SER A 1 411 ? 1.101 5.401 4.809 1.00 94.56 411 SER A N 1
ATOM 3004 C CA . SER A 1 411 ? 1.887 4.517 5.669 1.00 94.56 411 SER A CA 1
ATOM 3005 C C . SER A 1 411 ? 2.261 5.168 7.002 1.00 94.56 411 SER A C 1
ATOM 3007 O O . SER A 1 411 ? 2.208 4.500 8.033 1.00 94.56 411 SER A O 1
ATOM 3009 N N . GLY A 1 412 ? 2.531 6.478 7.020 1.00 93.50 412 GLY A N 1
ATOM 3010 C CA . GLY A 1 412 ? 2.830 7.229 8.240 1.00 93.50 412 GLY A CA 1
ATOM 3011 C C . GLY A 1 412 ? 1.695 7.198 9.268 1.00 93.50 412 GLY A C 1
ATOM 3012 O O . GLY A 1 412 ? 1.937 6.934 10.443 1.00 93.50 412 GLY A O 1
ATOM 3013 N N . CYS A 1 413 ? 0.443 7.394 8.843 1.00 91.56 413 CYS A N 1
ATOM 3014 C CA . CYS A 1 413 ? -0.705 7.296 9.751 1.00 91.56 413 CYS A CA 1
ATOM 3015 C C . CYS A 1 413 ? -0.953 5.852 10.217 1.00 91.56 413 CYS A C 1
ATOM 3017 O O . CYS A 1 413 ? -1.267 5.609 11.387 1.00 91.56 413 CYS A O 1
ATOM 3019 N N . HIS A 1 414 ? -0.784 4.887 9.313 1.00 94.75 414 HIS A N 1
ATOM 3020 C CA . HIS A 1 414 ? -1.017 3.475 9.602 1.00 94.75 414 HIS A CA 1
ATOM 3021 C C . HIS A 1 414 ? 0.076 2.829 10.470 1.00 94.75 414 HIS A C 1
ATOM 3023 O O . HIS A 1 414 ? -0.185 1.796 11.085 1.00 94.75 414 HIS A O 1
ATOM 3029 N N . ALA A 1 415 ? 1.254 3.445 10.599 1.00 93.31 415 ALA A N 1
ATOM 3030 C CA . ALA A 1 415 ? 2.342 2.959 11.453 1.00 93.31 415 ALA A CA 1
ATOM 3031 C C . ALA A 1 415 ? 1.936 2.805 12.930 1.00 93.31 415 ALA A C 1
ATOM 3033 O O . ALA A 1 415 ? 2.436 1.927 13.627 1.00 93.31 415 ALA A O 1
ATOM 3034 N N . SER A 1 416 ? 0.967 3.598 13.400 1.00 90.94 416 SER A N 1
ATOM 3035 C CA . SER A 1 416 ? 0.394 3.452 14.748 1.00 90.94 416 SER A CA 1
ATOM 3036 C C . SER A 1 416 ? -0.332 2.114 14.973 1.00 90.94 416 SER A C 1
ATOM 3038 O O . SER A 1 416 ? -0.532 1.704 16.114 1.00 90.94 416 SER A O 1
ATOM 3040 N N . ALA A 1 417 ? -0.695 1.407 13.898 1.00 93.75 417 ALA A N 1
ATOM 3041 C CA . ALA A 1 417 ? -1.347 0.102 13.917 1.00 93.75 417 ALA A CA 1
ATOM 3042 C C . ALA A 1 417 ? -0.371 -1.056 13.626 1.00 93.75 417 ALA A C 1
ATOM 3044 O O . ALA A 1 417 ? -0.788 -2.103 13.134 1.00 93.75 417 ALA A O 1
ATOM 3045 N N . ILE A 1 418 ? 0.926 -0.901 13.921 1.00 93.00 418 ILE A N 1
ATOM 3046 C CA . ILE A 1 418 ? 1.947 -1.929 13.647 1.00 93.00 418 ILE A CA 1
ATOM 3047 C C . ILE A 1 418 ? 1.630 -3.289 14.288 1.00 93.00 418 ILE A C 1
ATOM 3049 O O . ILE A 1 418 ? 1.828 -4.323 13.654 1.00 93.00 418 ILE A O 1
ATOM 3053 N N . ALA A 1 419 ? 1.042 -3.299 15.490 1.00 90.06 419 ALA A N 1
ATOM 3054 C CA . ALA A 1 419 ? 0.645 -4.529 16.180 1.00 90.06 419 ALA A CA 1
ATOM 3055 C C . ALA A 1 419 ? -0.393 -5.349 15.391 1.00 90.06 419 ALA A C 1
ATOM 3057 O O . ALA A 1 419 ? -0.448 -6.569 15.516 1.00 90.06 419 ALA A O 1
ATOM 3058 N N . THR A 1 420 ? -1.214 -4.700 14.566 1.00 94.69 420 THR A N 1
ATOM 3059 C CA . THR A 1 420 ? -2.194 -5.350 13.685 1.00 94.69 420 THR A CA 1
ATOM 3060 C C . THR A 1 420 ? -1.772 -5.266 12.225 1.00 94.69 420 THR A C 1
ATOM 3062 O O . THR A 1 420 ? -2.624 -5.221 11.340 1.00 94.69 420 THR A O 1
ATOM 3065 N N . ASP A 1 421 ? -0.461 -5.225 11.977 1.00 95.94 421 ASP A N 1
ATOM 3066 C CA . ASP A 1 421 ? 0.126 -5.137 10.648 1.00 95.94 421 ASP A CA 1
ATOM 3067 C C . ASP A 1 421 ? -0.473 -3.989 9.824 1.00 95.94 421 ASP A C 1
ATOM 3069 O O . ASP A 1 421 ? -1.011 -4.188 8.740 1.00 95.94 421 ASP A O 1
ATOM 3073 N N . PHE A 1 422 ? -0.426 -2.778 10.384 1.00 96.00 422 PHE A N 1
ATOM 3074 C CA . PHE A 1 422 ? -0.923 -1.538 9.775 1.00 96.00 422 PHE A CA 1
ATOM 3075 C C . PHE A 1 422 ? -2.453 -1.501 9.564 1.00 96.00 422 PHE A C 1
ATOM 3077 O O . PHE A 1 422 ? -2.984 -0.523 9.032 1.00 96.00 422 PHE A O 1
ATOM 3084 N N . LEU A 1 423 ? -3.211 -2.505 10.020 1.00 95.38 423 LEU A N 1
ATOM 3085 C CA . LEU A 1 423 ? -4.670 -2.550 9.887 1.00 95.38 423 LEU A CA 1
ATOM 3086 C C . LEU A 1 423 ? -5.363 -1.973 11.131 1.00 95.38 423 LEU A C 1
ATOM 3088 O O . LEU A 1 423 ? -5.664 -2.687 12.092 1.00 95.38 423 LEU A O 1
ATOM 3092 N N . ALA A 1 424 ? -5.656 -0.672 11.100 1.00 90.06 424 ALA A N 1
ATOM 3093 C CA . ALA A 1 424 ? -6.205 0.075 12.238 1.00 90.06 424 ALA A CA 1
ATOM 3094 C C . ALA A 1 424 ? -7.670 -0.262 12.596 1.00 90.06 424 ALA A C 1
ATOM 3096 O O . ALA A 1 424 ? -8.108 -0.017 13.717 1.00 90.06 424 ALA A O 1
ATOM 3097 N N . ALA A 1 425 ? -8.443 -0.825 11.662 1.00 86.38 425 ALA A N 1
ATOM 3098 C CA . ALA A 1 425 ? -9.884 -1.032 11.823 1.00 86.38 425 ALA A CA 1
ATOM 3099 C C . ALA A 1 425 ? -10.280 -2.495 12.108 1.00 86.38 425 ALA A C 1
ATOM 3101 O O . ALA A 1 425 ? -11.450 -2.852 11.997 1.00 86.38 425 ALA A O 1
ATOM 3102 N N . THR A 1 426 ? -9.327 -3.368 12.439 1.00 82.19 426 THR A N 1
ATOM 3103 C CA . THR A 1 426 ? -9.572 -4.815 12.634 1.00 82.19 426 THR A CA 1
ATOM 3104 C C . THR A 1 426 ? -10.498 -5.112 13.812 1.00 82.19 426 THR A C 1
ATOM 3106 O O . THR A 1 426 ? -11.269 -6.070 13.765 1.00 82.19 426 THR A O 1
ATOM 3109 N N . LYS A 1 427 ? -10.468 -4.256 14.840 1.00 81.88 427 LYS A N 1
ATOM 3110 C CA . LYS A 1 427 ? -11.290 -4.363 16.058 1.00 81.88 427 LYS A CA 1
ATOM 3111 C C . LYS A 1 427 ? -12.525 -3.462 16.053 1.00 81.88 427 LYS A C 1
ATOM 3113 O O . LYS A 1 427 ? -13.295 -3.482 17.010 1.00 81.88 427 LYS A O 1
ATOM 3118 N N . LEU A 1 428 ? -12.712 -2.656 15.008 1.00 73.94 428 LEU A N 1
ATOM 3119 C CA . LEU A 1 428 ? -13.898 -1.817 14.899 1.00 73.94 428 LEU A CA 1
ATOM 3120 C C . LEU A 1 428 ? -15.078 -2.706 14.524 1.00 73.94 428 LEU A C 1
ATOM 3122 O O . LEU A 1 428 ? -14.994 -3.477 13.572 1.00 73.94 428 LEU A O 1
ATOM 3126 N N . THR A 1 429 ? -16.166 -2.597 15.278 1.00 71.31 429 THR A N 1
ATOM 3127 C CA . THR A 1 429 ? -17.434 -3.240 14.943 1.00 71.31 429 THR A CA 1
ATOM 3128 C C . THR A 1 429 ? -18.487 -2.162 14.742 1.00 71.31 429 THR A C 1
ATOM 3130 O O . THR A 1 429 ? -18.561 -1.220 15.535 1.00 71.31 429 THR A O 1
ATOM 3133 N N . SER A 1 430 ? -19.302 -2.266 13.687 1.00 63.06 430 SER A N 1
ATOM 3134 C CA . SER A 1 430 ? -20.576 -1.543 13.688 1.00 63.06 430 SER A CA 1
ATOM 3135 C C . SER A 1 430 ? -21.347 -2.083 14.879 1.00 63.06 430 SER A C 1
ATOM 3137 O O . SER A 1 430 ? -21.560 -3.294 14.968 1.00 63.06 430 SER A O 1
ATOM 3139 N N . ALA A 1 431 ? -21.727 -1.219 15.818 1.00 54.59 431 ALA A N 1
ATOM 3140 C CA . ALA A 1 431 ? -22.575 -1.640 16.919 1.00 54.59 431 ALA A CA 1
ATOM 3141 C C . ALA A 1 431 ? -23.823 -2.293 16.301 1.00 54.59 431 ALA A C 1
ATOM 3143 O O . ALA A 1 431 ? -24.549 -1.626 15.566 1.00 54.59 431 ALA A O 1
ATOM 3144 N N . ALA A 1 432 ? -23.972 -3.609 16.493 1.00 42.00 432 ALA A N 1
ATOM 3145 C CA . ALA A 1 432 ? -24.868 -4.448 15.704 1.00 42.00 432 ALA A CA 1
ATOM 3146 C C . ALA A 1 432 ? -26.256 -3.808 15.568 1.00 42.00 432 ALA A C 1
ATOM 3148 O O . ALA A 1 432 ? -26.851 -3.389 16.563 1.00 42.00 432 ALA A O 1
ATOM 3149 N N . GLY A 1 433 ? -26.727 -3.707 14.324 1.00 38.41 433 GLY A N 1
ATOM 3150 C CA . GLY A 1 433 ? -27.947 -3.011 13.949 1.00 38.41 433 GLY A CA 1
ATOM 3151 C C . GLY A 1 433 ? -29.194 -3.534 14.658 1.00 38.41 433 GLY A C 1
ATOM 3152 O O . GLY A 1 433 ? -29.889 -4.412 14.158 1.00 38.41 433 GLY A O 1
ATOM 3153 N N . THR A 1 434 ? -29.554 -2.900 15.766 1.00 35.28 434 THR A N 1
ATOM 3154 C CA . THR A 1 434 ? -30.949 -2.541 16.002 1.00 35.28 434 THR A CA 1
ATOM 3155 C C . THR A 1 434 ? -31.075 -1.088 15.562 1.00 35.28 434 THR A C 1
ATOM 3157 O O . THR A 1 434 ? -30.276 -0.249 15.971 1.00 35.28 434 THR A O 1
ATOM 3160 N N . GLY A 1 435 ? -32.006 -0.797 14.651 1.00 37.06 435 GLY A N 1
ATOM 3161 C CA . GLY A 1 435 ? -32.218 0.512 14.015 1.00 37.06 435 GLY A CA 1
ATOM 3162 C C . GLY A 1 435 ? -32.678 1.623 14.968 1.00 37.06 435 GLY A C 1
ATOM 3163 O O . GLY A 1 435 ? -33.684 2.280 14.733 1.00 37.06 435 GLY A O 1
ATOM 3164 N N . GLN A 1 436 ? -31.943 1.836 16.054 1.00 36.94 436 GLN A N 1
ATOM 3165 C CA . GLN A 1 436 ? -32.055 2.940 16.987 1.00 36.94 436 GLN A CA 1
ATOM 3166 C C . GLN A 1 436 ? -30.653 3.505 17.242 1.00 36.94 436 GLN A C 1
ATOM 3168 O O . GLN A 1 436 ? -30.141 3.485 18.358 1.00 36.94 436 GLN A O 1
ATOM 3173 N N . SER A 1 437 ? -30.034 4.087 16.213 1.00 39.38 437 SER A N 1
ATOM 3174 C CA . SER A 1 437 ? -28.884 4.990 16.379 1.00 39.38 437 SER A CA 1
ATOM 3175 C C . SER A 1 437 ? -29.340 6.372 16.874 1.00 39.38 437 SER A C 1
ATOM 3177 O O . SER A 1 437 ? -28.967 7.416 16.334 1.00 39.38 437 SER A O 1
ATOM 3179 N N . GLY A 1 438 ? -30.230 6.373 17.865 1.00 41.28 438 GLY A N 1
ATOM 3180 C CA . GLY A 1 438 ? -30.576 7.548 18.644 1.00 41.28 438 GLY A CA 1
ATOM 3181 C C . GLY A 1 438 ? -29.745 7.590 19.928 1.00 41.28 438 GLY A C 1
ATOM 3182 O O . GLY A 1 438 ? -29.044 6.626 20.244 1.00 41.28 438 GLY A O 1
ATOM 3183 N N . PRO A 1 439 ? -29.909 8.646 20.745 1.00 46.28 439 PRO A N 1
ATOM 3184 C CA . PRO A 1 439 ? -29.276 8.745 22.063 1.00 46.28 439 PRO A CA 1
ATOM 3185 C C . PRO A 1 439 ? -29.579 7.541 22.972 1.00 46.28 439 PRO A C 1
ATOM 3187 O O . PRO A 1 439 ? -28.949 7.386 24.010 1.00 46.28 439 PRO A O 1
ATOM 3190 N N . SER A 1 440 ? -30.552 6.701 22.598 1.00 51.81 440 SER A N 1
ATOM 3191 C CA . SER A 1 440 ? -30.906 5.470 23.280 1.00 51.81 440 SER A CA 1
ATOM 3192 C C . SER A 1 440 ? -29.792 4.436 23.295 1.00 51.81 440 SER A C 1
ATOM 3194 O O . SER A 1 440 ? -29.725 3.769 24.307 1.00 51.81 440 SER A O 1
ATOM 3196 N N . LYS A 1 441 ? -28.920 4.275 22.283 1.00 54.41 441 LYS A N 1
ATOM 3197 C CA . LYS A 1 441 ? -27.948 3.160 22.313 1.00 54.41 441 LYS A CA 1
ATOM 3198 C C . LYS A 1 441 ? -26.766 3.406 23.249 1.00 54.41 441 LYS A C 1
ATOM 3200 O O . LYS A 1 441 ? -26.500 2.559 24.088 1.00 54.41 441 LYS A O 1
ATOM 3205 N N . PHE A 1 442 ? -26.101 4.562 23.164 1.00 61.78 442 PHE A N 1
ATOM 3206 C CA . PHE A 1 442 ? -25.019 4.909 24.101 1.00 61.78 442 PHE A CA 1
ATOM 3207 C C . PHE A 1 442 ? -25.526 4.840 25.546 1.00 61.78 442 PHE A C 1
ATOM 3209 O O . PHE A 1 442 ? -24.939 4.197 26.406 1.00 61.78 442 PHE A O 1
ATOM 3216 N N . VAL A 1 443 ? -26.698 5.426 25.783 1.00 62.91 443 VAL A N 1
ATOM 3217 C CA . VAL A 1 443 ? -27.382 5.365 27.071 1.00 62.91 443 VAL A CA 1
ATOM 3218 C C . VAL A 1 443 ? -27.816 3.944 27.441 1.00 62.91 443 VAL A C 1
ATOM 3220 O O . VAL A 1 443 ? -27.703 3.584 28.604 1.00 62.91 443 VAL A O 1
ATOM 3223 N N . ALA A 1 444 ? -28.294 3.130 26.498 1.00 63.62 444 ALA A N 1
ATOM 3224 C CA . ALA A 1 444 ? -28.719 1.753 26.751 1.00 63.62 444 ALA A CA 1
ATOM 3225 C C . ALA A 1 444 ? -27.537 0.845 27.075 1.00 63.62 444 ALA A C 1
ATOM 3227 O O . ALA A 1 444 ? -27.682 -0.007 27.940 1.00 63.62 444 ALA A O 1
ATOM 3228 N N . ASP A 1 445 ? -26.377 1.045 26.448 1.00 69.31 445 ASP A N 1
ATOM 3229 C CA . ASP A 1 445 ? -25.163 0.286 26.748 1.00 69.31 445 ASP A CA 1
ATOM 3230 C C . ASP A 1 445 ? -24.717 0.554 28.201 1.00 69.31 445 ASP A C 1
ATOM 3232 O O . ASP A 1 445 ? -24.374 -0.377 28.929 1.00 69.31 445 ASP A O 1
ATOM 3236 N N . TYR A 1 446 ? -24.818 1.804 28.677 1.00 70.56 446 TYR A N 1
ATOM 3237 C CA . TYR A 1 446 ? -24.600 2.132 30.093 1.00 70.56 446 TYR A CA 1
ATOM 3238 C C . TYR A 1 446 ? -25.738 1.660 31.004 1.00 70.56 446 TYR A C 1
ATOM 3240 O O . TYR A 1 446 ? -25.471 1.138 32.080 1.00 70.56 446 TYR A O 1
ATOM 3248 N N . ALA A 1 447 ? -26.997 1.793 30.588 1.00 66.12 447 ALA A N 1
ATOM 3249 C CA . ALA A 1 447 ? -28.151 1.335 31.362 1.00 66.12 447 ALA A CA 1
ATOM 3250 C C . ALA A 1 447 ? -28.179 -0.193 31.528 1.00 66.12 447 ALA A C 1
ATOM 3252 O O . ALA A 1 447 ? -28.691 -0.686 32.530 1.00 66.12 447 ALA A O 1
ATOM 3253 N N . ALA A 1 448 ? -27.634 -0.929 30.558 1.00 71.94 448 ALA A N 1
ATOM 3254 C CA . ALA A 1 448 ? -27.480 -2.379 30.583 1.00 71.94 448 ALA A CA 1
ATOM 3255 C C . ALA A 1 448 ? -26.172 -2.830 31.253 1.00 71.94 448 ALA A C 1
ATOM 3257 O O . ALA A 1 448 ? -26.007 -4.019 31.529 1.00 71.94 448 ALA A O 1
ATOM 3258 N N . SER A 1 449 ? -25.237 -1.910 31.517 1.00 77.50 449 SER A N 1
ATOM 3259 C CA . SER A 1 449 ? -23.976 -2.240 32.173 1.00 77.50 449 SER A CA 1
ATOM 3260 C C . SER A 1 449 ? -24.214 -2.587 33.646 1.00 77.50 449 SER A C 1
ATOM 3262 O O . SER A 1 449 ? -24.768 -1.765 34.378 1.00 77.50 449 SER A O 1
ATOM 3264 N N . PRO A 1 450 ? -23.732 -3.746 34.138 1.00 79.81 450 PRO A N 1
ATOM 3265 C CA . PRO A 1 450 ? -23.852 -4.110 35.552 1.00 79.81 450 PRO A CA 1
ATOM 3266 C C . PRO A 1 450 ? -23.055 -3.172 36.475 1.00 79.81 450 PRO A C 1
ATOM 3268 O O . PRO A 1 450 ? -23.266 -3.163 37.686 1.00 79.81 450 PRO A O 1
ATOM 3271 N N . SER A 1 451 ? -22.146 -2.371 35.910 1.00 78.56 451 SER A N 1
ATOM 3272 C CA . SER A 1 451 ? -21.341 -1.383 36.634 1.00 78.56 451 SER A CA 1
ATOM 3273 C C . SER A 1 451 ? -22.070 -0.058 36.869 1.00 78.56 451 SER A C 1
ATOM 3275 O O . SER A 1 451 ? -21.520 0.823 37.532 1.00 78.56 451 SER A O 1
ATOM 3277 N N . PHE A 1 452 ? -23.283 0.102 36.337 1.00 83.81 452 PHE A N 1
ATOM 3278 C CA . PHE A 1 452 ? -24.100 1.300 36.483 1.00 83.81 452 PHE A CA 1
ATOM 3279 C C . PHE A 1 452 ? -25.478 0.945 37.039 1.00 83.81 452 PHE A C 1
ATOM 3281 O O . PHE A 1 452 ? -25.998 -0.149 36.846 1.00 83.81 452 PHE A O 1
ATOM 3288 N N . PHE A 1 453 ? -26.095 1.895 37.732 1.00 78.25 453 PHE A N 1
ATOM 3289 C CA . PHE A 1 453 ? -27.503 1.825 38.088 1.00 78.25 453 PHE A CA 1
ATOM 3290 C C . PHE A 1 453 ? -28.210 3.097 37.635 1.00 78.25 453 PHE A C 1
ATOM 3292 O O . PHE A 1 453 ? -27.650 4.196 37.610 1.00 78.25 453 PHE A O 1
ATOM 3299 N N . THR A 1 454 ? -29.471 2.936 37.250 1.00 74.06 454 THR A N 1
ATOM 3300 C CA . THR A 1 454 ? -30.301 4.055 36.812 1.00 74.06 454 THR A CA 1
ATOM 3301 C C . THR A 1 454 ? -31.016 4.643 38.016 1.00 74.06 454 THR A C 1
ATOM 3303 O O . THR A 1 454 ? -31.647 3.910 38.777 1.00 74.06 454 THR A O 1
ATOM 3306 N N . ARG A 1 455 ? -31.009 5.971 38.149 1.00 66.81 455 ARG A N 1
ATOM 3307 C CA . ARG A 1 455 ? -31.992 6.667 38.980 1.00 66.81 455 ARG A CA 1
ATOM 3308 C C . ARG A 1 455 ? -32.719 7.668 38.100 1.00 66.81 455 ARG A C 1
ATOM 3310 O O . ARG A 1 455 ? -32.231 8.759 37.823 1.00 66.81 455 ARG A O 1
ATOM 3317 N N . MET A 1 456 ? -33.891 7.266 37.622 1.00 56.28 456 MET A N 1
ATOM 3318 C CA . MET A 1 456 ? -34.706 8.127 36.778 1.00 56.28 456 MET A CA 1
ATOM 3319 C C . MET A 1 456 ? -35.262 9.269 37.632 1.00 56.28 456 MET A C 1
ATOM 3321 O O . MET A 1 456 ? -35.939 9.025 38.630 1.00 56.28 456 MET A O 1
ATOM 3325 N N . ARG A 1 457 ? -34.979 10.515 37.250 1.00 63.44 457 ARG A N 1
ATOM 3326 C CA . ARG A 1 457 ? -35.638 11.685 37.826 1.00 63.44 457 ARG A CA 1
ATOM 3327 C C . ARG A 1 457 ? -36.160 12.547 36.698 1.00 63.44 457 ARG A C 1
ATOM 3329 O O . ARG A 1 457 ? -35.402 13.283 36.086 1.00 63.44 457 ARG A O 1
ATOM 3336 N N . THR A 1 458 ? -37.462 12.515 36.462 1.00 56.44 458 THR A N 1
ATOM 3337 C CA . THR A 1 458 ? -38.088 13.551 35.646 1.00 56.44 458 THR A CA 1
ATOM 3338 C C . THR A 1 458 ? -37.975 14.857 36.424 1.00 56.44 458 THR A C 1
ATOM 3340 O O . THR A 1 458 ? -38.689 15.065 37.403 1.00 56.44 458 THR A O 1
ATOM 3343 N N . MET A 1 459 ? -37.022 15.716 36.057 1.00 59.25 459 MET A N 1
ATOM 3344 C CA . MET A 1 459 ? -37.046 17.091 36.540 1.00 59.25 459 MET A CA 1
ATOM 3345 C C . MET A 1 459 ? -38.289 17.741 35.936 1.00 59.25 459 MET A C 1
ATOM 3347 O O . MET A 1 459 ? -38.481 17.701 34.721 1.00 59.25 459 MET A O 1
ATOM 3351 N N . GLY A 1 460 ? -39.177 18.238 36.799 1.00 53.84 460 GLY A N 1
ATOM 3352 C CA . GLY A 1 460 ? -40.363 18.961 36.359 1.00 53.84 460 GLY A CA 1
ATOM 3353 C C . GLY A 1 460 ? -39.978 20.191 35.526 1.00 53.84 460 GLY A C 1
ATOM 3354 O O . GLY A 1 460 ? -38.832 20.643 35.590 1.00 53.84 460 GLY A O 1
ATOM 3355 N N . PRO A 1 461 ? -40.926 20.760 34.766 1.00 55.53 461 PRO A N 1
ATOM 3356 C CA . PRO A 1 461 ? -40.692 21.884 33.850 1.00 55.53 461 PRO A CA 1
ATOM 3357 C C . PRO A 1 461 ? -40.143 23.164 34.517 1.00 55.53 461 PRO A C 1
ATOM 3359 O O . PRO A 1 461 ? -39.762 24.103 33.825 1.00 55.53 461 PRO A O 1
ATOM 3362 N N . GLU A 1 462 ? -40.066 23.208 35.847 1.00 49.06 462 GLU A N 1
ATOM 3363 C CA . GLU A 1 462 ? -39.793 24.407 36.642 1.00 49.06 462 GLU A CA 1
ATOM 3364 C C . GLU A 1 462 ? -38.356 24.945 36.564 1.00 49.06 462 GLU A C 1
ATOM 3366 O O . GLU A 1 462 ? -38.114 26.064 37.005 1.00 49.06 462 GLU A O 1
ATOM 3371 N N . THR A 1 463 ? -37.391 24.208 36.000 1.00 54.47 463 THR A N 1
ATOM 3372 C CA . THR A 1 463 ? -36.008 24.715 35.878 1.00 54.47 463 THR A CA 1
ATOM 3373 C C . THR A 1 463 ? -35.639 25.232 34.492 1.00 54.47 463 THR A C 1
ATOM 3375 O O . THR A 1 463 ? -34.593 25.857 34.380 1.00 54.47 463 THR A O 1
ATOM 3378 N N . GLY A 1 464 ? -36.479 25.047 33.463 1.00 55.41 464 GLY A N 1
ATOM 3379 C CA . GLY A 1 464 ? -36.390 25.701 32.143 1.00 55.41 464 GLY A CA 1
ATOM 3380 C C . GLY A 1 464 ? -35.146 25.428 31.275 1.00 55.41 464 GLY A C 1
ATOM 3381 O O . GLY A 1 464 ? -35.213 25.579 30.056 1.00 55.41 464 GLY A O 1
ATOM 3382 N N . THR A 1 465 ? -34.010 25.019 31.845 1.00 62.69 465 THR A N 1
ATOM 3383 C CA . THR A 1 465 ? -32.726 24.938 31.125 1.00 62.69 465 THR A CA 1
ATOM 3384 C C . THR A 1 465 ? -32.454 23.568 30.515 1.00 62.69 465 THR A C 1
ATOM 3386 O O . THR A 1 465 ? -31.781 23.477 29.487 1.00 62.69 465 THR A O 1
ATOM 3389 N N . HIS A 1 466 ? -32.992 22.511 31.120 1.00 60.12 466 HIS A N 1
ATOM 3390 C CA . HIS A 1 466 ? -32.821 21.127 30.691 1.00 60.12 466 HIS A CA 1
ATOM 3391 C C . HIS A 1 466 ? -34.213 20.491 30.684 1.00 60.12 466 HIS A C 1
ATOM 3393 O O . HIS A 1 466 ? -34.930 20.635 31.671 1.00 60.12 466 HIS A O 1
ATOM 3399 N N . GLY A 1 467 ? -34.629 19.846 29.590 1.00 71.12 467 GLY A N 1
ATOM 3400 C CA . GLY A 1 467 ? -35.893 19.102 29.553 1.00 71.12 467 GLY A CA 1
ATOM 3401 C C . GLY A 1 467 ? -35.888 17.904 30.515 1.00 71.12 467 GLY A C 1
ATOM 3402 O O . GLY A 1 467 ? -35.237 17.905 31.558 1.00 71.12 467 GLY A O 1
ATOM 3403 N N . SER A 1 468 ? -36.580 16.820 30.171 1.00 68.31 468 SER A N 1
ATOM 3404 C CA . SER A 1 468 ? -36.475 15.587 30.960 1.00 68.31 468 SER A CA 1
ATOM 3405 C C . SER A 1 468 ? -35.035 15.056 30.933 1.00 68.31 468 SER A C 1
ATOM 3407 O O . SER A 1 468 ? -34.507 14.746 29.866 1.00 68.31 468 SER A O 1
ATOM 3409 N N . VAL A 1 469 ? -34.403 14.950 32.108 1.00 74.31 469 VAL A N 1
ATOM 3410 C CA . VAL A 1 469 ? -33.043 14.414 32.260 1.00 74.31 469 VAL A CA 1
ATOM 3411 C C . VAL A 1 469 ? -33.107 13.038 32.907 1.00 74.31 469 VAL A C 1
ATOM 3413 O O . VAL A 1 469 ? -33.678 12.872 33.977 1.00 74.31 469 VAL A O 1
ATOM 3416 N N . GLN A 1 470 ? -32.494 12.041 32.283 1.00 81.00 470 GLN A N 1
ATOM 3417 C CA . GLN A 1 470 ? -32.273 10.739 32.912 1.00 81.00 470 GLN A CA 1
ATOM 3418 C C . GLN A 1 470 ? -30.805 10.640 33.305 1.00 81.00 470 GLN A C 1
ATOM 3420 O O . GLN A 1 470 ? -29.951 10.965 32.480 1.00 81.00 470 GLN A O 1
ATOM 3425 N N . ILE A 1 471 ? -30.526 10.233 34.549 1.00 85.56 471 ILE A N 1
ATOM 3426 C CA . ILE A 1 471 ? -29.159 10.122 35.061 1.00 85.56 471 ILE A CA 1
ATOM 3427 C C . ILE A 1 471 ? -28.853 8.674 35.463 1.00 85.56 471 ILE A C 1
ATOM 3429 O O . ILE A 1 471 ? -29.595 8.047 36.228 1.00 85.56 471 ILE A O 1
ATOM 3433 N N . TRP A 1 472 ? -27.739 8.160 34.951 1.00 86.94 472 TRP A N 1
ATOM 3434 C CA . TRP A 1 472 ? -27.128 6.890 35.333 1.00 86.94 472 TRP A CA 1
ATOM 3435 C C . TRP A 1 472 ? -25.893 7.160 36.169 1.00 86.94 472 TRP A C 1
ATOM 3437 O O . TRP A 1 472 ? -25.137 8.076 35.862 1.00 86.94 472 TRP A O 1
ATOM 3447 N N . TYR A 1 473 ? -25.673 6.353 37.196 1.00 88.06 473 TYR A N 1
ATOM 3448 C CA . TYR A 1 473 ? -24.525 6.483 38.081 1.00 88.06 473 TYR A CA 1
ATOM 3449 C C . TYR A 1 473 ? -23.757 5.173 38.148 1.00 88.06 473 TYR A C 1
ATOM 3451 O O . TYR A 1 473 ? -24.356 4.099 38.112 1.00 88.06 473 TYR A O 1
ATOM 3459 N N . SER A 1 474 ? -22.437 5.253 38.267 1.00 88.56 474 SER A N 1
ATOM 3460 C CA . SER A 1 474 ? -21.597 4.093 38.541 1.00 88.56 474 SER A CA 1
ATOM 3461 C C . SER A 1 474 ? -21.931 3.490 39.907 1.00 88.56 474 SER A C 1
ATOM 3463 O O . SER A 1 474 ? -22.318 4.187 40.847 1.00 88.56 474 SER A O 1
ATOM 3465 N N . LEU A 1 475 ? -21.777 2.174 40.032 1.00 87.75 475 LEU A N 1
ATOM 3466 C CA . LEU A 1 475 ? -22.243 1.411 41.191 1.00 87.75 475 LEU A CA 1
ATOM 3467 C C . LEU A 1 475 ? -21.601 1.844 42.519 1.00 87.75 475 LEU A C 1
ATOM 3469 O O . LEU A 1 475 ? -22.252 1.777 43.559 1.00 87.75 475 LEU A O 1
ATOM 3473 N N . ASN A 1 476 ? -20.369 2.361 42.491 1.00 89.31 476 ASN A N 1
ATOM 3474 C CA . ASN A 1 476 ? -19.689 2.907 43.673 1.00 89.31 476 ASN A CA 1
ATOM 3475 C C . ASN A 1 476 ? -20.420 4.113 44.297 1.00 89.31 476 ASN A C 1
ATOM 3477 O O . ASN A 1 476 ? -20.212 4.404 45.471 1.00 89.31 476 ASN A O 1
ATOM 3481 N N . ALA A 1 477 ? -21.304 4.789 43.560 1.00 88.50 477 ALA A N 1
ATOM 3482 C CA . ALA A 1 477 ? -22.102 5.892 44.084 1.00 88.50 477 ALA A CA 1
ATOM 3483 C C . ALA A 1 477 ? -23.374 5.435 44.821 1.00 88.50 477 ALA A C 1
ATOM 3485 O O . ALA A 1 477 ? -23.995 6.245 45.510 1.00 88.50 477 ALA A O 1
ATOM 3486 N N . LYS A 1 478 ? -23.778 4.160 44.701 1.00 87.25 478 LYS A N 1
ATOM 3487 C CA . LYS A 1 478 ? -25.108 3.662 45.100 1.00 87.25 478 LYS A CA 1
ATOM 3488 C C . LYS A 1 478 ? -25.532 4.056 46.512 1.00 87.25 478 LYS A C 1
ATOM 3490 O O . LYS A 1 478 ? -26.639 4.560 46.682 1.00 87.25 478 LYS A O 1
ATOM 3495 N N . ASP A 1 479 ? -24.637 3.922 47.483 1.00 85.81 479 ASP A N 1
ATOM 3496 C CA . ASP A 1 479 ? -24.949 4.161 48.899 1.00 85.81 479 ASP A CA 1
ATOM 3497 C C . ASP A 1 479 ? -24.813 5.635 49.318 1.00 85.81 479 ASP A C 1
ATOM 3499 O O . ASP A 1 479 ? -25.079 5.995 50.465 1.00 85.81 479 ASP A O 1
ATOM 3503 N N . LYS A 1 480 ? -24.372 6.508 48.404 1.00 84.81 480 LYS A N 1
ATOM 3504 C CA . LYS A 1 480 ? -24.195 7.947 48.651 1.00 84.81 480 LYS A CA 1
ATOM 3505 C C . LYS A 1 480 ? -25.267 8.792 47.967 1.00 84.81 480 LYS A C 1
ATOM 3507 O O . LYS A 1 480 ? -25.613 9.859 48.472 1.00 84.81 480 LYS A O 1
ATOM 3512 N N . ILE A 1 481 ? -25.861 8.313 46.872 1.00 81.31 481 ILE A N 1
ATOM 3513 C CA . ILE A 1 481 ? -26.945 9.033 46.190 1.00 81.31 481 ILE A CA 1
ATOM 3514 C C . ILE A 1 481 ? -28.230 8.955 47.011 1.00 81.31 481 ILE A C 1
ATOM 3516 O O . ILE A 1 481 ? -28.887 7.920 47.076 1.00 81.31 481 ILE A O 1
ATOM 3520 N N . GLY A 1 482 ? -28.668 10.080 47.565 1.00 74.88 482 GLY A N 1
ATOM 3521 C CA . GLY A 1 482 ? -29.823 10.106 48.471 1.00 74.88 482 GLY A CA 1
ATOM 3522 C C . GLY A 1 482 ? -29.504 10.722 49.815 1.00 74.88 482 GLY A C 1
ATOM 3523 O O . GLY A 1 482 ? -30.393 11.254 50.469 1.00 74.88 482 GLY A O 1
ATOM 3524 N N . VAL A 1 483 ? -28.236 10.672 50.204 1.00 77.81 483 VAL A N 1
ATOM 3525 C CA . VAL A 1 483 ? -27.803 11.075 51.531 1.00 77.81 483 VAL A CA 1
ATOM 3526 C C . VAL A 1 483 ? -27.467 12.561 51.501 1.00 77.81 483 VAL A C 1
ATOM 3528 O O . VAL A 1 483 ? -26.553 12.992 50.799 1.00 77.81 483 VAL A O 1
ATOM 3531 N N . ASN A 1 484 ? -28.234 13.358 52.245 1.00 78.06 484 ASN A N 1
ATOM 3532 C CA . ASN A 1 484 ? -28.036 14.802 52.304 1.00 78.06 484 ASN A CA 1
ATOM 3533 C C . ASN A 1 484 ? -26.608 15.134 52.777 1.00 78.06 484 ASN A C 1
ATOM 3535 O O . ASN A 1 484 ? -26.163 14.634 53.809 1.00 78.06 484 ASN A O 1
ATOM 3539 N N . GLY A 1 485 ? -25.890 15.950 52.004 1.00 78.50 485 GLY A N 1
ATOM 3540 C CA . GLY A 1 485 ? -24.505 16.341 52.284 1.00 78.50 485 GLY A CA 1
ATOM 3541 C C . GLY A 1 485 ? -23.439 15.264 52.034 1.00 78.50 485 GLY A C 1
ATOM 3542 O O . GLY A 1 485 ? -22.262 15.516 52.289 1.00 78.50 485 GLY A O 1
ATOM 3543 N N . ALA A 1 486 ? -23.798 14.074 51.538 1.00 82.12 486 ALA A N 1
ATOM 3544 C CA . ALA A 1 486 ? -22.799 13.077 51.165 1.00 82.12 486 ALA A CA 1
ATOM 3545 C C . ALA A 1 486 ? -22.090 13.472 49.862 1.00 82.12 486 ALA A C 1
ATOM 3547 O O . ALA A 1 486 ? -22.731 13.727 48.843 1.00 82.12 486 ALA A O 1
ATOM 3548 N N . LYS A 1 487 ? -20.754 13.467 49.890 1.00 86.94 487 LYS A N 1
ATOM 3549 C CA . LYS A 1 487 ? -19.927 13.530 48.679 1.00 86.94 487 LYS A CA 1
ATOM 3550 C C . LYS A 1 487 ? -19.917 12.163 47.995 1.00 86.94 487 LYS A C 1
ATOM 3552 O O . LYS A 1 487 ? -19.889 11.136 48.684 1.00 86.94 487 LYS A O 1
ATOM 3557 N N . LEU A 1 488 ? -19.940 12.140 46.664 1.00 89.50 488 LEU A N 1
ATOM 3558 C CA . LEU A 1 488 ? -19.788 10.892 45.921 1.00 89.50 488 LEU A CA 1
ATOM 3559 C C . LEU A 1 488 ? -18.319 10.433 45.968 1.00 89.50 488 LEU A C 1
ATOM 3561 O O . LEU A 1 488 ? -17.433 11.274 46.108 1.00 89.50 488 LEU A O 1
ATOM 3565 N N . PRO A 1 489 ? -18.029 9.121 45.908 1.00 92.19 489 PRO A N 1
ATOM 3566 C CA . PRO A 1 489 ? -16.651 8.633 45.918 1.00 92.19 489 PRO A CA 1
ATOM 3567 C C . PRO A 1 489 ? -15.891 9.004 44.644 1.00 92.19 489 PRO A C 1
ATOM 3569 O O . PRO A 1 489 ? -16.490 9.121 43.572 1.00 92.19 489 PRO A O 1
ATOM 3572 N N . ASP A 1 490 ? -14.570 9.109 44.733 1.00 92.25 490 ASP A N 1
ATOM 3573 C CA . ASP A 1 490 ? -13.711 9.276 43.559 1.00 92.25 490 ASP A CA 1
ATOM 3574 C C . ASP A 1 490 ? -13.891 8.118 42.566 1.00 92.25 490 ASP A C 1
ATOM 3576 O O . ASP A 1 490 ? -14.226 6.986 42.932 1.00 92.25 490 ASP A O 1
ATOM 3580 N N . GLY A 1 491 ? -13.735 8.421 41.279 1.00 88.62 491 GLY A N 1
ATOM 3581 C CA . GLY A 1 491 ? -14.048 7.514 40.176 1.00 88.62 491 GLY A CA 1
ATOM 3582 C C . GLY A 1 491 ? -15.546 7.359 39.905 1.00 88.62 491 GLY A C 1
ATOM 3583 O O . GLY A 1 491 ? -15.930 6.593 39.020 1.00 88.62 491 GLY A O 1
ATOM 3584 N N . THR A 1 492 ? -16.421 8.062 40.637 1.00 91.62 492 THR A N 1
ATOM 3585 C CA . THR A 1 492 ? -17.850 8.084 40.301 1.00 91.62 492 THR A CA 1
ATOM 3586 C C . THR A 1 492 ? -18.053 8.659 38.907 1.00 91.62 492 THR A C 1
ATOM 3588 O O . THR A 1 492 ? -17.608 9.762 38.615 1.00 91.62 492 THR A O 1
ATOM 3591 N N . THR A 1 493 ? -18.786 7.934 38.067 1.00 90.19 493 THR A N 1
ATOM 3592 C CA . THR A 1 493 ? -19.242 8.397 36.758 1.00 90.19 493 THR A CA 1
ATOM 3593 C C . THR A 1 493 ? -20.751 8.597 36.796 1.00 90.19 493 THR A C 1
ATOM 3595 O O . THR A 1 493 ? -21.493 7.682 37.147 1.00 90.19 493 THR A O 1
ATOM 3598 N N . ALA A 1 494 ? -21.212 9.782 36.416 1.00 89.56 494 ALA A N 1
ATOM 3599 C CA . ALA A 1 494 ? -22.616 10.112 36.247 1.00 89.56 494 ALA A CA 1
ATOM 3600 C C . ALA A 1 494 ? -22.879 10.511 34.791 1.00 89.56 494 ALA A C 1
ATOM 3602 O O . ALA A 1 494 ? -22.194 11.358 34.232 1.00 89.56 494 ALA A O 1
ATOM 3603 N N . ILE A 1 495 ? -23.870 9.897 34.161 1.00 87.50 495 ILE A N 1
ATOM 3604 C CA . ILE A 1 495 ? -24.204 10.108 32.753 1.00 87.50 495 ILE A CA 1
ATOM 3605 C C . ILE A 1 495 ? -25.609 10.668 32.710 1.00 87.50 495 ILE A C 1
ATOM 3607 O O . ILE A 1 495 ? -26.535 10.014 33.169 1.00 87.50 495 ILE A O 1
ATOM 3611 N N . ALA A 1 496 ? -25.777 11.869 32.178 1.00 87.06 496 ALA A N 1
ATOM 3612 C CA . ALA A 1 496 ? -27.057 12.537 32.059 1.00 87.06 496 ALA A CA 1
ATOM 3613 C C . ALA A 1 496 ? -27.437 12.674 30.584 1.00 87.06 496 ALA A C 1
ATOM 3615 O O . ALA A 1 496 ? -26.758 13.347 29.810 1.00 87.06 496 ALA A O 1
ATOM 3616 N N . ARG A 1 497 ? -28.552 12.063 30.182 1.00 84.44 497 ARG A N 1
ATOM 3617 C CA . ARG A 1 497 ? -29.155 12.338 28.874 1.00 84.44 497 ARG A CA 1
ATOM 3618 C C . ARG A 1 497 ? -29.967 13.617 28.988 1.00 84.44 497 ARG A C 1
ATOM 3620 O O . ARG A 1 497 ? -30.841 13.694 29.848 1.00 84.44 497 ARG A O 1
ATOM 3627 N N . PHE A 1 498 ? -29.722 14.578 28.106 1.00 80.75 498 PHE A N 1
ATOM 3628 C CA . PHE A 1 498 ? -30.509 15.806 28.034 1.00 80.75 498 PHE A CA 1
ATOM 3629 C C . PHE A 1 498 ? -31.124 15.984 26.647 1.00 80.75 498 PHE A C 1
ATOM 3631 O O . PHE A 1 498 ? -30.582 15.535 25.633 1.00 80.75 498 PHE A O 1
ATOM 3638 N N . GLN A 1 499 ? -32.271 16.656 26.620 1.00 77.56 499 GLN A N 1
ATOM 3639 C CA . GLN A 1 499 ? -32.938 17.096 25.403 1.00 77.56 499 GLN A CA 1
ATOM 3640 C C . GLN A 1 499 ? -33.374 18.554 25.583 1.00 77.56 499 GLN A C 1
ATOM 3642 O O . GLN A 1 499 ? -34.029 18.890 26.573 1.00 77.56 499 GLN A O 1
ATOM 3647 N N . LYS A 1 500 ? -32.978 19.421 24.648 1.00 71.12 500 LYS A N 1
ATOM 3648 C CA . LYS A 1 500 ? -33.331 20.845 24.607 1.00 71.12 500 LYS A CA 1
ATOM 3649 C C . LYS A 1 500 ? -33.727 21.210 23.176 1.00 71.12 500 LYS A C 1
ATOM 3651 O O . LYS A 1 500 ? -32.868 21.356 22.311 1.00 71.12 500 LYS A O 1
ATOM 3656 N N . GLY A 1 501 ? -35.031 21.325 22.921 1.00 79.62 501 GLY A N 1
ATOM 3657 C CA . GLY A 1 501 ? -35.549 21.417 21.551 1.00 79.62 501 GLY A CA 1
ATOM 3658 C C . GLY A 1 501 ? -35.121 20.198 20.725 1.00 79.62 501 GLY A C 1
ATOM 3659 O O . GLY A 1 501 ? -35.248 19.063 21.191 1.00 79.62 501 GLY A O 1
ATOM 3660 N N . ASP A 1 502 ? -34.545 20.447 19.549 1.00 73.75 502 ASP A N 1
ATOM 3661 C CA . ASP A 1 502 ? -34.040 19.405 18.641 1.00 73.75 502 ASP A CA 1
ATOM 3662 C C . ASP A 1 502 ? -32.633 18.897 19.003 1.00 73.75 502 ASP A C 1
ATOM 3664 O O . ASP A 1 502 ? -32.131 17.940 18.408 1.00 73.75 502 ASP A O 1
ATOM 3668 N N . GLN A 1 503 ? -31.978 19.508 19.995 1.00 68.44 503 GLN A N 1
ATOM 3669 C CA . GLN A 1 503 ? -30.668 19.069 20.467 1.00 68.44 503 GLN A CA 1
ATOM 3670 C C . GLN A 1 503 ? -30.833 17.981 21.529 1.00 68.44 503 GLN A C 1
ATOM 3672 O O . GLN A 1 503 ? -31.377 18.215 22.610 1.00 68.44 503 GLN A O 1
ATOM 3677 N N . ALA A 1 504 ? -30.328 16.785 21.228 1.00 78.38 504 ALA A N 1
ATOM 3678 C CA . ALA A 1 504 ? -30.195 15.689 22.177 1.00 78.38 504 ALA A CA 1
ATOM 3679 C C . ALA A 1 504 ? -28.716 15.335 22.339 1.00 78.38 504 ALA A C 1
ATOM 3681 O O . ALA A 1 504 ? -28.003 15.165 21.347 1.00 78.38 504 ALA A O 1
ATOM 3682 N N . GLY A 1 505 ? -28.275 15.197 23.584 1.00 83.19 505 GLY A N 1
ATOM 3683 C CA . GLY A 1 505 ? -26.891 14.885 23.908 1.00 83.19 505 GLY A CA 1
ATOM 3684 C C . GLY A 1 505 ? -26.769 14.105 25.206 1.00 83.19 505 GLY A C 1
ATOM 3685 O O . GLY A 1 505 ? -27.755 13.820 25.898 1.00 83.19 505 GLY A O 1
ATOM 3686 N N . VAL A 1 506 ? -25.531 13.743 25.512 1.00 86.50 506 VAL A N 1
ATOM 3687 C CA . VAL A 1 506 ? -25.169 13.036 26.732 1.00 86.50 506 VAL A CA 1
ATOM 3688 C C . VAL A 1 506 ? -24.081 13.825 27.439 1.00 86.50 506 VAL A C 1
ATOM 3690 O O . VAL A 1 506 ? -23.018 14.070 26.882 1.00 86.50 506 VAL A O 1
ATOM 3693 N N . LEU A 1 507 ? -24.351 14.235 28.669 1.00 86.50 507 LEU A N 1
ATOM 3694 C CA . LEU A 1 507 ? -23.361 14.808 29.566 1.00 86.50 507 LEU A CA 1
ATOM 3695 C C . LEU A 1 507 ? -22.759 13.670 30.393 1.00 86.50 507 LEU A C 1
ATOM 3697 O O . LEU A 1 507 ? -23.483 12.983 31.108 1.00 86.50 507 LEU A O 1
ATOM 3701 N N . VAL A 1 508 ? -21.451 13.465 30.303 1.00 88.19 508 VAL A N 1
ATOM 3702 C CA . VAL A 1 508 ? -20.706 12.525 31.147 1.00 88.19 508 VAL A CA 1
ATOM 3703 C C . VAL A 1 508 ? -19.949 13.335 32.190 1.00 88.19 508 VAL A C 1
ATOM 3705 O O . VAL A 1 508 ? -19.237 14.276 31.861 1.00 88.19 508 VAL A O 1
ATOM 3708 N N . MET A 1 509 ? -20.133 12.987 33.454 1.00 89.69 509 MET A N 1
ATOM 3709 C CA . MET A 1 509 ? -19.517 13.628 34.607 1.00 89.69 509 MET A CA 1
ATOM 3710 C C . MET A 1 509 ? -18.682 12.580 35.328 1.00 89.69 509 MET A C 1
ATOM 3712 O O . MET A 1 509 ? -19.199 11.510 35.639 1.00 89.69 509 MET A O 1
ATOM 3716 N N . ILE A 1 510 ? -17.408 12.853 35.583 1.00 90.12 510 ILE A N 1
ATOM 3717 C CA . ILE A 1 510 ? -16.498 11.905 36.234 1.00 90.12 510 ILE A CA 1
ATOM 3718 C C . ILE A 1 510 ? -15.839 12.613 37.410 1.00 90.12 510 ILE A C 1
ATOM 3720 O O . ILE A 1 510 ? -15.276 13.690 37.243 1.00 90.12 510 ILE A O 1
ATOM 3724 N N . LYS A 1 511 ? -15.933 12.026 38.601 1.00 89.75 511 LYS A N 1
ATOM 3725 C CA . LYS A 1 511 ? -15.298 12.554 39.804 1.00 89.75 511 LYS A CA 1
ATOM 3726 C C . LYS A 1 511 ? -13.843 12.096 39.850 1.00 89.75 511 LYS A C 1
ATOM 3728 O O . LYS A 1 511 ? -13.576 10.917 40.070 1.00 89.75 511 LYS A O 1
ATOM 3733 N N . GLU A 1 512 ? -12.914 13.013 39.631 1.00 89.00 512 GLU A N 1
ATOM 3734 C CA . GLU A 1 512 ? -11.480 12.751 39.532 1.00 89.00 512 GLU A CA 1
ATOM 3735 C C . GLU A 1 512 ? -10.704 13.730 40.421 1.00 89.00 512 GLU A C 1
ATOM 3737 O O . GLU A 1 512 ? -10.695 14.927 40.123 1.00 89.00 512 GLU A O 1
ATOM 3742 N N . PRO A 1 513 ? -10.024 13.253 41.482 1.00 90.50 513 PRO A N 1
ATOM 3743 C CA . PRO A 1 513 ? -9.270 14.104 42.399 1.00 90.50 513 PRO A CA 1
ATOM 3744 C C . PRO A 1 513 ? -8.359 15.099 41.683 1.00 90.50 513 PRO A C 1
ATOM 3746 O O . PRO A 1 513 ? -7.530 14.713 40.859 1.00 90.50 513 PRO A O 1
ATOM 3749 N N . GLY A 1 514 ? -8.496 16.384 42.011 1.00 86.94 514 GLY A N 1
ATOM 3750 C CA . GLY A 1 514 ? -7.683 17.449 41.433 1.00 86.94 514 GLY A CA 1
ATOM 3751 C C . GLY A 1 514 ? -8.129 17.926 40.049 1.00 86.94 514 GLY A C 1
ATOM 3752 O O . GLY A 1 514 ? -7.513 18.854 39.530 1.00 86.94 514 GLY A O 1
ATOM 3753 N N . SER A 1 515 ? -9.190 17.358 39.458 1.00 82.88 515 SER A N 1
ATOM 3754 C CA . SER A 1 515 ? -9.732 17.847 38.180 1.00 82.88 515 SER A CA 1
ATOM 3755 C C . SER A 1 515 ? -10.312 19.256 38.309 1.00 82.88 515 SER A C 1
ATOM 3757 O O . SER A 1 515 ? -10.167 20.067 37.397 1.00 82.88 515 SER A O 1
ATOM 3759 N N . ASP A 1 516 ? -11.002 19.535 39.419 1.00 83.50 516 ASP A N 1
ATOM 3760 C CA . ASP A 1 516 ? -11.656 20.819 39.672 1.00 83.50 516 ASP A CA 1
ATOM 3761 C C . ASP A 1 516 ? -12.001 20.982 41.157 1.00 83.50 516 ASP A C 1
ATOM 3763 O O . ASP A 1 516 ? -13.143 20.799 41.585 1.00 83.50 516 ASP A O 1
ATOM 3767 N N . SER A 1 517 ? -11.010 21.316 41.978 1.00 83.56 517 SER A N 1
ATOM 3768 C CA . SER A 1 517 ? -11.204 21.420 43.430 1.00 83.56 517 SER A CA 1
ATOM 3769 C C . SER A 1 517 ? -12.236 22.485 43.832 1.00 83.56 517 SER A C 1
ATOM 3771 O O . SER A 1 517 ? -12.866 22.362 44.884 1.00 83.56 517 SER A O 1
ATOM 3773 N N . ALA A 1 518 ? -12.476 23.493 42.981 1.00 81.75 518 ALA A N 1
ATOM 3774 C CA . ALA A 1 518 ? -13.523 24.495 43.177 1.00 81.75 518 ALA A CA 1
ATOM 3775 C C . ALA A 1 518 ? -14.938 23.930 42.958 1.00 81.75 518 ALA A C 1
ATOM 3777 O O . ALA A 1 518 ? -15.904 24.495 43.474 1.00 81.75 518 ALA A O 1
ATOM 3778 N N . HIS A 1 519 ? -15.057 22.805 42.246 1.00 83.06 519 HIS A N 1
ATOM 3779 C CA . HIS A 1 519 ? -16.315 22.130 41.934 1.00 83.06 519 HIS A CA 1
ATOM 3780 C C . HIS A 1 519 ? -16.331 20.673 42.397 1.00 83.06 519 HIS A C 1
ATOM 3782 O O . HIS A 1 519 ? -16.913 19.821 41.733 1.00 83.06 519 HIS A O 1
ATOM 3788 N N . ASN A 1 520 ? -15.727 20.388 43.556 1.00 85.38 520 ASN A N 1
ATOM 3789 C CA . ASN A 1 520 ? -15.645 19.047 44.146 1.00 85.38 520 ASN A CA 1
ATOM 3790 C C . ASN A 1 520 ? -15.088 17.983 43.177 1.00 85.38 520 ASN A C 1
ATOM 3792 O O . ASN A 1 520 ? -15.580 16.855 43.144 1.00 85.38 520 ASN A O 1
ATOM 3796 N N . ASP A 1 521 ? -14.062 18.331 42.408 1.00 88.69 521 ASP A N 1
ATOM 3797 C CA . ASP A 1 521 ? -13.280 17.403 41.593 1.00 88.69 521 ASP A CA 1
ATOM 3798 C C . ASP A 1 521 ? -14.059 16.746 40.436 1.00 88.69 521 ASP A C 1
ATOM 3800 O O . ASP A 1 521 ? -13.726 15.650 39.995 1.00 88.69 521 ASP A O 1
ATOM 3804 N N . TRP A 1 522 ? -15.101 17.397 39.907 1.00 87.25 522 TRP A N 1
ATOM 3805 C CA . TRP A 1 522 ? -15.822 16.896 38.731 1.00 87.25 522 TRP A CA 1
ATOM 3806 C C . TRP A 1 522 ? -15.187 17.331 37.408 1.00 87.25 522 TRP A C 1
ATOM 3808 O O . TRP A 1 522 ? -14.966 18.515 37.154 1.00 87.25 522 TRP A O 1
ATOM 3818 N N . ARG A 1 523 ? -15.007 16.364 36.510 1.00 85.06 523 ARG A N 1
ATOM 3819 C CA . ARG A 1 523 ? -14.770 16.557 35.078 1.00 85.06 523 ARG A CA 1
ATOM 3820 C C . ARG A 1 523 ? -16.078 16.384 34.312 1.00 85.06 523 ARG A C 1
ATOM 3822 O O . ARG A 1 523 ? -16.847 15.477 34.618 1.00 85.06 523 ARG A O 1
ATOM 3829 N N . TYR A 1 524 ? -16.308 17.209 33.295 1.00 86.00 524 TYR A N 1
ATOM 3830 C CA . TYR A 1 524 ? -17.515 17.180 32.467 1.00 86.00 524 TYR A CA 1
ATOM 3831 C C . TYR A 1 524 ? -17.148 16.990 30.995 1.00 86.00 524 TYR A C 1
ATOM 3833 O O . TYR A 1 524 ? -16.236 17.638 30.493 1.00 86.00 524 TYR A O 1
ATOM 3841 N N . GLU A 1 525 ? -17.901 16.153 30.291 1.00 85.75 525 GLU A N 1
ATOM 3842 C CA . GLU A 1 525 ? -17.779 15.914 28.854 1.00 85.75 525 GLU A CA 1
ATOM 3843 C C . GLU A 1 525 ? -19.170 15.978 28.227 1.00 85.75 525 GLU A C 1
ATOM 3845 O O . GLU A 1 525 ? -20.090 15.303 28.693 1.00 85.75 525 GLU A O 1
ATOM 3850 N N . VAL A 1 526 ? -19.343 16.749 27.152 1.00 82.94 526 VAL A N 1
ATOM 3851 C CA . VAL A 1 526 ? -20.596 16.729 26.386 1.00 82.94 526 VAL A CA 1
ATOM 3852 C C . VAL A 1 526 ? -20.373 15.946 25.110 1.00 82.94 526 VAL A C 1
ATOM 3854 O O . VAL A 1 526 ? -19.509 16.265 24.284 1.00 82.94 526 VAL A O 1
ATOM 3857 N N . ARG A 1 527 ? -21.191 14.915 24.955 1.00 82.75 527 ARG A N 1
ATOM 3858 C CA . ARG A 1 527 ? -21.205 14.027 23.808 1.00 82.75 527 ARG A CA 1
ATOM 3859 C C . ARG A 1 527 ? -22.481 14.228 23.003 1.00 82.75 527 ARG A C 1
ATOM 3861 O O . ARG A 1 527 ? -23.549 14.480 23.572 1.00 82.75 527 ARG A O 1
ATOM 3868 N N . ASP A 1 528 ? -22.382 14.104 21.684 1.00 79.62 528 ASP A N 1
ATOM 3869 C CA . ASP A 1 528 ? -23.573 14.051 20.839 1.00 79.62 528 ASP A CA 1
ATOM 3870 C C . ASP A 1 528 ? -24.383 12.775 21.110 1.00 79.62 528 ASP A C 1
ATOM 3872 O O . ASP A 1 528 ? -24.012 11.886 21.883 1.00 79.62 528 ASP A O 1
ATOM 3876 N N . ARG A 1 529 ? -25.516 12.662 20.415 1.00 69.81 529 ARG A N 1
ATOM 3877 C CA . ARG A 1 529 ? -26.379 11.479 20.439 1.00 69.81 529 ARG A CA 1
ATOM 3878 C C . ARG A 1 529 ? -25.704 10.170 20.003 1.00 69.81 529 ARG A C 1
ATOM 3880 O O . ARG A 1 529 ? -26.317 9.121 20.176 1.00 69.81 529 ARG A O 1
ATOM 3887 N N . TYR A 1 530 ? -24.500 10.217 19.437 1.00 67.81 530 TYR A N 1
ATOM 3888 C CA . TYR A 1 530 ? -23.728 9.051 19.011 1.00 67.81 530 TYR A CA 1
ATOM 3889 C C . TYR A 1 530 ? -22.584 8.717 19.980 1.00 67.81 530 TYR A C 1
ATOM 3891 O O . TYR A 1 530 ? -21.861 7.750 19.760 1.00 67.81 530 TYR A O 1
ATOM 3899 N N . GLY A 1 531 ? -22.426 9.486 21.062 1.00 71.69 531 GLY A N 1
ATOM 3900 C CA . GLY A 1 531 ? -21.342 9.309 22.023 1.00 71.69 531 GLY A CA 1
ATOM 3901 C C . GLY A 1 531 ? -20.027 9.970 21.601 1.00 71.69 531 GLY A C 1
ATOM 3902 O O . GLY A 1 531 ? -19.037 9.845 22.330 1.00 71.69 531 GLY A O 1
ATOM 3903 N N . ASN A 1 532 ? -19.993 10.700 20.480 1.00 73.00 532 ASN A N 1
ATOM 3904 C CA . ASN A 1 532 ? -18.802 11.443 20.080 1.00 73.00 532 ASN A CA 1
ATOM 3905 C C . ASN A 1 532 ? -18.631 12.646 20.990 1.00 73.00 532 ASN A C 1
ATOM 3907 O O . ASN A 1 532 ? -19.598 13.333 21.309 1.00 73.00 532 ASN A O 1
ATOM 3911 N N . LEU A 1 533 ? -17.391 12.925 21.370 1.00 75.69 533 LEU A N 1
ATOM 3912 C CA . LEU A 1 533 ? -17.046 14.093 22.164 1.00 75.69 533 LEU A CA 1
ATOM 3913 C C . LEU A 1 533 ? -17.253 15.357 21.324 1.00 75.69 533 LEU A C 1
ATOM 3915 O O . LEU A 1 533 ? -16.394 15.743 20.539 1.00 75.69 533 LEU A O 1
ATOM 3919 N N . THR A 1 534 ? -18.414 15.987 21.470 1.00 77.50 534 THR A N 1
ATOM 3920 C CA . THR A 1 534 ? -18.719 17.257 20.798 1.00 77.50 534 THR A CA 1
ATOM 3921 C C . THR A 1 534 ? -18.064 18.436 21.476 1.00 77.50 534 THR A C 1
ATOM 3923 O O . THR A 1 534 ? -17.847 19.471 20.851 1.00 77.50 534 THR A O 1
ATOM 3926 N N . TRP A 1 535 ? -17.774 18.293 22.766 1.00 69.81 535 TRP A N 1
ATOM 3927 C CA . TRP A 1 535 ? -17.206 19.364 23.549 1.00 69.81 535 TRP A CA 1
ATOM 3928 C C . TRP A 1 535 ? -16.478 18.796 24.768 1.00 69.81 535 TRP A C 1
ATOM 3930 O O . TRP A 1 535 ? -17.061 18.094 25.599 1.00 69.81 535 TRP A O 1
ATOM 3940 N N . ASN A 1 536 ? -15.180 19.092 24.829 1.00 62.88 536 ASN A N 1
ATOM 3941 C CA . ASN A 1 536 ? -14.286 18.741 25.922 1.00 62.88 536 ASN A CA 1
ATOM 3942 C C . ASN A 1 536 ? -13.698 20.037 26.483 1.00 62.88 536 ASN A C 1
ATOM 3944 O O . ASN A 1 536 ? -12.750 20.569 25.893 1.00 62.88 536 ASN A O 1
ATOM 3948 N N . PRO A 1 537 ? -14.263 20.612 27.551 1.00 54.50 537 PRO A N 1
ATOM 3949 C CA . PRO A 1 537 ? -13.594 21.714 28.212 1.00 54.50 537 PRO A CA 1
ATOM 3950 C C . PRO A 1 537 ? -12.247 21.219 28.752 1.00 54.50 537 PRO A C 1
ATOM 3952 O O . PRO A 1 537 ? -12.063 20.037 29.047 1.00 54.50 537 PRO A O 1
ATOM 3955 N N . ARG A 1 538 ? -11.286 22.134 28.916 1.00 54.56 538 ARG A N 1
ATOM 3956 C CA . ARG A 1 538 ? -10.120 21.852 29.766 1.00 54.56 538 ARG A CA 1
ATOM 3957 C C . ARG A 1 538 ? -10.605 21.328 31.131 1.00 54.56 538 ARG A C 1
ATOM 3959 O O . ARG A 1 538 ? -11.704 21.713 31.543 1.00 54.56 538 ARG A O 1
ATOM 3966 N N . PRO A 1 539 ? -9.808 20.505 31.839 1.00 51.56 539 PRO A N 1
ATOM 3967 C CA . PRO A 1 539 ? -10.125 20.109 33.208 1.00 51.56 539 PRO A CA 1
ATOM 3968 C C . PRO A 1 539 ? -10.551 21.336 34.028 1.00 51.56 539 PRO A C 1
ATOM 3970 O O . PRO A 1 539 ? -9.793 22.301 34.136 1.00 51.56 539 PRO A O 1
ATOM 3973 N N . GLY A 1 540 ? -11.800 21.319 34.500 1.00 51.69 540 GLY A N 1
ATOM 3974 C CA . GLY A 1 540 ? -12.308 22.254 35.499 1.00 51.69 540 GLY A CA 1
ATOM 3975 C C . GLY A 1 540 ? -13.087 23.504 35.077 1.00 51.69 540 GLY A C 1
ATOM 3976 O O . GLY A 1 540 ? -13.070 24.467 35.833 1.00 51.69 540 GLY A O 1
ATOM 3977 N N . ALA A 1 541 ? -13.806 23.542 33.944 1.00 54.75 541 ALA A N 1
ATOM 3978 C CA . ALA A 1 541 ? -14.954 24.461 33.846 1.00 54.75 541 ALA A CA 1
ATOM 3979 C C . ALA A 1 541 ? -15.909 24.163 32.680 1.00 54.75 541 ALA A C 1
ATOM 3981 O O . ALA A 1 541 ? -15.566 24.375 31.518 1.00 54.75 541 ALA A O 1
ATOM 3982 N N . VAL A 1 542 ? -17.165 23.836 32.992 1.00 66.88 542 VAL A N 1
ATOM 3983 C CA . VAL A 1 542 ? -18.300 24.312 32.183 1.00 66.88 542 VAL A CA 1
ATOM 3984 C C . VAL A 1 542 ? -18.911 25.470 32.954 1.00 66.88 542 VAL A C 1
ATOM 3986 O O . VAL A 1 542 ? -19.716 25.210 33.852 1.00 66.88 542 VAL A O 1
ATOM 3989 N N . PRO A 1 543 ? -18.512 26.731 32.709 1.00 69.12 543 PRO A N 1
ATOM 3990 C CA . PRO A 1 543 ? -19.031 27.862 33.471 1.00 69.12 543 PRO A CA 1
ATOM 3991 C C . PRO A 1 543 ? -20.563 27.873 33.520 1.00 69.12 543 PRO A C 1
ATOM 3993 O O . PRO A 1 543 ? -21.144 28.191 34.553 1.00 69.12 543 PRO A O 1
ATOM 3996 N N . GLU A 1 544 ? -21.220 27.430 32.447 1.00 72.62 544 GLU A N 1
ATOM 3997 C CA . GLU A 1 544 ? -22.672 27.338 32.328 1.00 72.62 544 GLU A CA 1
ATOM 3998 C C . GLU A 1 544 ? -23.278 26.242 33.222 1.00 72.62 544 GLU A C 1
ATOM 4000 O O . GLU A 1 544 ? -24.261 26.503 33.924 1.00 72.62 544 GLU A O 1
ATOM 4005 N N . CYS A 1 545 ? -22.701 25.032 33.258 1.00 73.00 545 CYS A N 1
ATOM 4006 C CA . CYS A 1 545 ? -23.191 23.968 34.145 1.00 73.00 545 CYS A CA 1
ATOM 4007 C C . CYS A 1 545 ? -22.880 24.308 35.602 1.00 73.00 545 CYS A C 1
ATOM 4009 O O . CYS A 1 545 ? -23.749 24.208 36.463 1.00 73.00 545 CYS A O 1
ATOM 4011 N N . ILE A 1 546 ? -21.672 24.793 35.876 1.00 72.69 546 ILE A N 1
ATOM 4012 C CA . ILE A 1 546 ? -21.244 25.228 37.204 1.00 72.69 546 ILE A CA 1
ATOM 4013 C C . ILE A 1 546 ? -22.166 26.323 37.745 1.00 72.69 546 ILE A C 1
ATOM 4015 O O . ILE A 1 546 ? -22.651 26.212 38.871 1.00 72.69 546 ILE A O 1
ATOM 4019 N N . ALA A 1 547 ? -22.452 27.360 36.952 1.00 75.44 547 ALA A N 1
ATOM 4020 C CA . ALA A 1 547 ? -23.311 28.462 37.373 1.00 75.44 547 ALA A CA 1
ATOM 4021 C C . ALA A 1 547 ? -24.725 27.975 37.718 1.00 75.44 547 ALA A C 1
ATOM 4023 O O . ALA A 1 547 ? -25.275 28.373 38.748 1.00 75.44 547 ALA A O 1
ATOM 4024 N N . CYS A 1 548 ? -25.284 27.060 36.919 1.00 68.00 548 CYS A N 1
ATOM 4025 C CA . CYS A 1 548 ? -26.601 26.475 37.182 1.00 68.00 548 CYS A CA 1
ATOM 4026 C C . CYS A 1 548 ? -26.611 25.556 38.416 1.00 68.00 548 CYS A C 1
ATOM 4028 O O . CYS A 1 548 ? -27.616 25.473 39.125 1.00 68.00 548 CYS A O 1
ATOM 4030 N N . HIS A 1 549 ? -25.496 24.877 38.694 1.00 73.00 549 HIS A N 1
ATOM 4031 C CA . HIS A 1 549 ? -25.385 23.872 39.751 1.00 73.00 549 HIS A CA 1
ATOM 4032 C C . HIS A 1 549 ? -24.719 24.380 41.037 1.00 73.00 549 HIS A C 1
ATOM 4034 O O . HIS A 1 549 ? -24.643 23.638 42.013 1.00 73.00 549 HIS A O 1
ATOM 4040 N N . LYS A 1 550 ? -24.310 25.653 41.103 1.00 75.75 550 LYS A N 1
ATOM 4041 C CA . LYS A 1 550 ? -23.639 26.256 42.269 1.00 75.75 550 LYS A CA 1
ATOM 4042 C C . LYS A 1 550 ? -24.420 26.098 43.576 1.00 75.75 550 LYS A C 1
ATOM 4044 O O . LYS A 1 550 ? -23.831 25.898 44.632 1.00 75.75 550 LYS A O 1
ATOM 4049 N N . GLN A 1 551 ? -25.752 26.124 43.510 1.00 70.75 551 GLN A N 1
ATOM 4050 C CA . GLN A 1 551 ? -26.624 25.895 44.672 1.00 70.75 551 GLN A CA 1
ATOM 4051 C C . GLN A 1 551 ? -26.574 24.450 45.202 1.00 70.75 551 GLN A C 1
ATOM 4053 O O . GLN A 1 551 ? -26.972 24.201 46.334 1.00 70.75 551 GLN A O 1
ATOM 4058 N N . ALA A 1 552 ? -26.098 23.501 44.395 1.00 72.75 552 ALA A N 1
ATOM 4059 C CA . ALA A 1 552 ? -25.913 22.101 44.756 1.00 72.75 552 ALA A CA 1
ATOM 4060 C C . ALA A 1 552 ? -24.469 21.781 45.180 1.00 72.75 552 ALA A C 1
ATOM 4062 O O . ALA A 1 552 ? -24.147 20.614 45.381 1.00 72.75 552 ALA A O 1
ATOM 4063 N N . ALA A 1 553 ? -23.596 22.782 45.351 1.00 75.69 553 ALA A N 1
ATOM 4064 C CA . ALA A 1 553 ? -22.224 22.574 45.822 1.00 75.69 553 ALA A CA 1
ATOM 4065 C C . ALA A 1 553 ? -22.124 21.726 47.116 1.00 75.69 553 ALA A C 1
ATOM 4067 O O . ALA A 1 553 ? -21.244 20.863 47.178 1.00 75.69 553 ALA A O 1
ATOM 4068 N N . PRO A 1 554 ? -23.031 21.864 48.113 1.00 76.31 554 PRO A N 1
ATOM 4069 C CA . PRO A 1 554 ? -23.016 21.007 49.305 1.00 76.31 554 PRO A CA 1
ATOM 4070 C C . PRO A 1 554 ? -23.356 19.532 49.035 1.00 76.31 554 PRO A C 1
ATOM 4072 O O . PRO A 1 554 ? -23.030 18.674 49.848 1.00 76.31 554 PRO A O 1
ATOM 4075 N N . THR A 1 555 ? -24.008 19.229 47.909 1.00 72.62 555 THR A N 1
ATOM 4076 C CA . THR A 1 555 ? -24.402 17.875 47.479 1.00 72.62 555 THR A CA 1
ATOM 4077 C C . THR A 1 555 ? -23.658 17.459 46.215 1.00 72.62 555 THR A C 1
ATOM 4079 O O . THR A 1 555 ? -24.219 16.820 45.325 1.00 72.62 555 THR A O 1
ATOM 4082 N N . ASP A 1 556 ? -22.393 17.863 46.117 1.00 77.31 556 ASP A N 1
ATOM 4083 C CA . ASP A 1 556 ? -21.505 17.451 45.036 1.00 77.31 556 ASP A CA 1
ATOM 4084 C C . ASP A 1 556 ? -21.964 17.909 43.637 1.00 77.31 556 ASP A C 1
ATOM 4086 O O . ASP A 1 556 ? -21.830 17.188 42.656 1.00 77.31 556 ASP A O 1
ATOM 4090 N N . TYR A 1 557 ? -22.562 19.106 43.556 1.00 72.25 557 TYR A N 1
ATOM 4091 C CA . TYR A 1 557 ? -23.104 19.744 42.340 1.00 72.25 557 TYR A CA 1
ATOM 4092 C C . TYR A 1 557 ? -24.228 18.968 41.633 1.00 72.25 557 TYR A C 1
ATOM 4094 O O . TYR A 1 557 ? -24.804 19.436 40.648 1.00 72.25 557 TYR A O 1
ATOM 4102 N N . LEU A 1 558 ? -24.665 17.843 42.191 1.00 71.38 558 LEU A N 1
ATOM 4103 C CA . LEU A 1 558 ? -25.832 17.104 41.735 1.00 71.38 558 LEU A CA 1
ATOM 4104 C C . LEU A 1 558 ? -27.042 17.581 42.543 1.00 71.38 558 LEU A C 1
ATOM 4106 O O . LEU A 1 558 ? -27.209 17.237 43.713 1.00 71.38 558 LEU A O 1
ATOM 4110 N N . LYS A 1 559 ? -27.886 18.429 41.938 1.00 57.78 559 LYS A N 1
ATOM 4111 C CA . LYS A 1 559 ? -29.056 19.016 42.613 1.00 57.78 559 LYS A CA 1
ATOM 4112 C C . LYS A 1 559 ? -30.114 17.940 42.864 1.00 57.78 559 LYS A C 1
ATOM 4114 O O . LYS A 1 559 ? -30.997 17.706 42.042 1.00 57.78 559 LYS A O 1
ATOM 4119 N N . GLY A 1 560 ? -30.039 17.301 44.025 1.00 53.47 560 GLY A N 1
ATOM 4120 C CA . GLY A 1 560 ? -31.010 16.338 44.522 1.00 53.47 560 GLY A CA 1
ATOM 4121 C C . GLY A 1 560 ? -31.508 16.733 45.903 1.00 53.47 560 GLY A C 1
ATOM 4122 O O . GLY A 1 560 ? -30.983 16.255 46.898 1.00 53.47 560 GLY A O 1
ATOM 4123 N N . SER A 1 561 ? -32.562 17.546 45.986 1.00 42.62 561 SER A N 1
ATOM 4124 C CA . SER A 1 561 ? -33.510 17.423 47.095 1.00 42.62 561 SER A CA 1
ATOM 4125 C C . SER A 1 561 ? -34.106 16.016 47.020 1.00 42.62 561 SER A C 1
ATOM 4127 O O . SER A 1 561 ? -35.041 15.739 46.271 1.00 42.62 561 SER A O 1
ATOM 4129 N N . LEU A 1 562 ? -33.453 15.092 47.711 1.00 45.50 562 LEU A N 1
ATOM 4130 C CA . LEU A 1 562 ? -33.787 13.680 47.784 1.00 45.50 562 LEU A CA 1
ATOM 4131 C C . LEU A 1 562 ? -34.825 13.493 48.890 1.00 45.50 562 LEU A C 1
ATOM 4133 O O . LEU A 1 562 ? -34.553 12.858 49.899 1.00 45.50 562 LEU A O 1
ATOM 4137 N N . TYR A 1 563 ? -36.011 14.078 48.717 1.00 36.91 563 TYR A N 1
ATOM 4138 C CA . TYR A 1 563 ? -37.166 13.624 49.482 1.00 36.91 563 TYR A CA 1
ATOM 4139 C C . TYR A 1 563 ? -37.673 12.353 48.810 1.00 36.91 563 TYR A C 1
ATOM 4141 O O . TYR A 1 563 ? -38.224 12.378 47.710 1.00 36.91 563 TYR A O 1
ATOM 4149 N N . VAL A 1 564 ? -37.364 11.231 49.452 1.00 35.75 564 VAL A N 1
ATOM 4150 C CA . VAL A 1 564 ? -38.051 9.961 49.246 1.00 35.75 564 VAL A CA 1
ATOM 4151 C C . VAL A 1 564 ? -39.430 10.143 49.880 1.00 35.75 564 VAL A C 1
ATOM 4153 O O . VAL A 1 564 ? -39.493 10.427 51.074 1.00 35.75 564 VAL A O 1
ATOM 4156 N N . ASN A 1 565 ? -40.496 10.049 49.088 1.00 31.50 565 ASN A N 1
ATOM 4157 C CA . ASN A 1 565 ? -41.791 9.617 49.614 1.00 31.50 565 ASN A CA 1
ATOM 4158 C C . ASN A 1 565 ? -41.884 8.113 49.409 1.00 31.50 565 ASN A C 1
ATOM 4160 O O . ASN A 1 565 ? -41.516 7.673 48.291 1.00 31.50 565 ASN A O 1
#

Sequence (565 aa):
MRPLSNLSPVTTAVLSGTVAFVLSAGCKEPSSRTKIAGSEMIGVKSENDADAKSANAGGGVAKGGQNSQSNPDDGDNDSDGTNGSTGNNSTGNGSTANNQQSGGANNTATNQSQSGSNGTANQNLGQTLDNVGPNGPGAFNLNFRSSADFFTNMASSYEGRSPHGQVRIWYSTNIRDMINRATFKAPVGTVAIKKFQNTKGSGFAVMIKKSPGYDPKNHDWYFEMRQDDGTIAADPAPGKIAECAACHAAAQAKDFLAGTELGLDPEDLAQNPAQTPDAAGGTTKDPDFVPADPNAPKGPGAFQSDFSSSKSFFSNTPEPILGVSPHGKVRVWYSINLKPMLSNAKIAAPEGTVAIKEFDNDGKPGVDGVAVMIKKAAGYDMKNNDWYYELRDPWGTLLKSPAPGKISTCSGCHASAIATDFLAATKLTSAAGTGQSGPSKFVADYAASPSFFTRMRTMGPETGTHGSVQIWYSLNAKDKIGVNGAKLPDGTTAIARFQKGDQAGVLVMIKEPGSDSAHNDWRYEVRDRYGNLTWNPRPGAVPECIACHKQAAPTDYLKGSLYVN

InterPro domains:
  IPR036280 Multiheme cytochrome superfamily [SSF48695] (239-554)
  IPR038142 Cytochrome P460 superfamily [G3DSA:3.50.70.20] (139-259)
  IPR038142 Cytochrome P460 superfamily [G3DSA:3.50.70.20] (312-437)
  IPR038142 Cytochrome P460 superfamily [G3DSA:3.50.70.20] (438-563)

Solvent-accessible surface area (backbone atoms only — not comparable to full-atom values): 35664 Å² total; per-residue (Å²): 144,87,78,87,86,86,82,87,84,90,90,88,86,91,86,90,88,87,90,85,88,81,91,82,90,81,90,79,87,82,90,79,90,83,90,83,84,85,80,89,82,80,85,80,90,79,87,85,88,82,89,86,89,83,93,82,88,81,89,80,87,88,82,88,80,87,88,86,87,83,85,83,89,85,85,87,84,89,85,87,85,84,91,86,87,88,82,85,90,82,90,83,88,87,85,89,79,91,81,89,83,85,87,79,91,79,88,81,91,81,93,80,92,79,92,83,89,84,86,79,89,74,87,76,81,80,73,85,76,78,73,89,54,82,35,25,78,59,57,92,54,89,58,45,89,79,36,86,60,32,47,58,75,51,93,63,67,45,83,42,67,85,86,39,27,40,29,40,49,36,34,25,49,68,41,68,95,40,69,76,45,83,79,24,67,79,49,43,16,30,34,39,41,34,40,32,36,37,99,90,49,61,30,32,44,36,40,32,30,43,61,88,75,71,33,66,93,61,72,12,48,33,36,38,39,24,40,82,89,56,50,72,38,78,75,66,57,64,35,85,42,63,71,60,48,60,66,28,51,82,18,49,72,41,57,43,52,43,67,63,68,63,53,46,58,69,66,67,52,68,78,39,79,78,72,62,83,65,97,62,88,76,70,83,78,54,90,60,70,57,82,48,56,90,83,49,61,63,27,82,59,59,93,57,90,56,45,94,79,34,86,62,29,48,54,56,21,82,48,73,39,84,44,68,85,84,40,33,35,29,29,46,35,33,25,48,60,51,60,88,44,61,85,45,88,58,32,42,71,27,43,14,30,34,40,41,34,40,25,16,63,84,76,57,98,69,55,67,23,29,42,38,39,30,31,42,60,90,67,71,33,68,92,61,72,12,47,34,34,39,44,21,39,66,86,59,50,76,43,75,76,67,62,62,34,82,41,61,76,59,49,61,66,28,55,82,21,47,42,39,54,44,45,75,61,70,84,47,61,41,78,76,87,62,101,50,91,42,54,58,43,61,50,42,56,48,66,69,29,88,61,33,45,78,55,82,45,77,53,65,81,86,72,78,78,59,44,62,34,43,38,36,33,27,53,85,28,60,92,32,69,66,47,87,64,38,64,68,48,77,73,30,38,38,37,32,40,41,36,53,87,93,49,51,33,33,39,42,34,36,26,37,88,78,34,16,72,94,61,72,10,40,35,64,36,38,17,38,34,82,63,48,79,74,42,73,56,67,79,51,58,55,67,70,59,48,65,74,26,54,89,17,54,70,36,60,46,52,80,63,91,58,77,81,128